Protein AF-A0A842RCD0-F1 (afdb_monomer_lite)

Foldseek 3Di:
DPLPDPFPPDLVVLLVLLVPQVVQLVVQLVCQLVVCVVVCVLLVLQVLLLVLLQVCLCVPVVWHFPDWDWDFDWDQPQWQRHIFGQVGTATWTHTPPAHDTGGRDSVLLCSSVLSSVLSLLVSQDDPPVLSVVLNVVSNVLSSVLSSVLVSQLVSQLSCCCPVVVDDSVVSNCVSPVVVVVVSVVVSVVVSQVVSVVSSRNSVSSVVSNVVNVVVVLVVVLVVLQVLQWDWDDPPPDDPDDDDDDDDDDDDDDDDDDDDDPDPPVPPVVVVPPRDIDGPQPVVCLLVLNCPLVCQLVVLLVVQLVVLVVVLQQQVLQVVLVVLLQCCLCVVLNWAWDDWDDDPRWTWTDTPLTPDTPTSPCCLLSNLLSNQLSLLRSFPDDPVLSVVLNVVLVVLSSVLSSPLSSVLSNQSSVLSPPVCCSPVPVVVSVCCNVCVVVVSSVVSSVCSVVVSVVVCVVSSRSSVSVVSSNVSSVVSVVCVVVVVDDNVVVVVVVVVVVVVVVVVVVVVVVVVVVPPPPDDPDDDDD

Sequence (525 aa):
MSQAKWYPEESKERRQFFLRTFPLFVILAIFFYFGLDWLGAFEFLEYLVRDNSSWLMKIIYGLEPLELGDYQRVDEDLLSGGVIETGLYFPGIMLPGYSRKLIIIRACTGMEAGALLMALIFVTPAKWENKAVAQVVNLLMMHIGNTFRIAFHFWFTRYLHVNVGLSEGQAFYYAHDLLSKVFGFIGIIIFTLVIERIDVKIVSTFGAWLDTIGEGISRLTPKIQNMASFTVSNSSSNTEIAGSSADNPAQLVAFPTIIGQTLTLRVEELSENESKINFYPIDQIKKDKWSFFKKTFGSFLVVSIGVLLLGLIPPISRGIALASDSIASNWFGATIESFSKNTLFWKTKYLGLNEVFVTNLFTSVGLLAFLVGLIVATPAEWRKKIWGIGITILLVVLWTIFYLAFEKWTLWSIANNIAMKTNKPMLYINLQEYIPGLLTFGYWFIGFITPLFVYHQLDLKVFPLIYAWLHQIIYYLGGVLGLREKEEEQLQEKTKEFNDVHKEKEARKDLEAKVPADKTTSVEK

Structure (mmCIF, N/CA/C/O backbone):
data_AF-A0A842RCD0-F1
#
_entry.id   AF-A0A842RCD0-F1
#
loop_
_atom_site.group_PDB
_atom_site.id
_atom_site.type_symbol
_atom_site.label_atom_id
_atom_site.label_alt_id
_atom_site.label_comp_id
_atom_site.label_asym_id
_atom_site.label_entity_id
_atom_site.label_seq_id
_atom_site.pdbx_PDB_ins_code
_atom_site.Cartn_x
_atom_site.Cartn_y
_atom_site.Cartn_z
_atom_site.occupancy
_atom_site.B_iso_or_equiv
_atom_site.auth_seq_id
_atom_site.auth_comp_id
_atom_site.auth_asym_id
_atom_site.auth_atom_id
_atom_site.pdbx_PDB_model_num
ATOM 1 N N . MET A 1 1 ? -6.184 -40.199 10.472 1.00 40.81 1 MET A N 1
ATOM 2 C CA . MET A 1 1 ? -7.013 -38.978 10.425 1.00 40.81 1 MET A CA 1
ATOM 3 C C . MET A 1 1 ? -7.350 -38.717 8.971 1.00 40.81 1 MET A C 1
ATOM 5 O O . MET A 1 1 ? -6.427 -38.582 8.176 1.00 40.81 1 MET A O 1
ATOM 9 N N . SER A 1 2 ? -8.629 -38.759 8.597 1.00 36.12 2 SER A N 1
ATOM 10 C CA . SER A 1 2 ? -9.060 -38.382 7.249 1.00 36.12 2 SER A CA 1
ATOM 11 C C . SER A 1 2 ? -8.618 -36.943 6.983 1.00 36.12 2 SER A C 1
ATOM 13 O O . SER A 1 2 ? -8.959 -36.061 7.763 1.00 36.12 2 SER A O 1
ATOM 15 N N . GLN A 1 3 ? -7.869 -36.712 5.903 1.00 44.50 3 GLN A N 1
ATOM 16 C CA . GLN A 1 3 ? -7.325 -35.412 5.461 1.00 44.50 3 GLN A CA 1
ATOM 17 C C . GLN A 1 3 ? -8.409 -34.376 5.070 1.00 44.50 3 GLN A C 1
ATOM 19 O O . GLN A 1 3 ? -8.139 -33.388 4.394 1.00 44.50 3 GLN A O 1
ATOM 24 N N . ALA A 1 4 ? -9.657 -34.583 5.489 1.00 43.56 4 ALA A N 1
ATOM 25 C CA . ALA A 1 4 ? -10.764 -33.676 5.255 1.00 43.56 4 ALA A CA 1
ATOM 26 C C . ALA A 1 4 ? -10.710 -32.531 6.282 1.00 43.56 4 ALA A C 1
ATOM 28 O O . ALA A 1 4 ? -10.999 -32.739 7.456 1.00 43.56 4 ALA A O 1
ATOM 29 N N . LYS A 1 5 ? -10.354 -31.333 5.793 1.00 58.84 5 LYS A N 1
ATOM 30 C CA . LYS A 1 5 ? -10.304 -30.033 6.493 1.00 58.84 5 LYS A CA 1
ATOM 31 C C . LYS A 1 5 ? -9.238 -29.926 7.591 1.00 58.84 5 LYS A C 1
ATOM 33 O O . LYS A 1 5 ? -9.524 -29.980 8.780 1.00 58.84 5 LYS A O 1
ATOM 38 N N . TRP A 1 6 ? -7.994 -29.653 7.193 1.00 76.62 6 TRP A N 1
ATOM 39 C CA . TRP A 1 6 ? -7.049 -29.034 8.123 1.00 76.62 6 TRP A CA 1
ATOM 40 C C . TRP A 1 6 ? -7.499 -27.581 8.378 1.00 76.62 6 TRP A C 1
ATOM 42 O O . TRP A 1 6 ? -7.274 -26.695 7.558 1.00 76.62 6 TRP A O 1
ATOM 52 N N . TYR A 1 7 ? -8.215 -27.361 9.480 1.00 84.81 7 TYR A N 1
ATOM 53 C CA . TYR A 1 7 ? -8.598 -26.048 9.999 1.00 84.81 7 TYR A CA 1
ATOM 54 C C . TYR A 1 7 ? -8.634 -26.130 11.531 1.00 84.81 7 TYR A C 1
ATOM 56 O O . TYR A 1 7 ? -9.314 -27.019 12.040 1.00 84.81 7 TYR A O 1
ATOM 64 N N . PRO A 1 8 ? -7.928 -25.270 12.289 1.00 85.50 8 PRO A N 1
ATOM 65 C CA . PRO A 1 8 ? -8.001 -25.327 13.746 1.00 85.50 8 PRO A CA 1
ATOM 66 C C . PRO A 1 8 ? -9.403 -24.909 14.214 1.00 85.50 8 PRO A C 1
ATOM 68 O O . PRO A 1 8 ? -9.829 -23.776 13.973 1.00 85.50 8 PRO A O 1
ATOM 71 N N . GLU A 1 9 ? -10.131 -25.818 14.863 1.00 85.31 9 GLU A N 1
ATOM 72 C CA . GLU A 1 9 ? -11.519 -25.589 15.295 1.00 85.31 9 GLU A CA 1
ATOM 73 C C . GLU A 1 9 ? -11.596 -24.680 16.528 1.00 85.31 9 GLU A C 1
ATOM 75 O O . GLU A 1 9 ? -12.519 -23.871 16.657 1.00 85.31 9 GLU A O 1
ATOM 80 N N . GLU A 1 10 ? -10.585 -24.721 17.397 1.00 88.50 10 GLU A N 1
ATOM 81 C CA . GLU A 1 10 ? -10.538 -23.889 18.593 1.00 88.50 10 GLU A CA 1
ATOM 82 C C . GLU A 1 10 ? -9.860 -22.531 18.352 1.00 88.50 10 GLU A C 1
ATOM 84 O O . GLU A 1 10 ? -8.776 -22.426 17.776 1.00 88.50 10 GLU A O 1
ATOM 89 N N . SER A 1 11 ? -10.435 -21.469 18.926 1.00 85.50 11 SER A N 1
ATOM 90 C CA . SER A 1 11 ? 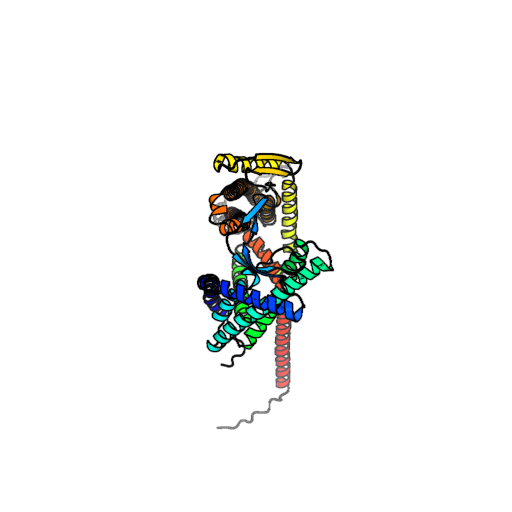-9.859 -20.110 18.911 1.00 85.50 11 SER A CA 1
ATOM 91 C C . SER A 1 11 ? -8.427 -20.057 19.464 1.00 85.50 11 SER A C 1
ATOM 93 O O . SER A 1 11 ? -7.563 -19.323 18.973 1.00 85.50 11 SER A O 1
ATOM 95 N N . LYS A 1 12 ? -8.147 -20.833 20.519 1.00 90.31 12 LYS A N 1
ATOM 96 C CA . LYS A 1 12 ? -6.815 -20.879 21.135 1.00 90.31 12 LYS A CA 1
ATOM 97 C C . LYS A 1 12 ? -5.793 -21.482 20.173 1.00 90.31 12 LYS A C 1
ATOM 99 O O . LYS A 1 12 ? -4.693 -20.939 20.056 1.00 90.31 12 LYS A O 1
ATOM 104 N N . GLU A 1 13 ? -6.166 -22.549 19.475 1.00 89.81 13 GLU A N 1
ATOM 105 C CA . GLU A 1 13 ? -5.328 -23.206 18.476 1.00 89.81 13 GLU A CA 1
ATOM 106 C C . GLU A 1 13 ? -5.109 -22.318 17.254 1.00 89.81 13 GLU A C 1
ATOM 108 O O . GLU A 1 13 ? -3.959 -22.137 16.858 1.00 89.81 13 GLU A O 1
ATOM 113 N N . ARG A 1 14 ? -6.161 -21.672 16.721 1.00 91.75 14 ARG A N 1
ATOM 114 C CA . ARG A 1 14 ? -6.039 -20.685 15.629 1.00 91.75 14 ARG A CA 1
ATOM 115 C C . ARG A 1 14 ? -5.054 -19.577 15.979 1.00 91.75 14 ARG A C 1
ATOM 117 O O . ARG A 1 14 ? -4.126 -19.307 15.219 1.00 91.75 14 ARG A O 1
ATOM 124 N N . ARG A 1 15 ? -5.172 -19.003 17.180 1.00 90.94 15 ARG A N 1
ATOM 125 C CA . ARG A 1 15 ? -4.249 -17.962 17.649 1.00 90.94 15 ARG A CA 1
ATOM 126 C C . ARG A 1 15 ? -2.813 -18.460 17.772 1.00 90.94 15 ARG A C 1
ATOM 128 O O . ARG A 1 15 ? -1.891 -17.754 17.370 1.00 90.94 15 ARG A O 1
ATOM 135 N N . GLN A 1 16 ? -2.602 -19.639 18.357 1.00 93.12 16 GLN A N 1
ATOM 136 C CA . GLN A 1 16 ? -1.262 -20.221 18.460 1.00 93.12 16 GLN A CA 1
ATOM 137 C C . GLN A 1 16 ? -0.678 -20.520 17.078 1.00 93.12 16 GLN A C 1
ATOM 139 O O . GLN A 1 16 ? 0.500 -20.256 16.844 1.00 93.12 16 GLN A O 1
ATOM 144 N N . PHE A 1 17 ? -1.505 -21.018 16.160 1.00 93.44 17 PHE A N 1
ATOM 145 C CA . PHE A 1 17 ? -1.140 -21.248 14.774 1.00 93.44 17 PHE A CA 1
ATOM 146 C C . PHE A 1 17 ? -0.730 -19.942 14.084 1.00 93.44 17 PHE A C 1
ATOM 148 O O . PHE A 1 17 ? 0.374 -19.881 13.547 1.00 93.44 17 PHE A O 1
ATOM 155 N N . PHE A 1 18 ? -1.538 -18.880 14.164 1.00 93.62 18 PHE A N 1
ATOM 156 C CA . PHE A 1 18 ? -1.225 -17.557 13.609 1.00 93.62 18 PHE A CA 1
ATOM 157 C C . PHE A 1 18 ? 0.097 -17.005 14.152 1.00 93.62 18 PHE A C 1
ATOM 159 O O . PHE A 1 18 ? 0.983 -16.656 13.378 1.00 93.62 18 PHE A O 1
ATOM 166 N N . LEU A 1 19 ? 0.273 -16.992 15.479 1.00 92.75 19 LEU A N 1
ATOM 167 C CA . LEU A 1 19 ? 1.481 -16.452 16.116 1.00 92.75 19 LEU A CA 1
ATOM 168 C C . LEU A 1 19 ? 2.756 -17.223 15.749 1.00 92.75 19 LEU A C 1
ATOM 170 O O . LEU A 1 19 ? 3.840 -16.650 15.796 1.00 92.75 19 LEU A O 1
ATOM 174 N N . ARG A 1 20 ? 2.643 -18.507 15.392 1.00 93.75 20 ARG A N 1
ATOM 175 C CA . ARG A 1 20 ? 3.778 -19.324 14.939 1.00 93.75 20 ARG A CA 1
ATOM 176 C C . ARG A 1 20 ? 4.031 -19.185 13.442 1.00 93.75 20 ARG A C 1
ATOM 178 O O . ARG A 1 20 ? 5.178 -19.074 13.024 1.00 93.75 20 ARG A O 1
ATOM 185 N N . THR A 1 21 ? 2.975 -19.223 12.635 1.00 95.12 21 THR A N 1
ATOM 186 C CA . THR A 1 21 ? 3.094 -19.346 11.177 1.00 95.12 21 THR A CA 1
ATOM 187 C C . THR A 1 21 ? 3.166 -18.020 10.452 1.00 95.12 21 THR A C 1
ATOM 189 O O . THR A 1 21 ? 3.887 -17.943 9.466 1.00 95.12 21 THR A O 1
ATOM 192 N N . PHE A 1 22 ? 2.500 -16.969 10.931 1.00 94.38 22 PHE A N 1
ATOM 193 C CA . PHE A 1 22 ? 2.523 -15.675 10.255 1.00 94.38 22 PHE A CA 1
ATOM 194 C C . PHE A 1 22 ? 3.917 -15.015 10.290 1.00 94.38 22 PHE A C 1
ATOM 196 O O . PHE A 1 22 ? 4.403 -14.623 9.230 1.00 94.38 22 PHE A O 1
ATOM 203 N N . PRO A 1 23 ? 4.644 -14.958 11.429 1.00 95.12 23 PRO A N 1
ATOM 204 C CA . PRO A 1 23 ? 6.017 -14.443 11.426 1.00 95.12 23 PRO A CA 1
ATOM 205 C C . PRO A 1 23 ? 6.965 -15.297 10.578 1.00 95.12 23 PRO A C 1
ATOM 207 O O . PRO A 1 23 ? 7.786 -14.760 9.838 1.00 95.12 23 PRO A O 1
ATOM 210 N N . LEU A 1 24 ? 6.820 -16.627 10.643 1.00 95.75 24 LEU A N 1
ATOM 211 C CA . LEU A 1 24 ? 7.600 -17.548 9.818 1.00 95.75 24 LEU A CA 1
ATOM 212 C C . LEU A 1 24 ? 7.334 -17.321 8.324 1.00 95.75 24 LEU A C 1
ATOM 214 O O . LEU A 1 24 ? 8.275 -17.303 7.541 1.00 95.75 24 LEU A O 1
ATOM 218 N N . PHE A 1 25 ? 6.077 -17.101 7.939 1.00 96.56 25 PHE A N 1
ATOM 219 C CA . PHE A 1 25 ? 5.683 -16.754 6.577 1.00 96.56 25 PHE A CA 1
ATOM 220 C C . PHE A 1 25 ? 6.379 -15.479 6.099 1.00 96.56 25 PHE A C 1
ATOM 222 O O . PHE A 1 25 ? 6.949 -15.488 5.016 1.00 96.56 25 PHE A O 1
ATOM 229 N N . VAL A 1 26 ? 6.398 -14.415 6.911 1.00 94.12 26 VAL A N 1
ATOM 230 C CA . VAL A 1 26 ? 7.075 -13.155 6.556 1.00 94.12 26 VAL A CA 1
ATOM 231 C C . VAL A 1 26 ? 8.576 -13.377 6.353 1.00 94.12 26 VAL A C 1
ATOM 233 O O . VAL A 1 26 ? 9.129 -12.945 5.344 1.00 94.12 26 VAL A O 1
ATOM 236 N N . ILE A 1 27 ? 9.233 -14.093 7.272 1.00 95.06 27 ILE A N 1
ATOM 237 C CA . ILE A 1 27 ? 10.668 -14.401 7.169 1.00 95.06 27 ILE A CA 1
ATOM 238 C C . ILE A 1 27 ? 10.956 -15.234 5.916 1.00 95.06 27 ILE A C 1
ATOM 240 O O . ILE A 1 27 ? 11.891 -14.928 5.180 1.00 95.06 27 ILE A O 1
ATOM 244 N N . LEU A 1 28 ? 10.148 -16.262 5.649 1.00 95.62 28 LEU A N 1
ATOM 245 C CA . LEU A 1 28 ? 10.303 -17.115 4.474 1.00 95.62 28 LEU A CA 1
ATOM 246 C C . LEU A 1 28 ? 10.012 -16.371 3.174 1.00 95.62 28 LEU A C 1
ATOM 248 O O . LEU A 1 28 ? 10.718 -16.594 2.204 1.00 95.62 28 LEU A O 1
ATOM 252 N N . ALA A 1 29 ? 9.022 -15.481 3.138 1.00 94.00 29 ALA A N 1
ATOM 253 C CA . ALA A 1 29 ? 8.729 -14.671 1.961 1.00 94.00 29 ALA A CA 1
ATOM 254 C C . ALA A 1 29 ? 9.916 -13.764 1.613 1.00 94.00 29 ALA A C 1
ATOM 256 O O . ALA A 1 29 ? 10.346 -13.735 0.463 1.00 94.00 29 ALA A O 1
ATOM 257 N N . ILE A 1 30 ? 10.502 -13.102 2.618 1.00 90.38 30 ILE A N 1
ATOM 258 C CA . ILE A 1 30 ? 11.727 -12.304 2.468 1.00 90.38 30 ILE A CA 1
ATOM 259 C C . ILE A 1 30 ? 12.887 -13.197 2.008 1.00 90.38 30 ILE A C 1
ATOM 261 O O . ILE A 1 30 ? 13.595 -12.847 1.067 1.00 90.38 30 ILE A O 1
ATOM 265 N N . PHE A 1 31 ? 13.068 -14.365 2.630 1.00 93.06 31 PHE A N 1
ATOM 266 C CA . PHE A 1 31 ? 14.131 -15.303 2.270 1.00 93.06 31 PHE A CA 1
ATOM 267 C C . PHE A 1 31 ? 13.985 -15.843 0.845 1.00 93.06 31 PHE A C 1
ATOM 269 O O . PHE A 1 31 ? 14.960 -15.852 0.107 1.00 93.06 31 PHE A O 1
ATOM 276 N N . PHE A 1 32 ? 12.797 -16.274 0.425 1.00 91.88 32 PHE A N 1
ATOM 277 C CA . PHE A 1 32 ? 12.575 -16.751 -0.937 1.00 91.88 32 PHE A CA 1
ATOM 278 C C . PHE A 1 32 ? 12.731 -15.622 -1.948 1.00 91.88 32 PHE A C 1
ATOM 280 O O . PHE A 1 32 ? 13.310 -15.846 -3.002 1.00 91.88 32 PHE A O 1
ATOM 287 N N . TYR A 1 33 ? 12.281 -14.410 -1.624 1.00 89.00 33 TYR A N 1
ATOM 288 C CA . TYR A 1 33 ? 12.435 -13.274 -2.521 1.00 89.00 33 TYR A CA 1
ATOM 289 C C . TYR A 1 33 ? 13.910 -12.881 -2.700 1.00 89.00 33 TYR A C 1
ATOM 291 O O . TYR A 1 33 ? 14.419 -12.908 -3.813 1.00 89.00 33 TYR A O 1
ATOM 299 N N . PHE A 1 34 ? 14.634 -12.577 -1.621 1.00 87.06 34 PHE A N 1
ATOM 300 C CA . PHE A 1 34 ? 16.026 -12.114 -1.724 1.00 87.06 34 PHE A CA 1
ATOM 301 C C . PHE A 1 34 ? 17.043 -13.248 -1.901 1.00 87.06 34 PHE A C 1
ATOM 303 O O . PHE A 1 34 ? 18.073 -13.063 -2.542 1.00 87.06 34 PHE A O 1
ATOM 310 N N . GLY A 1 35 ? 16.779 -14.425 -1.338 1.00 87.69 35 GLY A N 1
ATOM 311 C CA . GLY A 1 35 ? 17.670 -15.580 -1.425 1.00 87.69 35 GLY A CA 1
ATOM 312 C C . GLY A 1 35 ? 17.690 -16.202 -2.817 1.00 87.69 35 GLY A C 1
ATOM 313 O O . GLY A 1 35 ? 18.766 -16.520 -3.314 1.00 87.69 35 GLY A O 1
ATOM 314 N N . LEU A 1 36 ? 16.532 -16.337 -3.478 1.00 86.19 36 LEU A N 1
ATOM 315 C CA . LEU A 1 36 ? 16.489 -16.824 -4.864 1.00 86.19 36 LEU A CA 1
ATOM 316 C C . LEU A 1 36 ? 17.068 -15.801 -5.845 1.00 86.19 36 LEU A C 1
ATOM 318 O O . LEU A 1 36 ? 17.730 -16.198 -6.804 1.00 86.19 36 LEU A O 1
ATOM 322 N N . ASP A 1 37 ? 16.879 -14.506 -5.575 1.00 83.31 37 ASP A N 1
ATOM 323 C CA . ASP A 1 37 ? 17.528 -13.436 -6.334 1.00 83.31 37 ASP A CA 1
ATOM 324 C C . ASP A 1 37 ? 19.052 -13.549 -6.271 1.00 83.31 37 ASP A C 1
ATOM 326 O O . ASP A 1 37 ? 19.730 -13.560 -7.295 1.00 83.31 37 ASP A O 1
ATOM 330 N N . TRP A 1 38 ? 19.593 -13.711 -5.060 1.00 82.12 38 TRP A N 1
ATOM 331 C CA . TRP A 1 38 ? 21.032 -13.832 -4.842 1.00 82.12 38 TRP A CA 1
ATOM 332 C C . TRP A 1 38 ? 21.649 -15.053 -5.541 1.00 82.12 38 TRP A C 1
ATOM 334 O O . TRP A 1 38 ? 22.801 -15.002 -5.964 1.00 82.12 38 TRP A O 1
ATOM 344 N N . LEU A 1 39 ? 20.880 -16.132 -5.709 1.00 86.56 39 LEU A N 1
ATOM 345 C CA . LEU A 1 39 ? 21.295 -17.330 -6.446 1.00 86.56 39 LEU A CA 1
ATOM 346 C C . LEU A 1 39 ? 21.193 -17.186 -7.977 1.00 86.56 39 LEU A C 1
ATOM 348 O O . LEU A 1 39 ? 21.471 -18.149 -8.689 1.00 86.56 39 LEU A O 1
ATOM 352 N N . GLY A 1 40 ? 20.769 -16.029 -8.497 1.00 83.88 40 GLY A N 1
ATOM 353 C CA . GLY A 1 40 ? 20.600 -15.799 -9.935 1.00 83.88 40 GLY A CA 1
ATOM 354 C C . GLY A 1 40 ? 19.387 -16.512 -10.544 1.00 83.88 40 GLY A C 1
ATOM 355 O O . GLY A 1 40 ? 19.223 -16.528 -11.763 1.00 83.88 40 GLY A O 1
ATOM 356 N N . ALA A 1 41 ? 18.499 -17.087 -9.722 1.00 84.81 41 ALA A N 1
ATOM 357 C CA . ALA A 1 41 ? 17.307 -17.780 -10.215 1.00 84.81 41 ALA A CA 1
ATOM 358 C C . ALA A 1 41 ? 16.352 -16.825 -10.948 1.00 84.81 41 ALA A C 1
ATOM 360 O O . ALA A 1 41 ? 15.608 -17.241 -11.836 1.00 84.81 41 ALA A O 1
ATOM 361 N N . PHE A 1 42 ? 16.379 -15.545 -10.577 1.00 82.31 42 PHE A N 1
ATOM 362 C CA . PHE A 1 42 ? 15.518 -14.519 -11.149 1.00 82.31 42 PHE A CA 1
ATOM 363 C C . PHE A 1 42 ? 15.958 -14.106 -12.545 1.00 82.31 42 PHE A C 1
ATOM 365 O O . PHE A 1 42 ? 15.132 -14.081 -13.450 1.00 82.31 42 PHE A O 1
ATOM 372 N N . GLU A 1 43 ? 17.255 -13.880 -12.738 1.00 84.50 43 GLU A N 1
ATOM 373 C CA . GLU A 1 43 ? 17.822 -13.622 -14.061 1.00 84.50 43 GLU A CA 1
ATOM 374 C C . GLU A 1 43 ? 17.531 -14.800 -15.003 1.00 84.50 43 GLU A C 1
ATOM 376 O O . GLU A 1 43 ? 16.995 -14.613 -16.093 1.00 84.50 43 GLU A O 1
ATOM 381 N N . PHE A 1 44 ? 17.760 -16.035 -14.540 1.00 87.94 44 PHE A N 1
ATOM 382 C CA . PHE A 1 44 ? 17.419 -17.236 -15.306 1.00 87.94 44 PHE A CA 1
ATOM 383 C C . PHE A 1 44 ? 15.940 -17.271 -15.731 1.00 87.94 44 PHE A C 1
ATOM 385 O O . PHE A 1 44 ? 15.634 -17.575 -16.886 1.00 87.94 44 PHE A O 1
ATOM 392 N N . LEU A 1 45 ? 15.017 -16.943 -14.821 1.00 86.94 45 LEU A N 1
ATOM 393 C CA . LEU A 1 45 ? 13.586 -16.889 -15.124 1.00 86.94 45 LEU A CA 1
ATOM 394 C C . LEU A 1 45 ? 13.239 -15.774 -16.115 1.00 86.94 45 LEU A C 1
ATOM 396 O O . LEU A 1 45 ? 12.406 -16.000 -16.988 1.00 86.94 45 LEU A O 1
ATOM 400 N N . GLU A 1 46 ? 13.865 -14.600 -16.028 1.00 90.06 46 GLU A N 1
ATOM 401 C CA . GLU A 1 46 ? 13.645 -13.503 -16.977 1.00 90.06 46 GLU A CA 1
ATOM 402 C C . GLU A 1 46 ? 14.016 -13.916 -18.413 1.00 90.06 46 GLU A C 1
ATOM 404 O O . GLU A 1 46 ? 13.205 -13.735 -19.327 1.00 90.06 46 GLU A O 1
ATOM 409 N N . TYR A 1 47 ? 15.175 -14.557 -18.610 1.00 91.75 47 TYR A N 1
ATOM 410 C CA . TYR A 1 47 ? 15.582 -15.105 -19.913 1.00 91.75 47 TYR A CA 1
ATOM 411 C C . TYR A 1 47 ? 14.637 -16.206 -20.398 1.00 91.75 47 TYR A C 1
ATOM 413 O O . TYR A 1 47 ? 14.159 -16.172 -21.534 1.00 91.75 47 TYR A O 1
ATOM 421 N N . LEU A 1 48 ? 14.311 -17.163 -19.525 1.00 92.31 48 LEU A N 1
ATOM 422 C CA . LEU A 1 48 ? 13.436 -18.277 -19.875 1.00 92.31 48 LEU A CA 1
ATOM 423 C C . LEU A 1 48 ? 12.032 -17.791 -20.269 1.00 92.31 48 LEU A C 1
ATOM 425 O O . LEU A 1 48 ? 11.417 -18.324 -21.196 1.00 92.31 48 LEU A O 1
ATOM 429 N N . VAL A 1 49 ? 11.510 -16.780 -19.576 1.00 92.50 49 VAL A N 1
ATOM 430 C CA . VAL A 1 49 ? 10.219 -16.162 -19.886 1.00 92.50 49 VAL A CA 1
ATOM 431 C C . VAL A 1 49 ? 10.300 -15.341 -21.174 1.00 92.50 49 VAL A C 1
ATOM 433 O O . VAL A 1 49 ? 9.370 -15.434 -21.976 1.00 92.50 49 VAL A O 1
ATOM 436 N N . ARG A 1 50 ? 11.389 -14.598 -21.431 1.00 93.75 50 ARG A N 1
ATOM 437 C CA . ARG A 1 50 ? 11.604 -13.881 -22.705 1.00 93.75 50 ARG A CA 1
ATOM 438 C C . ARG A 1 50 ? 11.524 -14.832 -23.888 1.00 93.75 50 ARG A C 1
ATOM 440 O O . ARG A 1 50 ? 10.721 -14.617 -24.798 1.00 93.75 50 ARG A O 1
ATOM 447 N N . ASP A 1 51 ? 12.335 -15.882 -23.863 1.00 94.00 51 ASP A N 1
ATOM 448 C CA . ASP A 1 51 ? 12.508 -16.775 -25.005 1.00 94.00 51 ASP A CA 1
ATOM 449 C C . ASP A 1 51 ? 11.218 -17.556 -25.285 1.00 94.00 51 ASP A C 1
ATOM 451 O O . ASP A 1 51 ? 10.762 -17.628 -26.429 1.00 94.00 51 ASP A O 1
ATOM 455 N N . ASN A 1 52 ? 10.547 -18.044 -24.235 1.00 94.94 52 ASN A N 1
ATOM 456 C CA . ASN A 1 52 ? 9.264 -18.725 -24.390 1.00 94.94 52 ASN A CA 1
ATOM 457 C C . ASN A 1 52 ? 8.134 -17.771 -24.804 1.00 94.94 52 ASN A C 1
ATOM 459 O O . ASN A 1 52 ? 7.260 -18.168 -25.573 1.00 94.94 52 ASN A O 1
ATOM 463 N N . SER A 1 53 ? 8.141 -16.514 -24.343 1.00 93.88 53 SER A N 1
ATOM 464 C CA . SER A 1 53 ? 7.139 -15.522 -24.757 1.00 93.88 53 SER A CA 1
ATOM 465 C C . SER A 1 53 ? 7.320 -15.145 -26.225 1.00 93.88 53 SER A C 1
ATOM 467 O O . SER A 1 53 ? 6.340 -15.056 -26.958 1.00 93.88 53 SER A O 1
ATOM 469 N N . SER A 1 54 ? 8.569 -14.979 -26.669 1.00 93.31 54 SER A N 1
ATOM 470 C CA . SER A 1 54 ? 8.932 -14.775 -28.075 1.00 93.31 54 SER A CA 1
ATOM 471 C C . SER A 1 54 ? 8.442 -15.926 -28.954 1.00 93.31 54 SER A C 1
ATOM 473 O O . SER A 1 54 ? 7.722 -15.707 -29.933 1.00 93.31 54 SER A O 1
ATOM 475 N N . TRP A 1 55 ? 8.746 -17.163 -28.552 1.00 95.19 55 TRP A N 1
ATOM 476 C CA . TRP A 1 55 ? 8.262 -18.359 -29.235 1.00 95.19 55 TRP A CA 1
ATOM 477 C C . TRP A 1 55 ? 6.730 -18.390 -29.310 1.00 95.19 55 TRP A C 1
ATOM 479 O O . TRP A 1 55 ? 6.166 -18.595 -30.385 1.00 95.19 55 TRP A O 1
ATOM 489 N N . LEU A 1 56 ? 6.044 -18.114 -28.198 1.00 95.06 56 LEU A N 1
ATOM 490 C CA . LEU A 1 56 ? 4.586 -18.126 -28.146 1.00 95.06 56 LEU A CA 1
ATOM 491 C C . LEU A 1 56 ? 3.965 -17.038 -29.032 1.00 95.06 56 LEU A C 1
ATOM 493 O O . LEU A 1 56 ? 2.974 -17.299 -29.712 1.00 95.06 56 LEU A O 1
ATOM 497 N N . MET A 1 57 ? 4.558 -15.839 -29.071 1.00 93.75 57 MET A N 1
ATOM 498 C CA . MET A 1 57 ? 4.111 -14.762 -29.957 1.00 93.75 57 MET A CA 1
ATOM 499 C C . MET A 1 57 ? 4.211 -15.146 -31.430 1.00 93.75 57 MET A C 1
ATOM 501 O O . MET A 1 57 ? 3.267 -14.907 -32.189 1.00 93.75 57 MET A O 1
ATOM 505 N N . LYS A 1 58 ? 5.309 -15.801 -31.817 1.00 94.00 58 LYS A N 1
ATOM 506 C CA . LYS A 1 58 ? 5.498 -16.296 -33.179 1.00 94.00 58 LYS A CA 1
ATOM 507 C C . LYS A 1 58 ? 4.459 -17.357 -33.540 1.00 94.00 58 LYS A C 1
ATOM 509 O O . LYS A 1 58 ? 3.838 -17.260 -34.594 1.00 94.00 58 LYS A O 1
ATOM 514 N N . ILE A 1 59 ? 4.256 -18.349 -32.672 1.00 95.44 59 ILE A N 1
ATOM 515 C CA . ILE A 1 59 ? 3.392 -19.501 -32.966 1.00 95.44 59 ILE A CA 1
ATOM 516 C C . ILE A 1 59 ? 1.903 -19.151 -32.904 1.00 95.44 59 ILE A C 1
ATOM 518 O O . ILE A 1 59 ? 1.153 -19.549 -33.791 1.00 95.44 59 ILE A O 1
ATOM 522 N N . ILE A 1 60 ? 1.459 -18.427 -31.874 1.00 93.31 60 ILE A N 1
ATOM 523 C CA . ILE A 1 60 ? 0.029 -18.157 -31.659 1.00 93.31 60 ILE A CA 1
ATOM 524 C C . ILE A 1 60 ? -0.429 -16.926 -32.437 1.00 93.31 60 ILE A C 1
ATOM 526 O O . ILE A 1 60 ? -1.505 -16.940 -33.032 1.00 93.31 60 ILE A O 1
ATOM 530 N N . TYR A 1 61 ? 0.369 -15.858 -32.426 1.00 91.12 61 TYR A N 1
ATOM 531 C CA . TYR A 1 61 ? -0.054 -14.560 -32.953 1.00 91.12 61 TYR A CA 1
ATOM 532 C C . TYR A 1 61 ? 0.575 -14.205 -34.302 1.00 91.12 61 TYR A C 1
ATOM 534 O O . TYR A 1 61 ? 0.282 -13.136 -34.838 1.00 91.12 61 TYR A O 1
ATOM 542 N N . GLY A 1 62 ? 1.446 -15.062 -34.848 1.00 92.31 62 GLY A N 1
ATOM 543 C CA . GLY A 1 62 ? 2.176 -14.781 -36.087 1.00 92.31 62 GLY A CA 1
ATOM 544 C C . GLY A 1 62 ? 3.084 -13.552 -35.983 1.00 92.31 62 GLY A C 1
ATOM 545 O O . GLY A 1 62 ? 3.388 -12.927 -36.996 1.00 92.31 62 GLY A O 1
ATOM 546 N N . LEU A 1 63 ? 3.473 -13.168 -34.762 1.00 91.94 63 LEU A N 1
ATOM 547 C CA . LEU A 1 63 ? 4.272 -11.979 -34.492 1.00 91.94 63 LEU A CA 1
ATOM 548 C C . LEU A 1 63 ? 5.705 -12.401 -34.180 1.00 91.94 63 LEU A C 1
ATOM 550 O O . LEU A 1 63 ? 6.004 -12.828 -33.067 1.00 91.94 63 LEU A O 1
ATOM 554 N N . GLU A 1 64 ? 6.582 -12.290 -35.172 1.00 92.69 64 GLU A N 1
ATOM 555 C CA . GLU A 1 64 ? 8.010 -12.549 -35.003 1.00 92.69 64 GLU A CA 1
ATOM 556 C C . GLU A 1 64 ? 8.708 -11.288 -34.474 1.00 92.69 64 GLU A C 1
ATOM 558 O O . GLU A 1 64 ? 8.594 -10.224 -35.095 1.00 92.69 64 GLU A O 1
ATOM 563 N N . PRO A 1 65 ? 9.392 -11.362 -33.318 1.00 88.88 65 PRO A N 1
ATOM 564 C CA . PRO A 1 65 ? 10.207 -10.254 -32.845 1.00 88.88 65 PRO A CA 1
ATOM 565 C C . PRO A 1 65 ? 11.284 -9.858 -33.849 1.00 88.88 65 PRO A C 1
ATOM 567 O O . PRO A 1 65 ? 11.878 -10.713 -34.500 1.00 88.88 65 PRO A O 1
ATOM 570 N N . LEU A 1 66 ? 11.564 -8.558 -33.928 1.00 89.62 66 LEU A N 1
ATOM 571 C CA . LEU A 1 66 ? 12.668 -8.033 -34.733 1.00 89.62 66 LEU A CA 1
ATOM 572 C C . LEU A 1 66 ? 14.020 -8.410 -34.130 1.00 89.62 66 LEU A C 1
ATOM 574 O O . LEU A 1 66 ? 14.960 -8.727 -34.852 1.00 89.62 66 LEU A O 1
ATOM 578 N N . GLU A 1 67 ? 14.109 -8.358 -32.804 1.00 91.25 67 GLU A N 1
ATOM 579 C CA . GLU A 1 67 ? 15.335 -8.614 -32.065 1.00 91.25 67 GLU A CA 1
ATOM 580 C C . GLU A 1 67 ? 14.994 -9.151 -30.669 1.00 91.25 67 GLU A C 1
ATOM 582 O O . GLU A 1 67 ? 14.031 -8.713 -30.024 1.00 91.25 67 GLU A O 1
ATOM 587 N N . LEU A 1 68 ? 15.801 -10.115 -30.228 1.00 91.81 68 LEU A N 1
ATOM 588 C CA . LEU A 1 68 ? 15.914 -10.541 -28.841 1.00 91.81 68 LEU A CA 1
ATOM 589 C C . LEU A 1 68 ? 17.307 -10.144 -28.381 1.00 91.81 68 LEU A C 1
ATOM 591 O O . LEU A 1 68 ? 18.296 -10.511 -29.013 1.00 91.81 68 LEU A O 1
ATOM 595 N N . GLY A 1 69 ? 17.382 -9.412 -27.286 1.00 91.50 69 GLY A N 1
ATOM 596 C CA . GLY A 1 69 ? 18.654 -8.951 -26.769 1.00 91.50 69 GLY A CA 1
ATOM 597 C C . GLY A 1 69 ? 18.523 -8.494 -25.338 1.00 91.50 69 GLY A C 1
ATOM 598 O O . GLY A 1 69 ? 17.447 -8.584 -24.730 1.00 91.50 69 GLY A O 1
ATOM 599 N N . ASP A 1 70 ? 19.636 -7.991 -24.831 1.00 91.19 70 ASP A N 1
ATOM 600 C CA . ASP A 1 70 ? 19.675 -7.359 -23.532 1.00 91.19 70 ASP A CA 1
ATOM 601 C C . ASP A 1 70 ? 19.685 -5.857 -23.757 1.00 91.19 70 ASP A C 1
ATOM 603 O O . ASP A 1 70 ? 20.520 -5.302 -24.477 1.00 91.19 70 ASP A O 1
ATOM 607 N N . TYR A 1 71 ? 18.698 -5.191 -23.178 1.00 89.38 71 TYR A N 1
ATOM 608 C CA . TYR A 1 71 ? 18.497 -3.771 -23.373 1.00 89.38 71 TYR A CA 1
ATOM 609 C C . TYR A 1 71 ? 18.758 -3.042 -22.075 1.00 89.38 71 TYR A C 1
ATOM 611 O O . TYR A 1 71 ? 18.292 -3.441 -21.005 1.00 89.38 71 TYR A O 1
ATOM 619 N N . GLN A 1 72 ? 19.498 -1.946 -22.190 1.00 87.62 72 GLN A N 1
ATOM 620 C CA . GLN A 1 72 ? 19.691 -1.035 -21.083 1.00 87.62 72 GLN A CA 1
ATOM 621 C C . GLN A 1 72 ? 18.329 -0.499 -20.648 1.00 87.62 72 GLN A C 1
ATOM 623 O O . GLN A 1 72 ? 17.556 0.010 -21.469 1.00 87.62 72 GLN A O 1
ATOM 628 N N . ARG A 1 73 ? 18.029 -0.608 -19.353 1.00 84.31 73 ARG A N 1
ATOM 629 C CA . ARG A 1 73 ? 16.845 0.044 -18.804 1.00 84.31 73 ARG A CA 1
ATOM 630 C C . ARG A 1 73 ? 17.104 1.546 -18.746 1.00 84.31 73 ARG A C 1
ATOM 632 O O . ARG A 1 73 ? 18.040 1.991 -18.074 1.00 84.31 73 ARG A O 1
ATOM 639 N N . VAL A 1 74 ? 16.266 2.277 -19.473 1.00 84.00 74 VAL A N 1
ATOM 640 C CA . VAL A 1 74 ? 16.219 3.736 -19.507 1.00 84.00 74 VAL A CA 1
ATOM 641 C C . VAL A 1 74 ? 14.875 4.152 -18.935 1.00 84.00 74 VAL A C 1
ATOM 643 O O . VAL A 1 74 ? 13.833 3.824 -19.507 1.00 84.00 74 VAL A O 1
ATOM 646 N N . ASP A 1 75 ? 14.907 4.838 -17.800 1.00 82.38 75 ASP A N 1
ATOM 647 C CA . ASP A 1 75 ? 13.715 5.392 -17.161 1.00 82.38 75 ASP A CA 1
ATOM 648 C C . ASP A 1 75 ? 13.710 6.916 -17.287 1.00 82.38 75 ASP A C 1
ATOM 650 O O . ASP A 1 75 ? 14.752 7.547 -17.472 1.00 82.38 75 ASP A O 1
ATOM 654 N N . GLU A 1 76 ? 12.534 7.521 -17.173 1.00 83.69 76 GLU A N 1
ATOM 655 C CA . GLU A 1 76 ? 12.423 8.972 -17.041 1.00 83.69 76 GLU A CA 1
ATOM 656 C C . GLU A 1 76 ? 12.911 9.403 -15.646 1.00 83.69 76 GLU A C 1
ATOM 658 O O . GLU A 1 76 ? 12.557 8.804 -14.625 1.00 83.69 76 GLU A O 1
ATOM 663 N N . ASP A 1 77 ? 13.735 10.451 -15.587 1.00 86.00 77 ASP A N 1
ATOM 664 C CA . ASP A 1 77 ? 14.089 11.104 -14.327 1.00 86.00 77 ASP A CA 1
ATOM 665 C C . ASP A 1 77 ? 12.923 12.005 -13.921 1.00 86.00 77 ASP A C 1
ATOM 667 O O . ASP A 1 77 ? 12.833 13.155 -14.361 1.00 86.00 77 ASP A O 1
ATOM 671 N N . LEU A 1 78 ? 12.026 11.482 -13.084 1.00 83.06 78 LEU A N 1
ATOM 672 C CA . LEU A 1 78 ? 10.850 12.216 -12.614 1.00 83.06 78 LEU A CA 1
ATOM 673 C C . LEU A 1 78 ? 11.250 13.517 -11.908 1.00 83.06 78 LEU A C 1
ATOM 675 O O . LEU A 1 78 ? 10.558 14.527 -12.027 1.00 83.06 78 LEU A O 1
ATOM 679 N N . LEU A 1 79 ? 12.407 13.523 -11.236 1.00 86.19 79 LEU A N 1
ATOM 680 C CA . LEU A 1 79 ? 12.870 14.687 -10.497 1.00 86.19 79 LEU A CA 1
ATOM 681 C C . LEU A 1 79 ? 13.533 15.730 -11.387 1.00 86.19 79 LEU A C 1
ATOM 683 O O . LEU A 1 79 ? 13.330 16.905 -11.121 1.00 86.19 79 LEU A O 1
ATOM 687 N N . SER A 1 80 ? 14.321 15.364 -12.407 1.00 83.06 80 SER A N 1
ATOM 688 C CA . SER A 1 80 ? 15.073 16.341 -13.228 1.00 83.06 80 SER A CA 1
ATOM 689 C C . SER A 1 80 ? 14.574 16.527 -14.667 1.00 83.06 80 SER A C 1
ATOM 691 O O . SER A 1 80 ? 15.027 17.445 -15.349 1.00 83.06 80 SER A O 1
ATOM 693 N N . GLY A 1 81 ? 13.605 15.727 -15.123 1.00 79.12 81 GLY A N 1
ATOM 694 C CA . GLY A 1 81 ? 13.035 15.806 -16.474 1.00 79.12 81 GLY A CA 1
ATOM 695 C C . GLY A 1 81 ? 13.921 15.237 -17.586 1.00 79.12 81 GLY A C 1
ATOM 696 O O . GLY A 1 81 ? 13.625 15.446 -18.760 1.00 79.12 81 GLY A O 1
ATOM 697 N N . GLY A 1 82 ? 15.017 14.565 -17.226 1.00 85.19 82 GLY A N 1
ATOM 698 C CA . GLY A 1 82 ? 15.904 13.853 -18.146 1.00 85.19 82 GLY A CA 1
ATOM 699 C C . GLY A 1 82 ? 15.594 12.358 -18.238 1.00 85.19 82 GLY A C 1
ATOM 700 O O . GLY A 1 82 ? 14.501 11.906 -17.905 1.00 85.19 82 GLY A O 1
ATOM 701 N N . VAL A 1 83 ? 16.589 11.581 -18.662 1.00 87.00 83 VAL A N 1
ATOM 702 C CA . VAL A 1 83 ? 16.548 10.113 -18.663 1.00 87.00 83 VAL A CA 1
ATOM 703 C C . VAL A 1 83 ? 17.643 9.553 -17.765 1.00 87.00 83 VAL A C 1
ATOM 705 O O . VAL A 1 83 ? 18.716 10.146 -17.636 1.00 87.00 83 VAL A O 1
ATOM 708 N N . ILE A 1 84 ? 17.369 8.409 -17.147 1.00 86.06 84 ILE A N 1
ATOM 709 C CA . ILE A 1 84 ? 18.300 7.687 -16.285 1.00 86.06 84 ILE A CA 1
ATOM 710 C C . ILE A 1 84 ? 18.645 6.377 -16.947 1.00 86.06 84 ILE A C 1
ATOM 712 O O . ILE A 1 84 ? 17.832 5.461 -17.064 1.00 86.06 84 ILE A O 1
ATOM 716 N N . GLU A 1 85 ? 19.901 6.296 -17.337 1.00 85.94 85 GLU A N 1
ATOM 717 C CA . GLU A 1 85 ? 20.514 5.079 -17.808 1.00 85.94 85 GLU A CA 1
ATOM 718 C C . GLU A 1 85 ? 20.982 4.251 -16.615 1.00 85.94 85 GLU A C 1
ATOM 720 O O . GLU A 1 85 ? 21.899 4.627 -15.887 1.00 85.94 85 GLU A O 1
ATOM 725 N N . THR A 1 86 ? 20.351 3.098 -16.402 1.00 81.06 86 THR A N 1
ATOM 726 C CA . THR A 1 86 ? 20.679 2.245 -15.248 1.00 81.06 86 THR A CA 1
ATOM 727 C C . THR A 1 86 ? 22.040 1.560 -15.361 1.00 81.06 86 THR A C 1
ATOM 729 O O . THR A 1 86 ? 22.556 1.045 -14.370 1.00 81.06 86 THR A O 1
ATOM 732 N N . GLY A 1 87 ? 22.596 1.489 -16.574 1.00 78.19 87 GLY A N 1
ATOM 733 C CA . GLY A 1 87 ? 23.770 0.667 -16.885 1.00 78.19 87 GLY A CA 1
ATOM 734 C C . GLY A 1 87 ? 23.531 -0.839 -16.702 1.00 78.19 87 GLY A C 1
ATOM 735 O O . GLY A 1 87 ? 24.445 -1.628 -16.924 1.00 78.19 87 GLY A O 1
ATOM 736 N N . LEU A 1 88 ? 22.314 -1.236 -16.313 1.00 81.12 88 LEU A N 1
ATOM 737 C CA . LEU A 1 88 ? 21.876 -2.616 -16.201 1.00 81.12 88 LEU A CA 1
ATOM 738 C C . LEU A 1 88 ? 21.151 -3.009 -17.479 1.00 81.12 88 LEU A C 1
ATOM 740 O O . LEU A 1 88 ? 20.320 -2.260 -18.003 1.00 81.12 88 LEU A O 1
ATOM 744 N N . TYR A 1 89 ? 21.469 -4.204 -17.945 1.00 86.94 89 TYR A N 1
ATOM 745 C CA . TYR A 1 89 ? 20.880 -4.796 -19.126 1.00 86.94 89 TYR A CA 1
ATOM 746 C C . TYR A 1 89 ? 19.871 -5.850 -18.690 1.00 86.94 89 TYR A C 1
ATOM 748 O O . TYR A 1 89 ? 20.158 -6.656 -17.809 1.00 86.94 89 TYR A O 1
ATOM 756 N N . PHE A 1 90 ? 18.685 -5.806 -19.288 1.00 88.19 90 PHE A N 1
ATOM 757 C CA . PHE A 1 90 ? 17.603 -6.744 -19.014 1.00 88.19 90 PHE A CA 1
ATOM 758 C C . PHE A 1 90 ? 17.199 -7.451 -20.301 1.00 88.19 90 PHE A C 1
ATOM 760 O O . PHE A 1 90 ? 17.169 -6.803 -21.357 1.00 88.19 90 PHE A O 1
ATOM 767 N N . PRO A 1 91 ? 16.819 -8.736 -20.231 1.00 91.44 91 PRO A N 1
ATOM 768 C CA . PRO A 1 91 ? 16.308 -9.440 -21.392 1.00 91.44 91 PRO A CA 1
ATOM 769 C C . PRO A 1 91 ? 15.037 -8.743 -21.883 1.00 91.44 91 PRO A C 1
ATOM 771 O O . PRO A 1 91 ? 14.114 -8.462 -21.116 1.00 91.44 91 PRO A O 1
ATOM 774 N N . GLY A 1 92 ? 14.961 -8.453 -23.177 1.00 91.88 92 GLY A N 1
ATOM 775 C CA . GLY A 1 92 ? 13.777 -7.829 -23.752 1.00 91.88 92 GLY A CA 1
ATOM 776 C C . GLY A 1 92 ? 13.531 -8.208 -25.200 1.00 91.88 92 GLY A C 1
ATOM 777 O O . GLY A 1 92 ? 14.260 -8.997 -25.802 1.00 91.88 92 GLY A O 1
ATOM 778 N N . ILE A 1 93 ? 12.452 -7.652 -25.742 1.00 92.12 93 ILE A N 1
ATOM 779 C CA . ILE A 1 93 ? 11.938 -7.974 -27.069 1.00 92.12 93 ILE A CA 1
ATOM 780 C C . ILE A 1 93 ? 11.639 -6.680 -27.828 1.00 92.12 93 ILE A C 1
ATOM 782 O O . ILE A 1 93 ? 10.964 -5.786 -27.309 1.00 92.12 93 ILE A O 1
ATOM 786 N N . MET A 1 94 ? 12.102 -6.594 -29.076 1.00 92.81 94 MET A N 1
ATOM 787 C CA . MET A 1 94 ? 11.690 -5.550 -30.013 1.00 92.81 94 MET A CA 1
ATOM 788 C C . MET A 1 94 ? 10.607 -6.085 -30.956 1.00 92.81 94 MET A C 1
ATOM 790 O O . MET A 1 94 ? 10.791 -7.113 -31.608 1.00 92.81 94 MET A O 1
ATOM 794 N N . LEU A 1 95 ? 9.467 -5.394 -31.036 1.00 91.88 95 LEU A N 1
ATOM 795 C CA . LEU A 1 95 ? 8.326 -5.820 -31.851 1.00 91.88 95 LEU A CA 1
ATOM 796 C C . LEU A 1 95 ? 8.251 -5.044 -33.175 1.00 91.88 95 LEU A C 1
ATOM 798 O O . LEU A 1 95 ? 8.540 -3.848 -33.211 1.00 91.88 95 LEU A O 1
ATOM 802 N N . PRO A 1 96 ? 7.793 -5.673 -34.270 1.00 90.69 96 PRO A N 1
ATOM 803 C CA . PRO A 1 96 ? 7.608 -4.979 -35.535 1.00 90.69 96 PRO A CA 1
ATOM 804 C C . PRO A 1 96 ? 6.456 -3.969 -35.460 1.00 90.69 96 PRO A C 1
ATOM 806 O O . PRO A 1 96 ? 5.324 -4.298 -35.083 1.00 90.69 96 PRO A O 1
ATOM 809 N N . GLY A 1 97 ? 6.749 -2.736 -35.877 1.00 87.62 97 GLY A N 1
ATOM 810 C CA . GLY A 1 97 ? 5.801 -1.623 -35.845 1.00 87.62 97 GLY A CA 1
ATOM 811 C C . GLY A 1 97 ? 5.594 -1.018 -34.456 1.00 87.62 97 GLY A C 1
ATOM 812 O O . GLY A 1 97 ? 4.592 -0.347 -34.262 1.00 87.62 97 GLY A O 1
ATOM 813 N N . TYR A 1 98 ? 6.496 -1.264 -33.502 1.00 88.31 98 TYR A N 1
ATOM 814 C CA . TYR A 1 98 ? 6.490 -0.650 -32.174 1.00 88.31 98 TYR A CA 1
ATOM 815 C C . TYR A 1 98 ? 7.929 -0.263 -31.811 1.00 88.31 98 TYR A C 1
ATOM 817 O O . TYR A 1 98 ? 8.808 -1.124 -31.771 1.00 88.31 98 TYR A O 1
ATOM 825 N N . SER A 1 99 ? 8.203 1.028 -31.624 1.00 86.50 99 SER A N 1
ATOM 826 C CA . SER A 1 99 ? 9.581 1.539 -31.542 1.00 86.50 99 SER A CA 1
ATOM 827 C C . SER A 1 99 ? 10.220 1.333 -30.168 1.00 86.50 99 SER A C 1
ATOM 829 O O . SER A 1 99 ? 11.441 1.194 -30.059 1.00 86.50 99 SER A O 1
ATOM 831 N N . ARG A 1 100 ? 9.403 1.255 -29.113 1.00 85.75 100 ARG A N 1
ATOM 832 C CA . ARG A 1 100 ? 9.878 1.037 -27.747 1.00 85.75 100 ARG A CA 1
ATOM 833 C C . ARG A 1 100 ? 10.295 -0.417 -27.506 1.00 85.75 100 ARG A C 1
ATOM 835 O O . ARG A 1 100 ? 9.526 -1.355 -27.703 1.00 85.75 100 ARG A O 1
ATOM 842 N N . LYS A 1 101 ? 11.511 -0.589 -26.985 1.00 89.06 101 LYS A N 1
ATOM 843 C CA . LYS A 1 101 ? 12.044 -1.877 -26.517 1.00 89.06 101 LYS A CA 1
ATOM 844 C C . LYS A 1 101 ? 11.278 -2.331 -25.275 1.00 89.06 101 LYS A C 1
ATOM 846 O O . LYS A 1 101 ? 11.179 -1.582 -24.302 1.00 89.06 101 LYS A O 1
ATOM 851 N N . LEU A 1 102 ? 10.734 -3.544 -25.303 1.00 88.56 102 LEU A N 1
ATOM 852 C CA . LEU A 1 102 ? 9.971 -4.103 -24.191 1.00 88.56 102 LEU A CA 1
ATOM 853 C C . LEU A 1 102 ? 10.891 -4.971 -23.331 1.00 88.56 102 LEU A C 1
ATOM 855 O O . LEU A 1 102 ? 11.192 -6.109 -23.686 1.00 88.56 102 LEU A O 1
ATOM 859 N N . ILE A 1 103 ? 11.356 -4.415 -22.214 1.00 88.31 103 ILE A N 1
ATOM 860 C CA . ILE A 1 103 ? 12.182 -5.129 -21.235 1.00 88.31 103 ILE A CA 1
ATOM 861 C C . ILE A 1 103 ? 11.321 -6.013 -20.331 1.00 88.31 103 ILE A C 1
ATOM 863 O O . ILE A 1 103 ? 10.226 -5.624 -19.921 1.00 88.31 103 ILE A O 1
ATOM 867 N N . ILE A 1 104 ? 11.821 -7.201 -20.006 1.00 84.75 104 ILE A N 1
ATOM 868 C CA . ILE A 1 104 ? 11.200 -8.118 -19.053 1.00 84.75 104 ILE A CA 1
ATOM 869 C C . ILE A 1 104 ? 11.959 -7.979 -17.743 1.00 84.75 104 ILE A C 1
ATOM 871 O O . ILE A 1 104 ? 13.120 -8.353 -17.635 1.00 84.75 104 ILE A O 1
ATOM 875 N N . ILE A 1 105 ? 11.279 -7.409 -16.754 1.00 80.19 105 ILE A N 1
ATOM 876 C CA . ILE A 1 105 ? 11.817 -7.201 -15.411 1.00 80.19 105 ILE A CA 1
ATOM 877 C C . ILE A 1 105 ? 11.192 -8.186 -14.424 1.00 80.19 105 ILE A C 1
ATOM 879 O O . ILE A 1 105 ? 10.094 -8.706 -14.646 1.00 80.19 105 ILE A O 1
ATOM 883 N N . ARG A 1 106 ? 11.837 -8.350 -13.270 1.00 74.12 106 ARG A N 1
ATOM 884 C CA . ARG A 1 106 ? 11.390 -9.182 -12.143 1.00 74.12 106 ARG A CA 1
ATOM 885 C C . ARG A 1 106 ? 9.892 -9.104 -11.848 1.00 74.12 106 ARG A C 1
ATOM 887 O O . ARG A 1 106 ? 9.242 -10.138 -11.718 1.00 74.12 106 ARG A O 1
ATOM 894 N N . ALA A 1 107 ? 9.311 -7.905 -11.809 1.00 70.81 107 ALA A N 1
ATOM 895 C CA . ALA A 1 107 ? 7.882 -7.720 -11.537 1.00 70.81 107 ALA A CA 1
ATOM 896 C C . ALA A 1 107 ? 6.967 -8.402 -12.580 1.00 70.81 107 ALA A C 1
ATOM 898 O O . ALA A 1 107 ? 5.892 -8.903 -12.245 1.00 70.81 107 ALA A O 1
ATOM 899 N N . CYS A 1 108 ? 7.402 -8.483 -13.840 1.00 77.69 108 CYS A N 1
ATOM 900 C CA . CYS A 1 108 ? 6.654 -9.099 -14.937 1.00 77.69 108 CYS A CA 1
ATOM 901 C C . CYS A 1 108 ? 6.716 -10.635 -14.911 1.00 77.69 108 CYS A C 1
ATOM 903 O O . CYS A 1 108 ? 5.821 -11.294 -15.434 1.00 77.69 108 CYS A O 1
ATOM 905 N N . THR A 1 109 ? 7.731 -11.212 -14.262 1.00 79.50 109 THR A N 1
ATOM 906 C CA . THR A 1 109 ? 7.902 -12.673 -14.125 1.00 79.50 109 THR A CA 1
ATOM 907 C C . THR A 1 109 ? 7.105 -13.280 -12.964 1.00 79.50 109 THR A C 1
ATOM 909 O O . THR A 1 109 ? 7.142 -14.493 -12.764 1.00 79.50 109 THR A O 1
ATOM 912 N N . GLY A 1 110 ? 6.390 -12.454 -12.184 1.00 79.25 110 GLY A N 1
ATOM 913 C CA . GLY A 1 110 ? 5.531 -12.884 -11.075 1.00 79.25 110 GLY A CA 1
ATOM 914 C C . GLY A 1 110 ? 6.269 -13.456 -9.861 1.00 79.25 110 GLY A C 1
ATOM 915 O O . GLY A 1 110 ? 5.626 -14.035 -8.990 1.00 79.25 110 GLY A O 1
ATOM 916 N N . MET A 1 111 ? 7.590 -13.279 -9.778 1.00 83.38 111 MET A N 1
ATOM 917 C CA . MET A 1 111 ? 8.435 -13.883 -8.738 1.00 83.38 111 MET A CA 1
ATOM 918 C C . MET A 1 111 ? 8.117 -13.406 -7.324 1.00 83.38 111 MET A C 1
ATOM 920 O O . MET A 1 111 ? 8.237 -14.190 -6.389 1.00 83.38 111 MET A O 1
ATOM 924 N N . GLU A 1 112 ? 7.667 -12.164 -7.146 1.00 85.44 112 GLU A N 1
ATOM 925 C CA . GLU A 1 112 ? 7.228 -11.672 -5.835 1.00 85.44 112 GLU A CA 1
ATOM 926 C C . GLU A 1 112 ? 6.011 -12.462 -5.330 1.00 85.44 112 GLU A C 1
ATOM 928 O O . GLU A 1 112 ? 6.025 -13.019 -4.230 1.00 85.44 112 GLU A O 1
ATOM 933 N N . ALA A 1 113 ? 4.988 -12.601 -6.178 1.00 86.19 113 ALA A N 1
ATOM 934 C CA . ALA A 1 113 ? 3.818 -13.421 -5.882 1.00 86.19 113 ALA A CA 1
ATOM 935 C C . ALA A 1 113 ? 4.192 -14.904 -5.719 1.00 86.19 113 ALA A C 1
ATOM 937 O O . ALA A 1 113 ? 3.667 -15.578 -4.833 1.00 86.19 113 ALA A O 1
ATOM 938 N N . GLY A 1 114 ? 5.138 -15.397 -6.524 1.00 89.19 114 GLY A N 1
ATOM 939 C CA . GLY A 1 114 ? 5.708 -16.736 -6.409 1.00 89.19 114 GLY A CA 1
ATOM 940 C C . GLY A 1 114 ? 6.349 -16.987 -5.050 1.00 89.19 114 GLY A C 1
ATOM 941 O O . GLY A 1 114 ? 5.995 -17.962 -4.396 1.00 89.19 114 GLY A O 1
ATOM 942 N N . ALA A 1 115 ? 7.232 -16.096 -4.593 1.00 91.38 115 ALA A N 1
ATOM 943 C CA . ALA A 1 115 ? 7.913 -16.184 -3.302 1.00 91.38 115 ALA A CA 1
ATOM 944 C C . ALA A 1 115 ? 6.925 -16.135 -2.126 1.00 91.38 115 ALA A C 1
ATOM 946 O O . ALA A 1 115 ? 7.038 -16.931 -1.190 1.00 91.38 115 ALA A O 1
ATOM 947 N N . LEU A 1 116 ? 5.913 -15.260 -2.198 1.00 92.06 116 LEU A N 1
ATOM 948 C CA . LEU A 1 116 ? 4.824 -15.216 -1.218 1.00 92.06 116 LEU A CA 1
ATOM 949 C C . LEU A 1 116 ? 4.058 -16.544 -1.184 1.00 92.06 116 LEU A C 1
ATOM 951 O O . LEU A 1 116 ? 3.839 -17.110 -0.115 1.00 92.06 116 LEU A O 1
ATOM 955 N N . LEU A 1 117 ? 3.688 -17.087 -2.343 1.00 92.75 117 LEU A N 1
ATOM 956 C CA . LEU A 1 117 ? 2.952 -18.346 -2.421 1.00 92.75 117 LEU A CA 1
ATOM 957 C C . LEU A 1 117 ? 3.808 -19.541 -1.977 1.00 92.75 117 LEU A C 1
ATOM 959 O O . LEU A 1 117 ? 3.309 -20.420 -1.278 1.00 92.75 117 LEU A O 1
ATOM 963 N N . MET A 1 118 ? 5.109 -19.539 -2.277 1.00 93.88 118 MET A N 1
ATOM 964 C CA . MET A 1 118 ? 6.057 -20.532 -1.769 1.00 93.88 118 MET A CA 1
ATOM 965 C C . MET A 1 118 ? 6.147 -20.502 -0.246 1.00 93.88 118 MET A C 1
ATOM 967 O O . MET A 1 118 ? 6.077 -21.554 0.395 1.00 93.88 118 MET A O 1
ATOM 971 N N . ALA A 1 119 ? 6.265 -19.310 0.345 1.00 96.12 119 ALA A N 1
ATOM 972 C CA . ALA A 1 119 ? 6.252 -19.142 1.792 1.00 96.12 119 ALA A CA 1
ATOM 973 C C . ALA A 1 119 ? 4.936 -19.650 2.394 1.00 96.12 119 ALA A C 1
ATOM 975 O O . ALA A 1 119 ? 4.954 -20.364 3.399 1.00 96.12 119 ALA A O 1
ATOM 976 N N . LEU A 1 120 ? 3.802 -19.352 1.750 1.00 95.25 120 LEU A N 1
ATOM 977 C CA . LEU A 1 120 ? 2.481 -19.795 2.192 1.00 95.25 120 LEU A CA 1
ATOM 978 C C . LEU A 1 120 ? 2.336 -21.324 2.144 1.00 95.25 120 LEU A C 1
ATOM 980 O O . LEU A 1 120 ? 1.927 -21.926 3.137 1.00 95.25 120 LEU A O 1
ATOM 984 N N . ILE A 1 121 ? 2.726 -21.970 1.039 1.00 95.44 121 ILE A N 1
ATOM 985 C CA . ILE A 1 121 ? 2.757 -23.439 0.896 1.00 95.44 121 ILE A CA 1
ATOM 986 C C . ILE A 1 121 ? 3.611 -24.062 2.005 1.00 95.44 121 ILE A C 1
ATOM 988 O O . ILE A 1 121 ? 3.239 -25.078 2.594 1.00 95.44 121 ILE A O 1
ATOM 992 N N . PHE A 1 122 ? 4.751 -23.444 2.322 1.00 95.94 122 PHE A N 1
ATOM 993 C CA . PHE A 1 122 ? 5.665 -23.962 3.329 1.00 95.94 122 PHE A CA 1
ATOM 994 C C . PHE A 1 122 ? 5.059 -23.934 4.737 1.00 95.94 122 PHE A C 1
ATOM 996 O O . PHE A 1 122 ? 5.140 -24.935 5.454 1.00 95.94 122 PHE A O 1
ATOM 1003 N N . VAL A 1 123 ? 4.428 -22.825 5.137 1.00 95.81 123 VAL A N 1
ATOM 1004 C CA . VAL A 1 123 ? 3.817 -22.703 6.474 1.00 95.81 123 VAL A CA 1
ATOM 1005 C C . VAL A 1 123 ? 2.485 -23.444 6.601 1.00 95.81 123 VAL A C 1
ATOM 1007 O O . VAL A 1 123 ? 2.096 -23.803 7.711 1.00 95.81 123 VAL A O 1
ATOM 1010 N N . THR A 1 124 ? 1.810 -23.715 5.482 1.00 94.88 124 THR A N 1
ATOM 1011 C CA . THR A 1 124 ? 0.556 -24.479 5.440 1.00 94.88 124 THR A CA 1
ATOM 1012 C C . THR A 1 124 ? 0.800 -25.912 5.909 1.00 94.88 124 THR A C 1
ATOM 1014 O O . THR A 1 124 ? 1.678 -26.584 5.371 1.00 94.88 124 THR A O 1
ATOM 1017 N N . PRO A 1 125 ? 0.086 -26.439 6.912 1.00 92.62 125 PRO A N 1
ATOM 1018 C CA . PRO A 1 125 ? 0.284 -27.818 7.351 1.00 92.62 125 PRO A CA 1
ATOM 1019 C C . PRO A 1 125 ? -0.221 -28.825 6.319 1.00 92.62 125 PRO A C 1
ATOM 1021 O O . PRO A 1 125 ? -1.399 -28.882 5.989 1.00 92.62 125 PRO A O 1
ATOM 1024 N N . ALA A 1 126 ? 0.714 -29.617 5.808 1.00 93.50 126 ALA A N 1
ATOM 1025 C CA . ALA A 1 126 ? 0.508 -30.675 4.829 1.00 93.50 126 ALA A CA 1
ATOM 1026 C C . ALA A 1 126 ? 1.690 -31.652 4.916 1.00 93.50 126 ALA A C 1
ATOM 1028 O O . ALA A 1 126 ? 2.722 -31.334 5.523 1.00 93.50 126 ALA A O 1
ATOM 1029 N N . LYS A 1 127 ? 1.568 -32.831 4.297 1.00 94.12 127 LYS A N 1
ATOM 1030 C CA . LYS A 1 127 ? 2.704 -33.756 4.153 1.00 94.12 127 LYS A CA 1
ATOM 1031 C C . LYS A 1 127 ? 3.825 -33.081 3.363 1.00 94.12 127 LYS A C 1
ATOM 1033 O O . LYS A 1 127 ? 3.554 -32.351 2.412 1.00 94.12 127 LYS A O 1
ATOM 1038 N N . TRP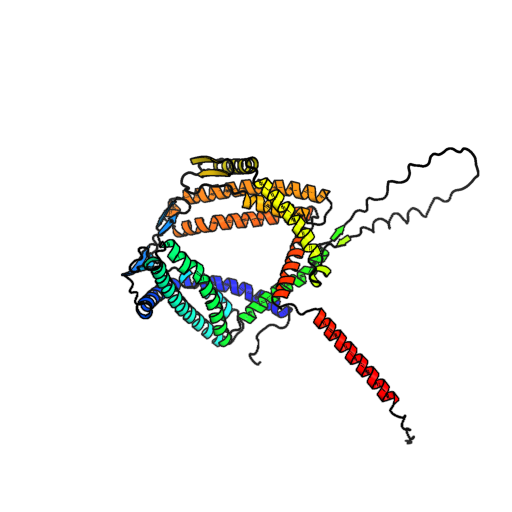 A 1 128 ? 5.078 -33.339 3.736 1.00 94.88 128 TRP A N 1
ATOM 1039 C CA . TRP A 1 128 ? 6.238 -32.740 3.066 1.00 94.88 128 TRP A CA 1
ATOM 1040 C C . TRP A 1 128 ? 6.277 -33.052 1.562 1.00 94.88 128 TRP A C 1
ATOM 1042 O O . TRP A 1 128 ? 6.573 -32.170 0.764 1.00 94.88 128 TRP A O 1
ATOM 1052 N N . GLU A 1 129 ? 5.877 -34.266 1.179 1.00 95.75 129 GLU A N 1
ATOM 1053 C CA . GLU A 1 129 ? 5.717 -34.699 -0.216 1.00 95.75 129 GLU A CA 1
ATOM 1054 C C . GLU A 1 129 ? 4.754 -33.781 -0.984 1.00 95.75 129 GLU A C 1
ATOM 1056 O O . GLU A 1 129 ? 5.113 -33.229 -2.020 1.00 95.75 129 GLU A O 1
ATOM 1061 N N . ASN A 1 130 ? 3.563 -33.532 -0.428 1.00 95.25 130 ASN A N 1
ATOM 1062 C CA . ASN A 1 130 ? 2.557 -32.657 -1.033 1.00 95.25 130 ASN A CA 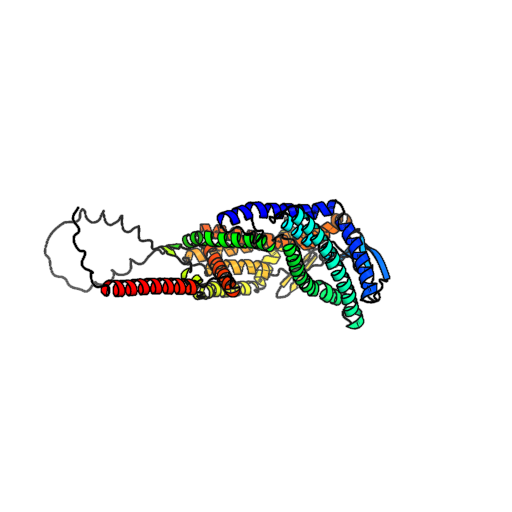1
ATOM 1063 C C . ASN A 1 130 ? 3.049 -31.212 -1.125 1.00 95.25 130 ASN A C 1
ATOM 1065 O O . ASN A 1 130 ? 2.810 -30.548 -2.129 1.00 95.25 130 ASN A O 1
ATOM 1069 N N . LYS A 1 131 ? 3.773 -30.729 -0.106 1.00 95.38 131 LYS A N 1
ATOM 1070 C CA . LYS A 1 131 ? 4.394 -29.399 -0.150 1.00 95.38 131 LYS A CA 1
ATOM 1071 C C . LYS A 1 131 ? 5.408 -29.309 -1.278 1.00 95.38 131 LYS A C 1
ATOM 1073 O O . LYS A 1 131 ? 5.348 -28.364 -2.051 1.00 95.38 131 LYS A O 1
ATOM 1078 N N . ALA A 1 132 ? 6.308 -30.283 -1.395 1.00 95.00 132 ALA A N 1
ATOM 1079 C CA . ALA A 1 132 ? 7.317 -30.307 -2.447 1.00 95.00 132 ALA A CA 1
ATOM 1080 C C . ALA A 1 132 ? 6.670 -30.318 -3.842 1.00 95.00 132 ALA A C 1
ATOM 1082 O O . ALA A 1 132 ? 7.031 -29.503 -4.689 1.00 95.00 132 ALA A O 1
ATOM 1083 N N . VAL A 1 133 ? 5.654 -31.163 -4.052 1.00 96.19 133 VAL A N 1
ATOM 1084 C CA . VAL A 1 133 ? 4.886 -31.193 -5.307 1.00 96.19 133 VAL A CA 1
ATOM 1085 C C . VAL A 1 133 ? 4.195 -29.851 -5.558 1.00 96.19 133 VAL A C 1
ATOM 1087 O O . VAL A 1 133 ? 4.297 -29.318 -6.658 1.00 96.19 133 VAL A O 1
ATOM 1090 N N . ALA A 1 134 ? 3.556 -29.254 -4.548 1.00 95.56 134 ALA A N 1
ATOM 1091 C CA . ALA A 1 134 ? 2.916 -27.948 -4.674 1.00 95.56 134 ALA A CA 1
ATOM 1092 C C . ALA A 1 134 ? 3.914 -26.830 -5.011 1.00 95.56 134 ALA A C 1
ATOM 1094 O O . ALA A 1 134 ? 3.573 -25.960 -5.806 1.00 95.56 134 ALA A O 1
ATOM 1095 N N . GLN A 1 135 ? 5.145 -26.860 -4.484 1.00 94.12 135 GLN A N 1
ATOM 1096 C CA . GLN A 1 135 ? 6.185 -25.891 -4.853 1.00 94.12 135 GLN A CA 1
ATOM 1097 C C . GLN A 1 135 ? 6.596 -26.024 -6.322 1.00 94.12 135 GLN A C 1
ATOM 1099 O O . GLN A 1 135 ? 6.699 -25.020 -7.025 1.00 94.12 135 GLN A O 1
ATOM 1104 N N . VAL A 1 136 ? 6.798 -27.256 -6.801 1.00 93.94 136 VAL A N 1
ATOM 1105 C CA . VAL A 1 136 ? 7.145 -27.517 -8.207 1.00 93.94 136 VAL A CA 1
ATOM 1106 C C . VAL A 1 136 ? 6.003 -27.102 -9.131 1.00 93.94 136 VAL A C 1
ATOM 1108 O O . VAL A 1 136 ? 6.234 -26.433 -10.136 1.00 93.94 136 VAL A O 1
ATOM 1111 N N . VAL A 1 137 ? 4.761 -27.443 -8.776 1.00 94.12 137 VAL A N 1
ATOM 1112 C CA . VAL A 1 137 ? 3.576 -27.036 -9.540 1.00 94.12 137 VAL A CA 1
ATOM 1113 C C . VAL A 1 137 ? 3.419 -25.516 -9.529 1.00 94.12 137 VAL A C 1
ATOM 1115 O O . VAL A 1 137 ? 3.185 -24.941 -10.585 1.00 94.12 137 VAL A O 1
ATOM 1118 N N . ASN A 1 138 ? 3.614 -24.852 -8.387 1.00 92.25 138 ASN A N 1
ATOM 1119 C CA . ASN A 1 138 ? 3.585 -23.393 -8.282 1.00 92.25 138 ASN A CA 1
ATOM 1120 C C . ASN A 1 138 ? 4.621 -22.738 -9.212 1.00 92.25 138 ASN A C 1
ATOM 1122 O O . ASN A 1 138 ? 4.275 -21.851 -9.987 1.00 92.25 138 ASN A O 1
ATOM 1126 N N . LEU A 1 139 ? 5.868 -23.221 -9.199 1.00 90.19 139 LEU A N 1
ATOM 1127 C CA . LEU A 1 139 ? 6.926 -22.763 -10.106 1.00 90.19 139 LEU A CA 1
ATOM 1128 C C . LEU A 1 139 ? 6.549 -22.937 -11.579 1.00 90.19 139 LEU A C 1
ATOM 1130 O O . LEU A 1 139 ? 6.679 -22.000 -12.365 1.00 90.19 139 LEU A O 1
ATOM 1134 N N . LEU A 1 140 ? 6.050 -24.118 -11.948 1.00 91.69 140 LEU A N 1
ATOM 1135 C CA . LEU A 1 140 ? 5.660 -24.422 -13.321 1.00 91.69 140 LEU A CA 1
ATOM 1136 C C . LEU A 1 140 ? 4.486 -23.547 -13.780 1.00 91.69 140 LEU A C 1
ATOM 1138 O O . LEU A 1 140 ? 4.515 -22.990 -14.874 1.00 91.69 140 LEU A O 1
ATOM 1142 N N . MET A 1 141 ? 3.461 -23.401 -12.941 1.00 91.06 141 MET A N 1
ATOM 1143 C CA . MET A 1 141 ? 2.288 -22.579 -13.236 1.00 91.06 141 MET A CA 1
ATOM 1144 C C . MET A 1 141 ? 2.635 -21.099 -13.331 1.00 91.06 141 MET A C 1
ATOM 1146 O O . MET A 1 141 ? 2.128 -20.420 -14.219 1.00 91.06 141 MET A O 1
ATOM 1150 N N . MET A 1 142 ? 3.507 -20.605 -12.453 1.00 89.44 142 MET A N 1
ATOM 1151 C CA . MET A 1 142 ? 4.021 -19.242 -12.520 1.00 89.44 142 MET A CA 1
ATOM 1152 C C . MET A 1 142 ? 4.786 -19.019 -13.827 1.00 89.44 142 MET A C 1
ATOM 1154 O O . MET A 1 142 ? 4.512 -18.049 -14.529 1.00 89.44 142 MET A O 1
ATOM 1158 N N . HIS A 1 143 ? 5.683 -19.937 -14.201 1.00 90.44 143 HIS A N 1
ATOM 1159 C CA . HIS A 1 143 ? 6.436 -19.849 -15.454 1.00 90.44 143 HIS A CA 1
ATOM 1160 C C . HIS A 1 143 ? 5.517 -19.829 -16.682 1.00 90.44 143 HIS A C 1
ATOM 1162 O O . HIS A 1 143 ? 5.569 -18.905 -17.498 1.00 90.44 143 HIS A O 1
ATOM 1168 N N . ILE A 1 144 ? 4.624 -20.818 -16.791 1.00 92.38 144 ILE A N 1
ATOM 1169 C CA . ILE A 1 144 ? 3.678 -20.930 -17.907 1.00 92.38 144 ILE A CA 1
ATOM 1170 C C . ILE A 1 144 ? 2.754 -19.709 -17.930 1.00 92.38 144 ILE A C 1
ATOM 1172 O O . ILE A 1 144 ? 2.642 -19.035 -18.951 1.00 92.38 144 ILE A O 1
ATOM 1176 N N . GLY A 1 145 ? 2.123 -19.387 -16.802 1.00 90.94 145 GLY A N 1
ATOM 1177 C CA . GLY A 1 145 ? 1.184 -18.277 -16.686 1.00 90.94 145 GLY A CA 1
ATOM 1178 C C . GLY A 1 145 ? 1.809 -16.940 -17.076 1.00 90.94 145 GLY A C 1
ATOM 1179 O O . GLY A 1 145 ? 1.210 -16.199 -17.852 1.00 90.94 145 GLY A O 1
ATOM 1180 N N . ASN A 1 146 ? 3.029 -16.651 -16.613 1.00 90.06 146 ASN A N 1
ATOM 1181 C CA . ASN A 1 146 ? 3.708 -15.398 -16.945 1.00 90.06 146 ASN A CA 1
ATOM 1182 C C . ASN A 1 146 ? 4.227 -15.365 -18.384 1.00 90.06 146 ASN A C 1
ATOM 1184 O O . ASN A 1 146 ? 4.160 -14.309 -19.006 1.00 90.06 146 ASN A O 1
ATOM 1188 N N . THR A 1 147 ? 4.629 -16.504 -18.951 1.00 92.69 147 THR A N 1
ATOM 1189 C CA . THR A 1 147 ? 4.948 -16.616 -20.384 1.00 92.69 147 THR A CA 1
ATOM 1190 C C . THR A 1 147 ? 3.730 -16.268 -21.248 1.00 92.69 147 THR A C 1
ATOM 1192 O O . THR A 1 147 ? 3.802 -15.402 -22.120 1.00 92.69 147 THR A O 1
ATOM 1195 N N . PHE A 1 148 ? 2.575 -16.889 -20.977 1.00 92.75 148 PHE A N 1
ATOM 1196 C CA . PHE A 1 148 ? 1.327 -16.590 -21.691 1.00 92.75 148 PHE A CA 1
ATOM 1197 C C . PHE A 1 148 ? 0.897 -15.139 -21.494 1.00 92.75 148 PHE A C 1
ATOM 1199 O O . PHE A 1 148 ? 0.513 -14.470 -22.455 1.00 92.75 148 PHE A O 1
ATOM 1206 N N . ARG A 1 149 ? 0.990 -14.647 -20.253 1.00 91.12 149 ARG A N 1
ATOM 1207 C CA . ARG A 1 149 ? 0.693 -13.261 -19.906 1.00 91.12 149 ARG A CA 1
ATOM 1208 C C . ARG A 1 149 ? 1.559 -12.324 -20.742 1.00 91.12 149 ARG A C 1
ATOM 1210 O O . ARG A 1 149 ? 0.996 -11.553 -21.507 1.00 91.12 149 ARG A O 1
ATOM 1217 N N . ILE A 1 150 ? 2.884 -12.382 -20.645 1.00 91.62 150 ILE A N 1
ATOM 1218 C CA . ILE A 1 150 ? 3.785 -11.443 -21.332 1.00 91.62 150 ILE A CA 1
ATOM 1219 C C . ILE A 1 150 ? 3.592 -11.494 -22.847 1.00 91.62 150 ILE A C 1
ATOM 1221 O O . ILE A 1 150 ? 3.396 -10.445 -23.458 1.00 91.62 150 ILE A O 1
ATOM 1225 N N . ALA A 1 151 ? 3.541 -12.687 -23.442 1.00 93.56 151 ALA A N 1
ATOM 1226 C CA . ALA A 1 151 ? 3.291 -12.838 -24.873 1.00 93.56 151 ALA A CA 1
ATOM 1227 C C . ALA A 1 151 ? 1.974 -12.175 -25.310 1.00 93.56 151 ALA A C 1
ATOM 1229 O O . ALA A 1 151 ? 1.946 -11.427 -26.287 1.00 93.56 151 ALA A O 1
ATOM 1230 N N . PHE A 1 152 ? 0.886 -12.407 -24.566 1.00 93.75 152 PHE A N 1
ATOM 1231 C CA . PHE A 1 152 ? -0.402 -11.767 -24.830 1.00 93.75 152 PHE A CA 1
ATOM 1232 C C . PHE A 1 152 ? -0.316 -10.243 -24.684 1.00 93.75 152 PHE A C 1
ATOM 1234 O O . PHE A 1 152 ? -0.821 -9.513 -25.530 1.00 93.75 152 PHE A O 1
ATOM 1241 N N . HIS A 1 153 ? 0.335 -9.748 -23.632 1.00 93.38 153 HIS A N 1
ATOM 1242 C CA . HIS A 1 153 ? 0.447 -8.317 -23.359 1.00 93.38 153 HIS A CA 1
ATOM 1243 C C . HIS A 1 153 ? 1.235 -7.587 -24.446 1.00 93.38 153 HIS A C 1
ATOM 1245 O O . HIS A 1 153 ? 0.838 -6.505 -24.873 1.00 93.38 153 HIS A O 1
ATOM 1251 N N . PHE A 1 154 ? 2.328 -8.181 -24.916 1.00 93.38 154 PHE A N 1
ATOM 1252 C CA . PHE A 1 154 ? 3.168 -7.627 -25.974 1.00 93.38 154 PHE A CA 1
ATOM 1253 C C . PHE A 1 154 ? 2.438 -7.624 -27.317 1.00 93.38 154 PHE A C 1
ATOM 1255 O O . PHE A 1 154 ? 2.381 -6.590 -27.986 1.00 93.38 154 PHE A O 1
ATOM 1262 N N . TRP A 1 155 ? 1.780 -8.735 -27.660 1.00 94.44 155 TRP A N 1
ATOM 1263 C CA . TRP A 1 155 ? 0.901 -8.798 -28.824 1.00 94.44 155 TRP A CA 1
ATOM 1264 C C . TRP A 1 155 ? -0.209 -7.741 -28.762 1.00 94.44 155 TRP A C 1
ATOM 1266 O O . TRP A 1 155 ? -0.400 -6.988 -29.719 1.00 94.44 155 TRP A O 1
ATOM 1276 N N . PHE A 1 156 ? -0.911 -7.639 -27.631 1.00 94.94 156 PHE A N 1
ATOM 1277 C CA . PHE A 1 156 ? -2.044 -6.733 -27.481 1.00 94.94 156 PHE A CA 1
ATOM 1278 C C . PHE A 1 156 ? -1.610 -5.263 -27.462 1.00 94.94 156 PHE A C 1
ATOM 1280 O O . PHE A 1 156 ? -2.264 -4.431 -28.083 1.00 94.94 156 PHE A O 1
ATOM 1287 N N . THR A 1 157 ? -0.463 -4.946 -26.851 1.00 94.44 157 THR A N 1
ATOM 1288 C CA . THR A 1 157 ? 0.161 -3.612 -26.928 1.00 94.44 157 THR A CA 1
ATOM 1289 C C . THR A 1 157 ? 0.406 -3.225 -28.384 1.00 94.44 157 THR A C 1
ATOM 1291 O O . THR A 1 157 ? -0.028 -2.164 -28.831 1.00 94.44 157 THR A O 1
ATOM 1294 N N . ARG A 1 158 ? 1.041 -4.112 -29.162 1.00 94.06 158 ARG A N 1
ATOM 1295 C CA . ARG A 1 158 ? 1.293 -3.869 -30.586 1.00 94.06 158 ARG A CA 1
ATOM 1296 C C . ARG A 1 158 ? -0.011 -3.734 -31.369 1.00 94.06 158 ARG A C 1
ATOM 1298 O O . ARG A 1 158 ? -0.107 -2.853 -32.215 1.00 94.06 158 ARG A O 1
ATOM 1305 N N . TYR A 1 159 ? -1.011 -4.572 -31.102 1.00 94.62 159 TYR A N 1
ATOM 1306 C CA . TYR A 1 159 ? -2.326 -4.486 -31.744 1.00 94.62 159 TYR A CA 1
ATOM 1307 C C . TYR A 1 159 ? -3.002 -3.134 -31.474 1.00 94.62 159 TYR A C 1
ATOM 1309 O O . TYR A 1 159 ? -3.448 -2.468 -32.404 1.00 94.62 159 TYR A O 1
ATOM 1317 N N . LEU A 1 160 ? -3.026 -2.678 -30.222 1.00 95.69 160 LEU A N 1
ATOM 1318 C CA . LEU A 1 160 ? -3.588 -1.376 -29.861 1.00 95.69 160 LEU A CA 1
ATOM 1319 C C . LEU A 1 160 ? -2.837 -0.214 -30.526 1.00 95.69 160 LEU A C 1
ATOM 1321 O O . LEU A 1 160 ? -3.457 0.740 -30.992 1.00 95.69 160 LEU A O 1
ATOM 1325 N N . HIS A 1 161 ? -1.513 -0.297 -30.614 1.00 95.69 161 HIS A N 1
ATOM 1326 C CA . HIS A 1 161 ? -0.729 0.741 -31.271 1.00 95.69 161 HIS A CA 1
ATOM 1327 C C . HIS A 1 161 ? -0.950 0.757 -32.793 1.00 95.69 161 HIS A C 1
ATOM 1329 O O . HIS A 1 161 ? -1.349 1.774 -33.352 1.00 95.69 161 HIS A O 1
ATOM 1335 N N . VAL A 1 162 ? -0.750 -0.382 -33.462 1.00 94.31 162 VAL A N 1
ATOM 1336 C CA . VAL A 1 162 ? -0.737 -0.474 -34.931 1.00 94.31 162 VAL A CA 1
ATOM 1337 C C . VAL A 1 162 ? -2.144 -0.483 -35.531 1.00 94.31 162 VAL A C 1
ATOM 1339 O O . VAL A 1 162 ? -2.369 0.137 -36.566 1.00 94.31 162 VAL A O 1
ATOM 1342 N N . ASN A 1 163 ? -3.093 -1.194 -34.917 1.00 94.94 163 ASN A N 1
ATOM 1343 C CA . ASN A 1 163 ? -4.430 -1.394 -35.483 1.00 94.94 163 ASN A CA 1
ATOM 1344 C C . ASN A 1 163 ? -5.470 -0.407 -34.938 1.00 94.94 163 ASN A C 1
ATOM 1346 O O . ASN A 1 163 ? -6.401 -0.067 -35.663 1.00 94.94 163 ASN A O 1
ATOM 1350 N N . VAL A 1 164 ? -5.334 0.045 -33.685 1.00 95.62 164 VAL A N 1
ATOM 1351 C CA . VAL A 1 164 ? -6.265 1.022 -33.079 1.00 95.62 164 VAL A CA 1
ATOM 1352 C C . VAL A 1 164 ? -5.726 2.456 -33.170 1.00 95.62 164 VAL A C 1
ATOM 1354 O O . VAL A 1 164 ? -6.509 3.401 -33.139 1.00 95.62 164 VAL A O 1
ATOM 1357 N N . GLY A 1 165 ? -4.412 2.636 -33.342 1.00 94.56 165 GLY A N 1
ATOM 1358 C CA . GLY A 1 165 ? -3.787 3.955 -33.472 1.00 94.56 165 GLY A CA 1
ATOM 1359 C C . GLY A 1 165 ? -3.537 4.659 -32.137 1.00 94.56 165 GLY A C 1
ATOM 1360 O O . GLY A 1 165 ? -3.424 5.884 -32.105 1.00 94.56 165 GLY A O 1
ATOM 1361 N N . LEU A 1 166 ? -3.473 3.917 -31.024 1.00 94.50 166 LEU A N 1
ATOM 1362 C CA . LEU A 1 166 ? -3.112 4.490 -29.723 1.00 94.50 166 LEU A CA 1
ATOM 1363 C C . LEU A 1 166 ? -1.620 4.843 -29.670 1.00 94.50 166 LEU A C 1
ATOM 1365 O O . LEU A 1 166 ? -0.794 4.178 -30.297 1.00 94.50 166 LEU A O 1
ATOM 1369 N N . SER A 1 167 ? -1.248 5.854 -28.878 1.00 93.19 167 SER A N 1
ATOM 1370 C CA . SER A 1 167 ? 0.172 6.122 -28.614 1.00 93.19 167 SER A CA 1
ATOM 1371 C C . SER A 1 167 ? 0.817 4.936 -27.892 1.00 93.19 167 SER A C 1
ATOM 1373 O O . SER A 1 167 ? 0.138 4.194 -27.181 1.00 93.19 167 SER A O 1
ATOM 1375 N N . GLU A 1 168 ? 2.131 4.752 -28.045 1.00 87.75 168 GLU A N 1
ATOM 1376 C CA . GLU A 1 168 ? 2.836 3.607 -27.450 1.00 87.75 168 GLU A CA 1
ATOM 1377 C C . GLU A 1 168 ? 2.614 3.507 -25.932 1.00 87.75 168 GLU A C 1
ATOM 1379 O O . GLU A 1 168 ? 2.297 2.439 -25.410 1.00 87.75 168 GLU A O 1
ATOM 1384 N N . GLY A 1 169 ? 2.678 4.642 -25.225 1.00 85.31 169 GLY A N 1
ATOM 1385 C CA . GLY A 1 169 ? 2.416 4.702 -23.786 1.00 85.31 169 GLY A CA 1
ATOM 1386 C C . GLY A 1 169 ? 0.982 4.317 -23.414 1.00 85.31 169 GLY A C 1
ATOM 1387 O O . GLY A 1 169 ? 0.778 3.567 -22.463 1.00 85.31 169 GLY A O 1
ATOM 1388 N N . GLN A 1 170 ? -0.017 4.770 -24.179 1.00 89.31 170 GLN A N 1
ATOM 1389 C CA . GLN A 1 170 ? -1.418 4.410 -23.933 1.00 89.31 170 GLN A CA 1
ATOM 1390 C C . GLN A 1 170 ? -1.685 2.933 -24.229 1.00 89.31 170 GLN A C 1
ATOM 1392 O O . GLN A 1 170 ? -2.356 2.261 -23.447 1.00 89.31 170 GLN A O 1
ATOM 1397 N N . ALA A 1 171 ? -1.148 2.420 -25.337 1.00 92.62 171 ALA A N 1
ATOM 1398 C CA . ALA A 1 171 ? -1.267 1.017 -25.708 1.00 92.62 171 ALA A CA 1
ATOM 1399 C C . ALA A 1 171 ? -0.676 0.109 -24.620 1.00 92.62 171 ALA A C 1
ATOM 1401 O O . ALA A 1 171 ? -1.337 -0.837 -24.186 1.00 92.62 171 ALA A O 1
ATOM 1402 N N . PHE A 1 172 ? 0.523 0.443 -24.128 1.00 89.69 172 PHE A N 1
ATOM 1403 C CA . PHE A 1 172 ? 1.163 -0.287 -23.038 1.00 89.69 172 PHE A CA 1
ATOM 1404 C C . PHE A 1 172 ? 0.360 -0.177 -21.738 1.00 89.69 172 PHE A C 1
ATOM 1406 O O . PHE A 1 172 ? 0.119 -1.193 -21.104 1.00 89.69 172 PHE A O 1
ATOM 1413 N N . TYR A 1 173 ? -0.140 1.005 -21.368 1.00 88.19 173 TYR A N 1
ATOM 1414 C CA . TYR A 1 173 ? -0.963 1.180 -20.165 1.00 88.19 173 TYR A CA 1
ATOM 1415 C C . TYR A 1 173 ? -2.228 0.303 -20.171 1.00 88.19 173 TYR A C 1
ATOM 1417 O O . TYR A 1 173 ? -2.525 -0.385 -19.193 1.00 88.19 173 TYR A O 1
ATOM 1425 N N . TYR A 1 174 ? -2.984 0.281 -21.273 1.00 90.50 174 TYR A N 1
ATOM 1426 C CA . TYR A 1 174 ? -4.210 -0.521 -21.343 1.00 90.50 174 TYR A CA 1
ATOM 1427 C C . TYR A 1 174 ? -3.924 -2.020 -21.363 1.00 90.50 174 TYR A C 1
ATOM 1429 O O . TYR A 1 174 ? -4.599 -2.782 -20.666 1.00 90.50 174 TYR A O 1
ATOM 1437 N N . ALA A 1 175 ? -2.928 -2.440 -22.145 1.00 91.62 175 ALA A N 1
ATOM 1438 C CA . ALA A 1 175 ? -2.551 -3.839 -22.226 1.00 91.62 175 ALA A CA 1
ATOM 1439 C C . ALA A 1 175 ? -1.914 -4.311 -20.914 1.00 91.62 175 ALA A C 1
ATOM 1441 O O . ALA A 1 175 ? -2.395 -5.269 -20.327 1.00 91.62 175 ALA A O 1
ATOM 1442 N N . HIS A 1 176 ? -0.865 -3.642 -20.439 1.00 88.88 176 HIS A N 1
ATOM 1443 C CA . HIS A 1 176 ? -0.080 -4.005 -19.260 1.00 88.88 176 HIS A CA 1
ATOM 1444 C C . HIS A 1 176 ? -0.712 -3.591 -17.941 1.00 88.88 176 HIS A C 1
ATOM 1446 O O . HIS A 1 176 ? -0.938 -4.455 -17.105 1.00 88.88 176 HIS A O 1
ATOM 1452 N N . ASP A 1 177 ? -1.043 -2.330 -17.712 1.00 84.94 177 ASP A N 1
ATOM 1453 C CA . ASP A 1 177 ? -1.356 -1.878 -16.349 1.00 84.94 177 ASP A CA 1
ATOM 1454 C C . ASP A 1 177 ? -2.810 -2.138 -15.947 1.00 84.94 177 ASP A C 1
ATOM 1456 O O . ASP A 1 177 ? -3.099 -2.440 -14.784 1.00 84.94 177 ASP A O 1
ATOM 1460 N N . LEU A 1 178 ? -3.745 -2.030 -16.894 1.00 86.25 178 LEU A N 1
ATOM 1461 C CA . LEU A 1 178 ? -5.163 -2.245 -16.617 1.00 86.25 178 LEU A CA 1
ATOM 1462 C C . LEU A 1 178 ? -5.535 -3.729 -16.682 1.00 86.25 178 LEU A C 1
ATOM 1464 O O . LEU A 1 178 ? -6.076 -4.280 -15.720 1.00 86.25 178 LEU A O 1
ATOM 1468 N N . LEU A 1 179 ? -5.238 -4.386 -17.803 1.00 89.12 179 LEU A N 1
ATOM 1469 C CA . LEU A 1 179 ? -5.688 -5.754 -18.048 1.00 89.12 179 LEU A CA 1
ATOM 1470 C C . LEU A 1 179 ? -4.912 -6.792 -17.224 1.00 89.12 179 LEU A C 1
ATOM 1472 O O . LEU A 1 179 ? -5.490 -7.808 -16.823 1.00 89.12 179 LEU A O 1
ATOM 1476 N N . SER A 1 180 ? -3.648 -6.526 -16.872 1.00 83.94 180 SER A N 1
ATOM 1477 C CA . SER A 1 180 ? -2.894 -7.441 -16.007 1.00 83.94 180 SER A CA 1
ATOM 1478 C C . SER A 1 180 ? -3.504 -7.619 -14.622 1.00 83.94 180 SER A C 1
ATOM 1480 O O . SER A 1 180 ? -3.344 -8.688 -14.040 1.00 83.94 180 SER A O 1
ATOM 1482 N N . LYS A 1 181 ? -4.242 -6.630 -14.101 1.00 83.94 181 LYS A N 1
ATOM 1483 C CA . LYS A 1 181 ? -4.948 -6.748 -12.815 1.00 83.94 181 LYS A CA 1
ATOM 1484 C C . LYS A 1 181 ? -6.017 -7.834 -12.875 1.00 83.94 181 LYS A C 1
ATOM 1486 O O . LYS A 1 181 ? -6.131 -8.642 -11.956 1.00 83.94 181 LYS A O 1
ATOM 1491 N N . VAL A 1 182 ? -6.762 -7.887 -13.980 1.00 87.00 182 VAL A N 1
ATOM 1492 C CA . VAL A 1 182 ? -7.805 -8.895 -14.207 1.00 87.00 182 VAL A CA 1
ATOM 1493 C C . VAL A 1 182 ? -7.178 -10.279 -14.369 1.00 87.00 182 VAL A C 1
ATOM 1495 O O . VAL A 1 182 ? -7.594 -11.221 -13.696 1.00 87.00 182 VAL A O 1
ATOM 1498 N N . PHE A 1 183 ? -6.133 -10.400 -15.195 1.00 86.25 183 PHE A N 1
ATOM 1499 C CA . PHE A 1 183 ? -5.414 -11.668 -15.352 1.00 86.25 183 PHE A CA 1
ATOM 1500 C C . PHE A 1 183 ? -4.745 -12.131 -14.060 1.00 86.25 183 PHE A C 1
ATOM 1502 O O . PHE A 1 183 ? -4.787 -13.317 -13.752 1.00 86.25 183 PHE A O 1
ATOM 1509 N N . GLY A 1 184 ? -4.171 -11.208 -13.289 1.00 83.75 184 GLY A N 1
ATOM 1510 C CA . GLY A 1 184 ? -3.587 -11.489 -11.983 1.00 83.75 184 GLY A CA 1
ATOM 1511 C C . GLY A 1 184 ? -4.627 -12.045 -11.016 1.00 83.75 184 GLY A C 1
ATOM 1512 O O . GLY A 1 184 ? -4.392 -13.081 -10.403 1.00 83.75 184 GLY A O 1
ATOM 1513 N N . PHE A 1 185 ? -5.809 -11.426 -10.942 1.00 84.50 185 PHE A N 1
ATOM 1514 C CA . PHE A 1 185 ? -6.902 -11.901 -10.092 1.00 84.50 185 PHE A CA 1
ATOM 1515 C C . PHE A 1 185 ? -7.378 -13.312 -10.475 1.00 84.50 185 PHE A C 1
ATOM 1517 O O . PHE A 1 185 ? -7.436 -14.198 -9.622 1.00 84.50 185 PHE A O 1
ATOM 1524 N N . ILE A 1 186 ? -7.661 -13.549 -11.760 1.00 88.44 186 ILE A N 1
ATOM 1525 C CA . ILE A 1 186 ? -8.079 -14.872 -12.255 1.00 88.44 186 ILE A CA 1
ATOM 1526 C C . ILE A 1 186 ? -6.966 -15.909 -12.038 1.00 88.44 186 ILE A C 1
ATOM 1528 O O . ILE A 1 186 ? -7.234 -17.025 -11.593 1.00 88.44 186 ILE A O 1
ATOM 1532 N N . GLY A 1 187 ? -5.715 -15.533 -12.310 1.00 87.62 187 GLY A N 1
ATOM 1533 C CA . GLY A 1 187 ? -4.540 -16.376 -12.111 1.00 87.62 187 GLY A CA 1
ATOM 1534 C C . GLY A 1 187 ? -4.392 -16.826 -10.661 1.00 87.62 187 GLY A C 1
ATOM 1535 O O . GLY A 1 187 ? -4.239 -18.019 -10.417 1.00 87.62 187 GLY A O 1
ATOM 1536 N N . ILE A 1 188 ? -4.541 -15.910 -9.697 1.00 87.00 188 ILE A N 1
ATOM 1537 C CA . ILE A 1 188 ? -4.504 -16.229 -8.260 1.00 87.00 188 ILE A CA 1
ATOM 1538 C C . ILE A 1 188 ? -5.577 -17.262 -7.896 1.00 87.00 188 ILE A C 1
ATOM 1540 O O . ILE A 1 188 ? -5.275 -18.215 -7.177 1.00 87.00 188 ILE A O 1
ATOM 1544 N N . ILE A 1 189 ? -6.805 -17.125 -8.412 1.00 89.44 189 ILE A N 1
ATOM 1545 C CA . ILE A 1 189 ? -7.883 -18.098 -8.165 1.00 89.44 189 ILE A CA 1
ATOM 1546 C C . ILE A 1 189 ? -7.489 -19.479 -8.698 1.00 89.44 189 ILE A C 1
ATOM 1548 O O . ILE A 1 189 ? -7.569 -20.467 -7.969 1.00 89.44 189 ILE A O 1
ATOM 1552 N N . ILE A 1 190 ? -7.028 -19.557 -9.949 1.00 90.56 190 ILE A N 1
ATOM 1553 C CA . ILE A 1 190 ? -6.641 -20.828 -10.576 1.00 90.56 190 ILE A CA 1
ATOM 1554 C C . ILE A 1 190 ? -5.469 -21.469 -9.823 1.00 90.56 190 ILE A C 1
ATOM 1556 O O . ILE A 1 190 ? -5.528 -22.655 -9.501 1.00 90.56 190 ILE A O 1
ATOM 1560 N N . PHE A 1 191 ? -4.429 -20.695 -9.501 1.00 89.56 191 PHE A N 1
ATOM 1561 C CA . PHE A 1 191 ? -3.253 -21.172 -8.765 1.00 89.56 191 PHE A CA 1
ATOM 1562 C C . PHE A 1 191 ? -3.650 -21.722 -7.399 1.00 89.56 191 PHE A C 1
ATOM 1564 O O . PHE A 1 191 ? -3.237 -22.820 -7.022 1.00 89.56 191 PHE A O 1
ATOM 1571 N N . THR A 1 192 ? -4.532 -21.006 -6.703 1.00 90.62 192 THR A N 1
ATOM 1572 C CA . THR A 1 192 ? -5.060 -21.432 -5.409 1.00 90.62 192 THR A CA 1
ATOM 1573 C C . THR A 1 192 ? -5.796 -22.763 -5.520 1.00 90.62 192 THR A C 1
ATOM 1575 O O . THR A 1 192 ? -5.507 -23.689 -4.768 1.00 90.62 192 THR A O 1
ATOM 1578 N N . LEU A 1 193 ? -6.693 -22.905 -6.501 1.00 91.88 193 LEU A N 1
ATOM 1579 C CA . LEU A 1 193 ? -7.454 -24.139 -6.712 1.00 91.88 193 LEU A CA 1
ATOM 1580 C C . LEU A 1 193 ? -6.565 -25.341 -7.057 1.00 91.88 193 LEU A C 1
ATOM 1582 O O . LEU A 1 193 ? -6.844 -26.455 -6.609 1.00 91.88 193 LEU A O 1
ATOM 1586 N N . VAL A 1 194 ? -5.509 -25.145 -7.850 1.00 93.44 194 VAL A N 1
ATOM 1587 C CA . VAL A 1 194 ? -4.588 -26.232 -8.213 1.00 93.44 194 VAL A CA 1
ATOM 1588 C C . VAL A 1 194 ? -3.770 -26.691 -7.006 1.00 93.44 194 VAL A C 1
ATOM 1590 O O . VAL A 1 194 ? -3.677 -27.893 -6.765 1.00 93.44 194 VAL A O 1
ATOM 1593 N N . ILE A 1 195 ? -3.241 -25.763 -6.206 1.00 93.06 195 ILE A N 1
ATOM 1594 C CA . ILE A 1 195 ? -2.488 -26.092 -4.985 1.00 93.06 195 ILE A CA 1
ATOM 1595 C C . ILE A 1 195 ? -3.385 -26.803 -3.960 1.00 93.06 195 ILE A C 1
ATOM 1597 O O . ILE A 1 195 ? -2.997 -27.823 -3.389 1.00 93.06 195 ILE A O 1
ATOM 1601 N N . GLU A 1 196 ? -4.620 -26.332 -3.792 1.00 91.50 196 GLU A N 1
ATOM 1602 C CA . GLU A 1 196 ? -5.624 -26.944 -2.913 1.00 91.50 196 GLU A CA 1
ATOM 1603 C C . GLU A 1 196 ? -5.943 -28.403 -3.287 1.00 91.50 196 GLU A C 1
ATOM 1605 O O . GLU A 1 196 ? -6.191 -29.237 -2.404 1.00 91.50 196 GLU A O 1
ATOM 1610 N N . ARG A 1 197 ? -5.903 -28.738 -4.588 1.00 92.81 197 ARG A N 1
ATOM 1611 C CA . ARG A 1 197 ? -6.077 -30.114 -5.092 1.00 92.81 197 ARG A CA 1
ATOM 1612 C C . ARG A 1 197 ? -4.903 -31.040 -4.771 1.00 92.81 197 ARG A C 1
ATOM 1614 O O . ARG A 1 197 ? -5.114 -32.245 -4.709 1.00 92.81 197 ARG A O 1
ATOM 1621 N N . ILE A 1 198 ? -3.711 -30.499 -4.515 1.00 92.69 198 ILE A N 1
ATOM 1622 C CA . ILE A 1 198 ? -2.520 -31.248 -4.059 1.00 92.69 198 ILE A CA 1
ATOM 1623 C C . ILE A 1 198 ? -2.572 -31.478 -2.532 1.00 92.69 198 ILE A C 1
ATOM 1625 O O . ILE A 1 198 ? -1.633 -31.983 -1.925 1.00 92.69 198 ILE A O 1
ATOM 1629 N N . ASP A 1 199 ? -3.697 -31.141 -1.893 1.00 91.62 199 ASP A N 1
ATOM 1630 C CA . ASP A 1 199 ? -3.908 -31.273 -0.449 1.00 91.62 199 ASP A CA 1
ATOM 1631 C C . ASP A 1 199 ? -3.007 -30.340 0.385 1.00 91.62 199 ASP A C 1
ATOM 1633 O O . ASP A 1 199 ? -2.625 -30.646 1.513 1.00 91.62 199 ASP A O 1
ATOM 1637 N N . VAL A 1 200 ? -2.680 -29.166 -0.169 1.00 93.81 200 VAL A N 1
ATOM 1638 C CA . VAL A 1 200 ? -2.070 -28.048 0.563 1.00 93.81 200 VAL A CA 1
ATOM 1639 C C . VAL A 1 200 ? -3.128 -26.960 0.740 1.00 93.81 200 VAL A C 1
ATOM 1641 O O . VAL A 1 200 ? -3.423 -26.203 -0.182 1.00 93.81 200 VAL A O 1
ATOM 1644 N N . LYS A 1 201 ? -3.729 -26.911 1.933 1.00 91.81 201 LYS A N 1
ATOM 1645 C CA . LYS A 1 201 ? -4.923 -26.106 2.244 1.00 91.81 201 LYS A CA 1
ATOM 1646 C C . LYS A 1 201 ? -4.619 -24.631 2.532 1.00 91.81 201 LYS A C 1
ATOM 1648 O O . LYS A 1 201 ? -4.891 -24.132 3.626 1.00 91.81 201 LYS A O 1
ATOM 1653 N N . ILE A 1 202 ? -4.024 -23.935 1.563 1.00 92.44 202 ILE A N 1
ATOM 1654 C CA . ILE A 1 202 ? -3.597 -22.535 1.705 1.00 92.44 202 ILE A CA 1
ATOM 1655 C C . ILE A 1 202 ? -4.763 -21.579 2.009 1.00 92.44 202 ILE A C 1
ATOM 1657 O O . ILE A 1 202 ? -4.581 -20.621 2.762 1.00 92.44 202 ILE A O 1
ATOM 1661 N N . VAL A 1 203 ? -5.971 -21.851 1.498 1.00 91.38 203 VAL A N 1
ATOM 1662 C CA . VAL A 1 203 ? -7.177 -21.056 1.784 1.00 91.38 203 VAL A CA 1
ATOM 1663 C C . VAL A 1 203 ? -7.576 -21.223 3.243 1.00 91.38 203 VAL A C 1
ATOM 1665 O O . VAL A 1 203 ? -7.914 -20.244 3.902 1.00 91.38 203 VAL A O 1
ATOM 1668 N N . SER A 1 204 ? -7.489 -22.441 3.782 1.00 90.69 204 SER A N 1
ATOM 1669 C CA . SER A 1 204 ? -7.754 -22.709 5.199 1.00 90.69 204 SER A CA 1
ATOM 1670 C C . SER A 1 204 ? -6.700 -22.076 6.109 1.00 90.69 204 SER A C 1
ATOM 1672 O O . SER A 1 204 ? -7.054 -21.520 7.145 1.00 90.69 204 SER A O 1
ATOM 1674 N N . THR A 1 205 ? -5.422 -22.089 5.715 1.00 92.25 205 THR A N 1
ATOM 1675 C CA . THR A 1 205 ? -4.352 -21.369 6.427 1.00 92.25 205 THR A CA 1
ATOM 1676 C C . THR A 1 205 ? -4.622 -19.870 6.477 1.00 92.25 205 THR A C 1
ATOM 1678 O O . THR A 1 205 ? -4.589 -19.281 7.557 1.00 92.25 205 THR A O 1
ATOM 1681 N N . PHE A 1 206 ? -4.938 -19.264 5.332 1.00 89.88 206 PHE A N 1
ATOM 1682 C CA . PHE A 1 206 ? -5.257 -17.843 5.265 1.00 89.88 206 PHE A CA 1
ATOM 1683 C C . PHE A 1 206 ? -6.539 -17.507 6.042 1.00 89.88 206 PHE A C 1
ATOM 1685 O O . PHE A 1 206 ? -6.560 -16.547 6.808 1.00 89.88 206 PHE A O 1
ATOM 1692 N N . GLY A 1 207 ? -7.577 -18.341 5.930 1.00 90.00 207 GLY A N 1
ATOM 1693 C CA . GLY A 1 207 ? -8.812 -18.225 6.707 1.00 90.00 207 GLY A CA 1
ATOM 1694 C C . GLY A 1 207 ? -8.560 -18.265 8.214 1.00 90.00 207 GLY A C 1
ATOM 1695 O O . GLY A 1 207 ? -9.057 -17.409 8.933 1.00 90.00 207 GLY A O 1
ATOM 1696 N N . ALA A 1 208 ? -7.697 -19.166 8.696 1.00 89.56 208 ALA A N 1
ATOM 1697 C CA . ALA A 1 208 ? -7.358 -19.251 10.118 1.00 89.56 208 ALA A CA 1
ATOM 1698 C C . ALA A 1 208 ? -6.652 -17.982 10.623 1.00 89.56 208 ALA A C 1
ATOM 1700 O O . ALA A 1 208 ? -6.837 -17.572 11.775 1.00 89.56 208 ALA A O 1
ATOM 1701 N N . TRP A 1 209 ? -5.846 -17.342 9.770 1.00 92.56 209 TRP A N 1
ATOM 1702 C CA . TRP A 1 209 ? -5.244 -16.046 10.076 1.00 92.56 209 TRP A CA 1
ATOM 1703 C C . TRP A 1 209 ? -6.294 -14.937 10.143 1.00 92.56 209 TRP A C 1
ATOM 1705 O O . TRP A 1 209 ? -6.300 -14.183 11.116 1.00 92.56 209 TRP A O 1
ATOM 1715 N N . LEU A 1 210 ? -7.202 -14.866 9.165 1.00 87.62 210 LEU A N 1
ATOM 1716 C CA . LEU A 1 210 ? -8.298 -13.893 9.159 1.00 87.62 210 LEU A CA 1
ATOM 1717 C C . LEU A 1 210 ? -9.227 -14.061 10.368 1.00 87.62 210 LEU A C 1
ATOM 1719 O O . LEU A 1 210 ? -9.528 -13.073 11.036 1.00 87.62 210 LEU A O 1
ATOM 1723 N N . ASP A 1 211 ? -9.603 -15.290 10.712 1.00 86.38 211 ASP A N 1
ATOM 1724 C CA . ASP A 1 211 ? -10.429 -15.583 11.885 1.00 86.38 211 ASP A CA 1
ATOM 1725 C C . ASP A 1 211 ? -9.713 -15.196 13.177 1.00 86.38 211 ASP A C 1
ATOM 1727 O O . ASP A 1 211 ? -10.313 -14.584 14.056 1.00 86.38 211 ASP A O 1
ATOM 1731 N N . THR A 1 212 ? -8.406 -15.462 13.290 1.00 89.12 212 THR A N 1
ATOM 1732 C CA . THR A 1 212 ? -7.622 -15.014 14.454 1.00 89.12 212 THR A CA 1
ATOM 1733 C C . THR A 1 212 ? -7.618 -13.489 14.577 1.00 89.12 212 THR A C 1
ATOM 1735 O O . THR A 1 212 ? -7.709 -12.955 15.687 1.00 89.12 212 THR A O 1
ATOM 1738 N N . ILE A 1 213 ? -7.514 -12.774 13.452 1.00 84.19 213 ILE A N 1
ATOM 1739 C CA . ILE A 1 213 ? -7.595 -11.309 13.421 1.00 84.19 213 ILE A CA 1
ATOM 1740 C C . ILE A 1 213 ? -8.997 -10.855 13.855 1.00 84.19 213 ILE A C 1
ATOM 1742 O O . ILE A 1 213 ? -9.107 -9.994 14.730 1.00 84.19 213 ILE A O 1
ATOM 1746 N N . GLY A 1 214 ? -10.056 -11.469 13.321 1.00 85.19 214 GLY A N 1
ATOM 1747 C CA . GLY A 1 214 ? -11.449 -11.202 13.691 1.00 85.19 214 GLY A CA 1
ATOM 1748 C C . GLY A 1 214 ? -11.740 -11.452 15.175 1.00 85.19 214 GLY A C 1
ATOM 1749 O O . GLY A 1 214 ? -12.322 -10.607 15.856 1.00 85.19 214 GLY A O 1
ATOM 1750 N N . GLU A 1 215 ? -11.255 -12.558 15.733 1.00 85.31 215 GLU A N 1
ATOM 1751 C CA . GLU A 1 215 ? -11.334 -12.855 17.166 1.00 85.31 215 GLU A CA 1
ATOM 1752 C C . GLU A 1 215 ? -10.534 -11.861 18.012 1.00 85.31 215 GLU A C 1
ATOM 1754 O O . GLU A 1 215 ? -10.958 -11.475 19.103 1.00 85.31 215 GLU A O 1
ATOM 1759 N N . GLY A 1 216 ? -9.366 -11.440 17.521 1.00 84.62 216 GLY A N 1
ATOM 1760 C CA . GLY A 1 216 ? -8.565 -10.386 18.132 1.00 84.62 216 GLY A CA 1
ATOM 1761 C C . GLY A 1 216 ? -9.357 -9.087 18.253 1.00 84.62 216 GLY A C 1
ATOM 1762 O O . GLY A 1 216 ? -9.375 -8.482 19.328 1.00 84.62 216 GLY A O 1
ATOM 1763 N N . ILE A 1 217 ? -10.077 -8.714 17.191 1.00 80.88 217 ILE A N 1
ATOM 1764 C CA . ILE A 1 217 ? -11.009 -7.583 17.189 1.00 80.88 217 ILE A CA 1
ATOM 1765 C C . ILE A 1 217 ? -12.108 -7.823 18.230 1.00 80.88 217 ILE A C 1
ATOM 1767 O O . ILE A 1 217 ? -12.264 -6.986 19.115 1.00 80.88 217 ILE A O 1
ATOM 1771 N N . SER A 1 218 ? -12.792 -8.971 18.220 1.00 83.19 218 SER A N 1
ATOM 1772 C CA . SER A 1 218 ? -13.862 -9.272 19.187 1.00 83.19 218 SER A CA 1
ATOM 1773 C C . SER A 1 218 ? -13.395 -9.203 20.650 1.00 83.19 218 SER A C 1
ATOM 1775 O O . SER A 1 218 ? -14.087 -8.635 21.493 1.00 83.19 218 SER A O 1
ATOM 1777 N N . ARG A 1 219 ? -12.190 -9.695 20.971 1.00 86.69 219 ARG A N 1
ATOM 1778 C CA . ARG A 1 219 ? -11.607 -9.602 22.326 1.00 86.69 219 ARG A CA 1
ATOM 1779 C C . ARG A 1 219 ? -11.218 -8.181 22.720 1.00 86.69 219 ARG A C 1
ATOM 1781 O O . ARG A 1 219 ? -11.189 -7.856 23.909 1.00 86.69 219 ARG A O 1
ATOM 1788 N N . LEU A 1 220 ? -10.871 -7.349 21.744 1.00 86.69 220 LEU A N 1
ATOM 1789 C CA . LEU A 1 220 ? -10.534 -5.949 21.966 1.00 86.69 220 LEU A CA 1
ATOM 1790 C C . LEU A 1 220 ? -11.795 -5.104 22.203 1.00 86.69 220 LEU A C 1
ATOM 1792 O O . LEU A 1 220 ? -11.753 -4.168 23.000 1.00 86.69 220 LEU A O 1
ATOM 1796 N N . THR A 1 221 ? -12.923 -5.477 21.588 1.00 88.25 221 THR A N 1
ATOM 1797 C CA . THR A 1 221 ? -14.212 -4.782 21.709 1.00 88.25 221 THR A CA 1
ATOM 1798 C C . THR A 1 221 ? -14.630 -4.483 23.156 1.00 88.25 221 THR A C 1
ATOM 1800 O O . THR A 1 221 ? -14.835 -3.306 23.445 1.00 88.25 221 THR A O 1
ATOM 1803 N N . PRO A 1 222 ? -14.709 -5.448 24.100 1.00 88.12 222 PRO A N 1
ATOM 1804 C CA . PRO A 1 222 ? -15.137 -5.161 25.472 1.00 88.12 222 PRO A CA 1
ATOM 1805 C C . PRO A 1 222 ? -14.160 -4.239 26.212 1.00 88.12 222 PRO A C 1
ATOM 1807 O O . PRO A 1 222 ? -14.578 -3.381 26.986 1.00 88.12 222 PRO A O 1
ATOM 1810 N N . LYS A 1 223 ? -12.851 -4.352 25.944 1.00 91.25 223 LYS A N 1
ATOM 1811 C CA . LYS A 1 223 ? -11.854 -3.441 26.528 1.00 91.25 223 LYS A CA 1
ATOM 1812 C C . LYS A 1 223 ? -12.089 -2.011 26.055 1.00 91.25 223 LYS A C 1
ATOM 1814 O O . LYS A 1 223 ? -12.087 -1.090 26.864 1.00 91.25 223 LYS A O 1
ATOM 1819 N N . ILE A 1 224 ? -12.337 -1.835 24.760 1.00 90.44 224 ILE A N 1
ATOM 1820 C CA . ILE A 1 224 ? -12.607 -0.522 24.173 1.00 90.44 224 ILE A CA 1
ATOM 1821 C C . ILE A 1 224 ? -13.956 0.028 24.635 1.00 90.44 224 ILE A C 1
ATOM 1823 O O . ILE A 1 224 ? -14.051 1.215 24.936 1.00 90.44 224 ILE A O 1
ATOM 1827 N N . GLN A 1 225 ? -14.972 -0.824 24.765 1.00 89.50 225 GLN A N 1
ATOM 1828 C CA . GLN A 1 225 ? -16.266 -0.456 25.330 1.00 89.50 225 GLN A CA 1
ATOM 1829 C C . GLN A 1 225 ? -16.119 0.079 26.760 1.00 89.50 225 GLN A C 1
ATOM 1831 O O . GLN A 1 225 ? -16.725 1.095 27.087 1.00 89.50 225 GLN A O 1
ATOM 1836 N N . ASN A 1 226 ? -15.274 -0.536 27.591 1.00 88.25 226 ASN A N 1
ATOM 1837 C CA . ASN A 1 226 ? -14.992 -0.039 28.941 1.00 88.25 226 ASN A CA 1
ATOM 1838 C C . ASN A 1 226 ? -14.224 1.293 28.931 1.00 88.25 226 ASN A C 1
ATOM 1840 O O . ASN A 1 226 ? -14.379 2.103 29.838 1.00 88.25 226 ASN A O 1
ATOM 1844 N N . MET A 1 227 ? -13.415 1.547 27.899 1.00 89.69 227 MET A N 1
ATOM 1845 C CA . MET A 1 227 ? -12.712 2.824 27.715 1.00 89.69 227 MET A CA 1
ATOM 1846 C C . MET A 1 227 ? -13.612 3.942 27.167 1.00 89.69 227 MET A C 1
ATOM 1848 O O . MET A 1 227 ? -13.241 5.113 27.249 1.00 89.69 227 MET A O 1
ATOM 1852 N N . ALA A 1 228 ? -14.775 3.604 26.607 1.00 90.06 228 ALA A N 1
ATOM 1853 C CA . ALA A 1 228 ? -15.718 4.526 25.975 1.00 90.06 228 ALA A CA 1
ATOM 1854 C C . ALA A 1 228 ? -16.687 5.193 26.972 1.00 90.06 228 ALA A C 1
ATOM 1856 O O . ALA A 1 228 ? -17.812 5.539 26.614 1.00 90.06 228 ALA A O 1
ATOM 1857 N N . SER A 1 229 ? -16.274 5.360 28.229 1.00 87.38 229 SER A N 1
ATOM 1858 C CA . SER A 1 229 ? -17.041 6.085 29.242 1.00 87.38 229 SER A CA 1
ATOM 1859 C C . SER A 1 229 ? -16.457 7.469 29.504 1.00 87.38 229 SER A C 1
ATOM 1861 O O . SER A 1 229 ? -15.235 7.602 29.606 1.00 87.38 229 SER A O 1
ATOM 1863 N N . PHE A 1 230 ? -17.316 8.470 29.689 1.00 80.44 230 PHE A N 1
ATOM 1864 C CA . PHE A 1 230 ? -16.941 9.782 30.222 1.00 80.44 230 PHE A CA 1
ATOM 1865 C C . PHE A 1 230 ? -17.788 10.118 31.454 1.00 80.44 230 PHE A C 1
ATOM 1867 O O . PHE A 1 230 ? -18.941 9.691 31.562 1.00 80.44 230 PHE A O 1
ATOM 1874 N N . THR A 1 231 ? -17.200 10.865 32.384 1.00 78.00 231 THR A N 1
ATOM 1875 C CA . THR A 1 231 ? -17.895 11.400 33.558 1.00 78.00 231 THR A CA 1
ATOM 1876 C C . THR A 1 231 ? -18.642 12.671 33.163 1.00 78.00 231 THR A C 1
ATOM 1878 O O . THR A 1 231 ? -18.070 13.539 32.503 1.00 78.00 231 THR A O 1
ATOM 1881 N N . VAL A 1 232 ? -19.906 12.790 33.572 1.00 75.19 232 VAL A N 1
ATOM 1882 C CA . VAL A 1 232 ? -20.641 14.059 33.529 1.00 75.19 232 VAL A CA 1
ATOM 1883 C C . VAL A 1 232 ? -20.642 14.643 34.931 1.00 75.19 232 VAL A C 1
ATOM 1885 O O . VAL A 1 232 ? -21.206 14.051 35.847 1.00 75.19 232 VAL A O 1
ATOM 1888 N N . SER A 1 233 ? -20.002 15.797 35.103 1.00 69.12 233 SER A N 1
ATOM 1889 C CA . SER A 1 233 ? -20.141 16.570 36.333 1.00 69.12 233 SER A CA 1
ATOM 1890 C C . SER A 1 233 ? -21.532 17.211 36.340 1.00 69.12 233 SER A C 1
ATOM 1892 O O . SER A 1 233 ? -21.831 18.091 35.534 1.00 69.12 233 SER A O 1
ATOM 1894 N N . ASN A 1 234 ? -22.421 16.750 37.224 1.00 61.84 234 ASN A N 1
ATOM 1895 C CA . ASN A 1 234 ? -23.720 17.391 37.441 1.00 61.84 234 ASN A CA 1
ATOM 1896 C C . ASN A 1 234 ? -23.500 18.721 38.176 1.00 61.84 234 ASN A C 1
ATOM 1898 O O . ASN A 1 234 ? -23.682 18.819 39.384 1.00 61.84 234 ASN A O 1
ATOM 1902 N N . SER A 1 235 ? -23.083 19.765 37.457 1.00 52.16 235 SER A N 1
ATOM 1903 C CA . SER A 1 235 ? -22.891 21.110 38.012 1.00 52.16 235 SER A CA 1
ATOM 1904 C C . SER A 1 235 ? -24.209 21.896 38.099 1.00 52.16 235 SER A C 1
ATOM 1906 O O . SER A 1 235 ? -24.260 23.076 37.751 1.00 52.16 235 SER A O 1
ATOM 1908 N N . SER A 1 236 ? -25.296 21.248 38.518 1.00 53.28 236 SER A N 1
ATOM 1909 C CA . SER A 1 236 ? -26.622 21.860 38.643 1.00 53.28 236 SER A CA 1
ATOM 1910 C C . SER A 1 236 ? -27.159 21.709 40.063 1.00 53.28 236 SER A C 1
ATOM 1912 O O . SER A 1 236 ? -28.097 20.958 40.316 1.00 53.28 236 SER A O 1
ATOM 1914 N N . SER A 1 237 ? -26.561 22.448 40.993 1.00 47.59 237 SER A N 1
ATOM 1915 C CA . SER A 1 237 ? -27.211 22.844 42.244 1.00 47.59 237 SER A CA 1
ATOM 1916 C C . SER A 1 237 ? -26.555 24.127 42.750 1.00 47.59 237 SER A C 1
ATOM 1918 O O . SER A 1 237 ? -25.584 24.056 43.492 1.00 47.59 237 SER A O 1
ATOM 1920 N N . ASN A 1 238 ? -27.004 25.288 42.260 1.00 49.06 238 ASN A N 1
ATOM 1921 C CA . ASN A 1 238 ? -26.932 26.588 42.951 1.00 49.06 238 ASN A CA 1
ATOM 1922 C C . ASN A 1 238 ? -27.565 27.683 42.082 1.00 49.06 238 ASN A C 1
ATOM 1924 O O . ASN A 1 238 ? -26.912 28.630 41.644 1.00 49.06 238 ASN A O 1
ATOM 1928 N N . THR A 1 239 ? -28.856 27.553 41.791 1.00 50.56 239 THR A N 1
ATOM 1929 C CA . THR A 1 239 ? -29.656 28.687 41.316 1.00 50.56 239 THR A CA 1
ATOM 1930 C C . THR A 1 239 ? -31.109 28.428 41.679 1.00 50.56 239 THR A C 1
ATOM 1932 O O . THR A 1 239 ? -31.840 27.934 40.842 1.00 50.56 239 THR A O 1
ATOM 1935 N N . GLU A 1 240 ? -31.485 28.655 42.946 1.00 50.47 240 GLU A N 1
ATOM 1936 C CA . GLU A 1 240 ? -32.875 28.938 43.376 1.00 50.47 240 GLU A CA 1
ATOM 1937 C C . GLU A 1 240 ? -32.985 29.118 44.908 1.00 50.47 240 GLU A C 1
ATOM 1939 O O . GLU A 1 240 ? -33.704 28.392 45.572 1.00 50.47 240 GLU A O 1
ATOM 1944 N N . ILE A 1 241 ? -32.287 30.097 45.506 1.00 51.06 241 ILE A N 1
ATOM 1945 C CA . ILE A 1 241 ? -32.768 30.762 46.741 1.00 51.06 241 ILE A CA 1
ATOM 1946 C C . ILE A 1 241 ? -32.322 32.233 46.705 1.00 51.06 241 ILE A C 1
ATOM 1948 O O . ILE A 1 241 ? -31.365 32.632 47.359 1.00 51.06 241 ILE A O 1
ATOM 1952 N N . ALA A 1 242 ? -32.988 33.050 45.893 1.00 50.50 242 ALA A N 1
ATOM 1953 C CA . ALA A 1 242 ? -32.946 34.510 46.009 1.00 50.50 242 ALA A CA 1
ATOM 1954 C C . ALA A 1 242 ? -34.213 35.086 45.367 1.00 50.50 242 ALA A C 1
ATOM 1956 O O . ALA A 1 242 ? -34.193 35.557 44.234 1.00 50.50 242 ALA A O 1
ATOM 1957 N N . GLY A 1 243 ? -35.346 34.970 46.062 1.00 50.94 243 GLY A N 1
ATOM 1958 C CA . GLY A 1 243 ? -36.616 35.444 45.519 1.00 50.94 243 GLY A CA 1
ATOM 1959 C C . GLY A 1 243 ? -37.822 35.272 46.434 1.00 50.94 243 GLY A C 1
ATOM 1960 O O . GLY A 1 243 ? -38.851 34.808 45.967 1.00 50.94 243 GLY A O 1
ATOM 1961 N N . SER A 1 244 ? -37.724 35.630 47.717 1.00 44.91 244 SER A N 1
ATOM 1962 C CA . SER A 1 244 ? -38.921 35.897 48.531 1.00 44.91 244 SER A CA 1
ATOM 1963 C C . SER A 1 244 ? -38.593 36.784 49.735 1.00 44.91 244 SER A C 1
ATOM 1965 O O . SER A 1 244 ? -38.447 36.315 50.861 1.00 44.91 244 SER A O 1
ATOM 1967 N N . SER A 1 245 ? -38.478 38.088 49.494 1.00 42.78 245 SER A N 1
ATOM 1968 C CA . SER A 1 245 ? -38.687 39.114 50.517 1.00 42.78 245 SER A CA 1
ATOM 1969 C C . SER A 1 245 ? -39.928 39.907 50.115 1.00 42.78 245 SER A C 1
ATOM 1971 O O . SER A 1 245 ? -39.837 40.883 49.374 1.00 42.78 245 SER A O 1
ATOM 1973 N N . ALA A 1 246 ? -41.086 39.414 50.551 1.00 46.56 246 ALA A N 1
ATOM 1974 C CA . ALA A 1 246 ? -42.310 40.189 50.664 1.00 46.56 246 ALA A CA 1
ATOM 1975 C C . ALA A 1 246 ? -42.582 40.396 52.157 1.00 46.56 246 ALA A C 1
ATOM 1977 O O . ALA A 1 246 ? -42.382 39.492 52.970 1.00 46.56 246 ALA A O 1
ATOM 1978 N N . ASP A 1 247 ? -42.983 41.617 52.474 1.00 48.28 247 ASP A N 1
ATOM 1979 C CA . ASP A 1 247 ? -43.271 42.165 53.790 1.00 48.28 247 ASP A CA 1
ATOM 1980 C C . ASP A 1 247 ? -44.160 41.275 54.675 1.00 48.28 247 ASP A C 1
ATOM 1982 O O . ASP A 1 247 ? -45.247 40.869 54.266 1.00 48.28 247 ASP A O 1
ATOM 1986 N N . ASN A 1 248 ? -43.735 41.048 55.925 1.00 43.81 248 ASN A N 1
ATOM 1987 C CA . ASN A 1 248 ? -44.623 41.061 57.096 1.00 43.81 248 ASN A CA 1
ATOM 1988 C C . ASN A 1 248 ? -43.838 40.953 58.421 1.00 43.81 248 ASN A C 1
ATOM 1990 O O . ASN A 1 248 ? -43.094 39.988 58.609 1.00 43.81 248 ASN A O 1
ATOM 1994 N N . PRO A 1 249 ? -44.026 41.880 59.383 1.00 48.44 249 PRO A N 1
ATOM 1995 C CA . PRO A 1 249 ? -43.452 41.781 60.716 1.00 48.44 249 PRO A CA 1
ATOM 1996 C C . PRO A 1 249 ? -44.531 41.383 61.730 1.00 48.44 249 PRO A C 1
ATOM 1998 O O . PRO A 1 249 ? -45.306 42.230 62.155 1.00 48.44 249 PRO A O 1
ATOM 2001 N N . ALA A 1 250 ? -44.578 40.115 62.141 1.00 42.75 250 ALA A N 1
ATOM 2002 C CA . ALA A 1 250 ? -45.084 39.694 63.456 1.00 42.75 250 ALA A CA 1
ATOM 2003 C C . ALA A 1 250 ? -45.097 38.165 63.560 1.00 42.75 250 ALA A C 1
ATOM 2005 O O . ALA A 1 250 ? -45.938 37.519 62.950 1.00 42.75 250 ALA A O 1
ATOM 2006 N N . GLN A 1 251 ? -44.206 37.603 64.379 1.00 38.81 251 GLN A N 1
ATOM 2007 C CA . GLN A 1 251 ? -44.551 36.766 65.539 1.00 38.81 251 GLN A CA 1
ATOM 2008 C C . GLN A 1 251 ? -43.307 36.032 66.054 1.00 38.81 251 GLN A C 1
ATOM 2010 O O . GLN A 1 251 ? -42.674 35.242 65.359 1.00 38.81 251 GLN A O 1
ATOM 2015 N N . LEU A 1 252 ? -42.978 36.322 67.315 1.00 39.00 252 LEU A N 1
ATOM 2016 C CA . LEU A 1 252 ? -42.175 35.472 68.187 1.00 39.00 252 LEU A CA 1
ATOM 2017 C C . LEU A 1 252 ? -42.874 34.114 68.383 1.00 39.00 252 LEU A C 1
ATOM 2019 O O . LEU A 1 252 ? -44.098 34.095 68.462 1.00 39.00 252 LEU A O 1
ATOM 2023 N N . VAL A 1 253 ? -42.104 33.035 68.592 1.00 37.22 253 VAL A N 1
ATOM 2024 C CA . VAL A 1 253 ? -42.044 32.238 69.848 1.00 37.22 253 VAL A CA 1
ATOM 2025 C C . VAL A 1 253 ? -41.096 31.021 69.672 1.00 37.22 253 VAL A C 1
ATOM 2027 O O . VAL A 1 253 ? -41.386 30.085 68.944 1.00 37.22 253 VAL A O 1
ATOM 2030 N N . ALA A 1 254 ? -39.954 31.095 70.369 1.00 36.53 254 ALA A N 1
ATOM 2031 C CA . ALA A 1 254 ? -39.304 30.095 71.240 1.00 36.53 254 ALA A CA 1
ATOM 2032 C C . ALA A 1 254 ? -38.901 28.646 70.804 1.00 36.53 254 ALA A C 1
ATOM 2034 O O . ALA A 1 254 ? -39.744 27.765 70.693 1.00 36.53 254 ALA A O 1
ATOM 2035 N N . PHE A 1 255 ? -37.568 28.410 70.890 1.00 35.16 255 PHE A N 1
ATOM 2036 C CA . PHE A 1 255 ? -36.820 27.254 71.479 1.00 35.16 255 PHE A CA 1
ATOM 2037 C C . PHE A 1 255 ? -36.724 25.878 70.747 1.00 35.16 255 PHE A C 1
ATOM 2039 O O . PHE A 1 255 ? -37.599 25.538 69.964 1.00 35.16 255 PHE A O 1
ATOM 2046 N N . PRO A 1 256 ? -35.740 24.993 71.080 1.00 48.28 256 PRO A N 1
ATOM 2047 C CA . PRO A 1 256 ? -34.268 25.113 71.001 1.00 48.28 256 PRO A CA 1
ATOM 2048 C C . PRO A 1 256 ? -33.586 24.014 70.137 1.00 48.28 256 PRO A C 1
ATOM 2050 O O . PRO A 1 256 ? -34.087 22.910 69.966 1.00 48.28 256 PRO A O 1
ATOM 2053 N N . THR A 1 257 ? -32.354 24.301 69.708 1.00 44.78 257 THR A N 1
ATOM 2054 C CA . THR A 1 257 ? -31.163 23.428 69.808 1.00 44.78 257 THR A CA 1
ATOM 2055 C C . THR A 1 257 ? -31.337 21.901 69.694 1.00 44.78 257 THR A C 1
ATOM 2057 O O . THR A 1 257 ? -31.351 21.221 70.712 1.00 44.78 257 THR A O 1
ATOM 2060 N N . ILE A 1 258 ? -31.270 21.351 68.472 1.00 38.94 258 ILE A N 1
ATOM 2061 C CA . ILE A 1 258 ? -30.560 20.085 68.176 1.00 38.94 258 ILE A CA 1
ATOM 2062 C C . ILE A 1 258 ? -29.893 20.229 66.796 1.00 38.94 258 ILE A C 1
ATOM 2064 O O . ILE A 1 258 ? -30.387 19.761 65.775 1.00 38.94 258 ILE A O 1
ATOM 2068 N N . ILE A 1 259 ? -28.752 20.918 66.763 1.00 44.72 259 ILE A N 1
ATOM 2069 C CA . ILE A 1 259 ? -27.729 20.753 65.724 1.00 44.72 259 ILE A CA 1
ATOM 2070 C C . ILE A 1 259 ? -26.571 20.067 66.436 1.00 44.72 259 ILE A C 1
ATOM 2072 O O . ILE A 1 259 ? -26.084 20.588 67.437 1.00 44.72 259 ILE A O 1
ATOM 2076 N N . GLY A 1 260 ? -26.140 18.901 65.954 1.00 37.00 260 GLY A N 1
ATOM 2077 C CA . GLY A 1 260 ? -24.934 18.295 66.511 1.00 37.00 260 GLY A CA 1
ATOM 2078 C C . GLY A 1 260 ? -24.425 17.005 65.880 1.00 37.00 260 GLY A C 1
ATOM 2079 O O . GLY A 1 260 ? -23.215 16.825 65.883 1.00 37.00 260 GLY A O 1
ATOM 2080 N N . GLN A 1 261 ? -25.267 16.110 65.340 1.00 36.56 261 GLN A N 1
ATOM 2081 C CA . GLN A 1 261 ? -24.761 14.773 64.954 1.00 36.56 261 GLN A CA 1
ATOM 2082 C C . GLN A 1 261 ? -25.314 14.140 63.667 1.00 36.56 261 GLN A C 1
ATOM 2084 O O . GLN A 1 261 ? -24.853 13.069 63.292 1.00 36.56 261 GLN A O 1
ATOM 2089 N N . THR A 1 262 ? -26.208 14.791 62.919 1.00 36.03 262 THR A N 1
ATOM 2090 C CA . THR A 1 262 ? -26.767 14.203 61.676 1.00 36.03 262 THR A CA 1
ATOM 2091 C C . THR A 1 262 ? -26.242 14.826 60.380 1.00 36.03 262 THR A C 1
ATOM 2093 O O . THR A 1 262 ? -26.677 14.441 59.299 1.00 36.03 262 THR A O 1
ATOM 2096 N N . LEU A 1 263 ? -25.301 15.775 60.462 1.00 37.03 263 LEU A N 1
ATOM 2097 C CA . LEU A 1 263 ? -24.773 16.502 59.295 1.00 37.03 263 LEU A CA 1
ATOM 2098 C C . LEU A 1 263 ? -23.309 16.202 58.951 1.00 37.03 263 LEU A C 1
ATOM 2100 O O . LEU A 1 263 ? -22.816 16.700 57.946 1.00 37.03 263 LEU A O 1
ATOM 2104 N N . THR A 1 264 ? -22.636 15.338 59.710 1.00 37.28 264 THR A N 1
ATOM 2105 C CA . THR A 1 264 ? -21.282 14.850 59.390 1.00 37.28 264 THR A CA 1
ATOM 2106 C C . THR A 1 264 ? -21.255 13.438 58.805 1.00 37.28 264 THR A C 1
ATOM 2108 O O . THR A 1 264 ? -20.238 13.053 58.249 1.00 37.28 264 THR A O 1
ATOM 2111 N N . LEU A 1 265 ? -22.372 12.699 58.821 1.00 37.81 265 LEU A N 1
ATOM 2112 C CA . LEU A 1 265 ? -22.492 11.377 58.176 1.00 37.81 265 LEU A CA 1
ATOM 2113 C C . LEU A 1 265 ? -23.156 11.411 56.789 1.00 37.81 265 LEU A C 1
ATOM 2115 O O . LEU A 1 265 ? -23.341 10.370 56.174 1.00 37.81 265 LEU A O 1
ATOM 2119 N N . ARG A 1 266 ? -23.508 12.596 56.270 1.00 39.47 266 ARG A N 1
ATOM 2120 C CA . ARG A 1 266 ? -24.147 12.748 54.946 1.00 39.47 266 ARG A CA 1
ATOM 2121 C C . ARG A 1 266 ? -23.321 13.539 53.934 1.00 39.47 266 ARG A C 1
ATOM 2123 O O . ARG A 1 266 ? -23.827 13.888 52.874 1.00 39.47 266 ARG A O 1
ATOM 2130 N N . VAL A 1 267 ? -22.065 13.834 54.264 1.00 40.41 267 VAL A N 1
ATOM 2131 C CA . VAL A 1 267 ? -21.131 14.550 53.377 1.00 40.41 267 VAL A CA 1
ATOM 2132 C C . VAL A 1 267 ? -20.083 13.603 52.771 1.00 40.41 267 VAL A C 1
ATOM 2134 O O . VAL A 1 267 ? -19.466 13.953 51.773 1.00 40.41 267 VAL A O 1
ATOM 2137 N N . GLU A 1 268 ? -19.960 12.367 53.268 1.00 39.12 268 GLU A N 1
ATOM 2138 C CA . GLU A 1 268 ? -19.084 11.341 52.671 1.00 39.12 268 GLU A CA 1
ATOM 2139 C C . GLU A 1 268 ? -19.773 10.449 51.619 1.00 39.12 268 GLU A C 1
ATOM 2141 O O . GLU A 1 268 ? -19.083 9.850 50.806 1.00 39.12 268 GLU A O 1
ATOM 2146 N N . GLU A 1 269 ? -21.109 10.433 51.535 1.00 43.72 269 GLU A N 1
ATOM 2147 C CA . GLU A 1 269 ? -21.863 9.605 50.564 1.00 43.72 269 GLU A CA 1
ATOM 2148 C C . GLU A 1 269 ? -22.338 10.367 49.307 1.00 43.72 269 GLU A C 1
ATOM 2150 O O . GLU A 1 269 ? -22.937 9.792 48.401 1.00 43.72 269 GLU A O 1
ATOM 2155 N N . LEU A 1 270 ? -22.077 11.676 49.218 1.00 45.31 270 LEU A N 1
ATOM 2156 C CA . LEU A 1 270 ? -22.455 12.504 48.060 1.00 45.31 270 LEU A CA 1
ATOM 2157 C C . LEU A 1 270 ? -21.313 12.720 47.053 1.00 45.31 270 LEU A C 1
ATOM 2159 O O . LEU A 1 270 ? -21.514 13.406 46.051 1.00 45.31 270 LEU A O 1
ATOM 2163 N N . SER A 1 271 ? -20.142 12.110 47.270 1.00 45.66 271 SER A N 1
ATOM 2164 C CA . SER A 1 271 ? -19.022 12.130 46.316 1.00 45.66 271 SER A CA 1
ATOM 2165 C C . SER A 1 271 ? -19.036 10.963 45.311 1.00 45.66 271 SER A C 1
ATOM 2167 O O . SER A 1 271 ? -18.226 10.960 44.387 1.00 45.66 271 SER A O 1
ATOM 2169 N N . GLU A 1 272 ? -19.972 10.007 45.421 1.00 49.47 272 GLU A N 1
ATOM 2170 C CA . GLU A 1 272 ? -19.957 8.768 44.615 1.00 49.47 272 GLU A CA 1
ATOM 2171 C C . GLU A 1 272 ? -20.916 8.727 43.410 1.00 49.47 272 GLU A C 1
ATOM 2173 O O . GLU A 1 272 ? -20.837 7.806 42.599 1.00 49.47 272 GLU A O 1
ATOM 2178 N N . ASN A 1 273 ? -21.772 9.731 43.197 1.00 53.47 273 ASN A N 1
ATOM 2179 C CA . ASN A 1 273 ? -22.706 9.737 42.056 1.00 53.47 273 ASN A CA 1
ATOM 2180 C C . ASN A 1 273 ? -22.141 10.417 40.793 1.00 53.47 273 ASN A C 1
ATOM 2182 O O . ASN A 1 273 ? -22.842 11.141 40.083 1.00 53.47 273 ASN A O 1
ATOM 2186 N N . GLU A 1 274 ? -20.874 10.159 40.462 1.00 60.44 274 GLU A N 1
ATOM 2187 C CA . GLU A 1 274 ? -20.370 10.406 39.109 1.00 60.44 274 GLU A CA 1
ATOM 2188 C C . GLU A 1 274 ? -20.970 9.368 38.147 1.00 60.44 274 GLU A C 1
ATOM 2190 O O . GLU A 1 274 ? -20.443 8.268 37.961 1.00 60.44 274 GLU A O 1
ATOM 2195 N N . SER A 1 275 ? -22.095 9.701 37.505 1.00 74.44 275 SER A N 1
ATOM 2196 C CA . SER A 1 275 ? -22.686 8.826 36.491 1.00 74.44 275 SER A CA 1
ATOM 2197 C C . SER A 1 275 ? -21.771 8.763 35.261 1.00 74.44 275 SER A C 1
ATOM 2199 O O . SER A 1 275 ? -21.708 9.702 34.462 1.00 74.44 275 SER A O 1
ATOM 2201 N N . LYS A 1 276 ? -21.050 7.650 35.096 1.00 81.75 276 LYS A N 1
ATOM 2202 C CA . LYS A 1 276 ? -20.274 7.354 33.884 1.00 81.75 276 LYS A CA 1
ATOM 2203 C C . LYS A 1 276 ? -21.218 6.991 32.741 1.00 81.75 276 LYS A C 1
ATOM 2205 O O . LYS A 1 276 ? -21.913 5.980 32.802 1.00 81.75 276 LYS A O 1
ATOM 2210 N N . ILE A 1 277 ? -21.207 7.779 31.668 1.00 84.56 277 ILE A N 1
ATOM 2211 C CA . ILE A 1 277 ? -21.998 7.503 30.463 1.00 84.56 277 ILE A CA 1
ATOM 2212 C C . ILE A 1 277 ? -21.113 6.766 29.457 1.00 84.56 277 ILE A C 1
ATOM 2214 O O . ILE A 1 277 ? -20.100 7.306 29.011 1.00 84.56 277 ILE A O 1
ATOM 2218 N N . ASN A 1 278 ? -21.494 5.540 29.085 1.00 89.94 278 ASN A N 1
ATOM 2219 C CA . ASN A 1 278 ? -20.836 4.785 28.018 1.00 89.94 278 ASN A CA 1
ATOM 2220 C C . ASN A 1 278 ? -21.445 5.161 26.660 1.00 89.94 278 ASN A C 1
ATOM 2222 O O . ASN A 1 278 ? -22.639 4.966 26.441 1.00 89.94 278 ASN A O 1
ATOM 2226 N N . PHE A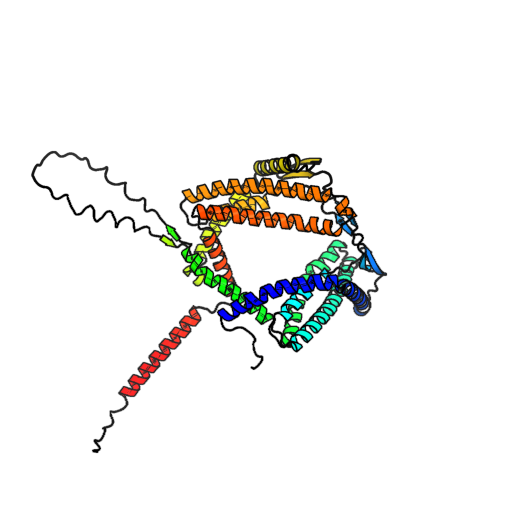 1 279 ? -20.637 5.699 25.746 1.00 91.81 279 PHE A N 1
ATOM 2227 C CA . PHE A 1 279 ? -21.109 6.089 24.413 1.00 91.81 279 PHE A CA 1
ATOM 2228 C C . PHE A 1 279 ? -20.922 5.003 23.346 1.00 91.81 279 PHE A C 1
ATOM 2230 O O . PHE A 1 279 ? -21.285 5.227 22.190 1.00 91.81 279 PHE A O 1
ATOM 2237 N N . TYR A 1 280 ? -20.346 3.847 23.687 1.00 93.06 280 TYR A N 1
ATOM 2238 C CA . TYR A 1 280 ? -20.104 2.772 22.732 1.00 93.06 280 TYR A CA 1
ATOM 2239 C C . TYR A 1 280 ? -21.428 2.142 22.261 1.00 93.06 280 TYR A C 1
ATOM 2241 O O . TYR A 1 280 ? -22.159 1.564 23.068 1.00 93.06 280 TYR A O 1
ATOM 2249 N N . PRO A 1 281 ? -21.762 2.200 20.962 1.00 92.56 281 PRO A N 1
ATOM 2250 C CA . PRO A 1 281 ? -23.105 1.898 20.472 1.00 92.56 281 PRO A CA 1
ATOM 2251 C C . PRO A 1 281 ? -23.310 0.398 20.185 1.00 92.56 281 PRO A C 1
ATOM 2253 O O . PRO A 1 281 ? -23.816 0.049 19.121 1.00 92.56 281 PRO A O 1
ATOM 2256 N N . ILE A 1 282 ? -22.920 -0.506 21.095 1.00 90.19 282 ILE A N 1
ATOM 2257 C CA . ILE A 1 282 ? -22.927 -1.961 20.826 1.00 90.19 282 ILE A CA 1
ATOM 2258 C C . ILE A 1 282 ? -24.308 -2.480 20.399 1.00 90.19 282 ILE A C 1
ATOM 2260 O O . ILE A 1 282 ? -24.413 -3.210 19.415 1.00 90.19 282 ILE A O 1
ATOM 2264 N N . ASP A 1 283 ? -25.373 -2.032 21.066 1.00 89.69 283 ASP A N 1
ATOM 2265 C CA . ASP A 1 283 ? -26.743 -2.443 20.743 1.00 89.69 283 ASP A CA 1
ATOM 2266 C C . ASP A 1 283 ? -27.195 -1.932 19.375 1.00 89.69 283 ASP A C 1
ATOM 2268 O O . ASP A 1 283 ? -28.018 -2.565 18.714 1.00 89.69 283 ASP A O 1
ATOM 2272 N N . GLN A 1 284 ? -26.675 -0.779 18.942 1.00 89.44 284 GLN A N 1
ATOM 2273 C CA . GLN A 1 284 ? -26.961 -0.251 17.611 1.00 89.44 284 GLN A CA 1
ATOM 2274 C C . GLN A 1 284 ? -26.172 -1.013 16.550 1.00 89.44 284 GLN A C 1
ATOM 2276 O O . GLN A 1 284 ? -26.762 -1.369 15.538 1.00 89.44 284 GLN A O 1
ATOM 2281 N N . ILE A 1 285 ? -24.896 -1.328 16.807 1.00 87.19 285 ILE A N 1
ATOM 2282 C CA . ILE A 1 285 ? -24.062 -2.133 15.903 1.00 87.19 285 ILE A CA 1
ATOM 2283 C C . ILE A 1 285 ? -24.732 -3.487 15.657 1.00 87.19 285 ILE A C 1
ATOM 2285 O O . ILE A 1 285 ? -25.002 -3.829 14.510 1.00 87.19 285 ILE A O 1
ATOM 2289 N N . LYS A 1 286 ? -25.099 -4.209 16.725 1.00 86.31 286 LYS A N 1
ATOM 2290 C CA . LYS A 1 286 ? -25.756 -5.522 16.619 1.00 86.31 286 LYS A CA 1
ATOM 2291 C C . LYS A 1 286 ? -27.094 -5.479 15.878 1.00 86.31 286 LYS A C 1
ATOM 2293 O O . LYS A 1 286 ? -27.399 -6.370 15.097 1.00 86.31 286 LYS A O 1
ATOM 2298 N N . LYS A 1 287 ? -27.882 -4.419 16.082 1.00 88.56 287 LYS A N 1
ATOM 2299 C CA . LYS A 1 287 ? -29.174 -4.215 15.400 1.00 88.56 287 LYS A CA 1
ATOM 2300 C C . LYS A 1 287 ? -29.035 -3.588 14.006 1.00 88.56 287 LYS A C 1
ATOM 2302 O O . LYS A 1 287 ? -30.042 -3.160 13.450 1.00 88.56 287 LYS A O 1
ATOM 2307 N N . ASP A 1 288 ? -27.810 -3.460 13.486 1.00 85.38 288 ASP A N 1
ATOM 2308 C CA . ASP A 1 288 ? -27.478 -2.769 12.231 1.00 85.38 288 ASP A CA 1
ATOM 2309 C C . ASP A 1 288 ? -28.110 -1.363 12.123 1.00 85.38 288 ASP A C 1
ATOM 2311 O O . ASP A 1 288 ? -28.541 -0.886 11.072 1.00 85.38 288 ASP A O 1
ATOM 2315 N N . LYS A 1 289 ? -28.204 -0.668 13.260 1.00 92.06 289 LYS A N 1
ATOM 2316 C CA . LYS A 1 289 ? -28.728 0.694 13.350 1.00 92.06 289 LYS A CA 1
ATOM 2317 C C . LYS A 1 289 ? -27.597 1.691 13.156 1.00 92.06 289 LYS A C 1
ATOM 2319 O O . LYS A 1 289 ? -26.801 1.961 14.048 1.00 92.06 289 LYS A O 1
ATOM 2324 N N . TRP A 1 290 ? -27.609 2.351 12.008 1.00 93.31 290 TRP A N 1
ATOM 2325 C CA . TRP A 1 290 ? -26.599 3.337 11.625 1.00 93.31 290 TRP A CA 1
ATOM 2326 C C . TRP A 1 290 ? -26.757 4.715 12.284 1.00 93.31 290 TRP A C 1
ATOM 2328 O O . TRP A 1 290 ? -26.071 5.651 11.887 1.00 93.31 290 TRP A O 1
ATOM 2338 N N . SER A 1 291 ? -27.654 4.901 13.257 1.00 94.88 291 SER A N 1
ATOM 2339 C CA . SER A 1 291 ? -27.941 6.221 13.843 1.00 94.88 291 SER A CA 1
ATOM 2340 C C . SER A 1 291 ? -26.726 6.858 14.515 1.00 94.88 291 SER A C 1
ATOM 2342 O O . SER A 1 291 ? -26.421 8.019 14.240 1.00 94.88 291 SER A O 1
ATOM 2344 N N . PHE A 1 292 ? -26.003 6.109 15.355 1.00 92.25 292 PHE A N 1
ATOM 2345 C CA . PHE A 1 292 ? -24.781 6.604 15.988 1.00 92.25 292 PHE A CA 1
ATOM 2346 C C . PHE A 1 292 ? -23.714 6.943 14.947 1.00 92.25 292 PHE A C 1
ATOM 2348 O O . PHE A 1 292 ? -23.143 8.034 14.998 1.00 92.25 292 PHE A O 1
ATOM 2355 N N . PHE A 1 293 ? -23.479 6.041 13.986 1.00 93.56 293 PHE A N 1
ATOM 2356 C CA . PHE A 1 293 ? -22.507 6.252 12.916 1.00 93.56 293 PHE A CA 1
ATOM 2357 C C . PHE A 1 293 ? -22.869 7.491 12.096 1.00 93.56 293 PHE A C 1
ATOM 2359 O O . PHE A 1 293 ? -22.081 8.419 12.037 1.00 93.56 293 PHE A O 1
ATOM 2366 N N . LYS A 1 294 ? -24.088 7.580 11.551 1.00 94.62 294 LYS A N 1
ATOM 2367 C CA . LYS A 1 294 ? -24.549 8.731 10.755 1.00 94.62 294 LYS A CA 1
ATOM 2368 C C . LYS A 1 294 ? -24.430 10.048 11.520 1.00 94.62 294 LYS A C 1
ATOM 2370 O O . LYS A 1 294 ? -24.008 11.039 10.937 1.00 94.62 294 LYS A O 1
ATOM 2375 N N . LYS A 1 295 ? -24.756 10.064 12.818 1.00 94.56 295 LYS A N 1
ATOM 2376 C CA . LYS A 1 295 ? -24.627 11.264 13.657 1.00 94.56 295 LYS A CA 1
ATOM 2377 C C . LYS A 1 295 ? -23.163 11.663 13.849 1.00 94.56 295 LYS A C 1
ATOM 2379 O O . LYS A 1 295 ? -22.793 12.789 13.544 1.00 94.56 295 LYS A O 1
ATOM 2384 N N . THR A 1 296 ? -22.335 10.749 14.349 1.00 95.25 296 THR A N 1
ATOM 2385 C CA . THR A 1 296 ? -20.936 11.046 14.702 1.00 95.25 296 THR A CA 1
ATOM 2386 C C . THR A 1 296 ? -20.057 11.226 13.467 1.00 95.25 296 THR A C 1
ATOM 2388 O O . THR A 1 296 ? -19.326 12.209 13.379 1.00 95.25 296 THR A O 1
ATOM 2391 N N . PHE A 1 297 ? -20.181 10.340 12.481 1.00 94.62 297 PHE A N 1
ATOM 2392 C CA . PHE A 1 297 ? -19.493 10.437 11.198 1.00 94.62 297 PHE A CA 1
ATOM 2393 C C . PHE A 1 297 ? -19.990 11.631 10.375 1.00 94.62 297 PHE A C 1
ATOM 2395 O O . PHE A 1 297 ? -19.191 12.294 9.727 1.00 94.62 297 PHE A O 1
ATOM 2402 N N . GLY A 1 298 ? -21.285 11.963 10.433 1.00 94.75 298 GLY A N 1
ATOM 2403 C CA . GLY A 1 298 ? -21.829 13.160 9.789 1.00 94.75 298 GLY A CA 1
ATOM 2404 C C . GLY A 1 298 ? -21.246 14.448 10.372 1.00 94.75 298 GLY A C 1
ATOM 2405 O O . GLY A 1 298 ? -20.786 15.302 9.619 1.00 94.75 298 GLY A O 1
ATOM 2406 N N . SER A 1 299 ? -21.184 14.572 11.705 1.00 94.50 299 SER A N 1
ATOM 2407 C CA . SER A 1 299 ? -20.503 15.700 12.358 1.00 94.50 299 SER A CA 1
ATOM 2408 C C . SER A 1 299 ? -19.019 15.761 12.001 1.00 94.50 299 SER A C 1
ATOM 2410 O O . SER A 1 299 ? -18.521 16.840 11.688 1.00 94.50 299 SER A O 1
ATOM 2412 N N . PHE A 1 300 ? -18.330 14.616 12.002 1.00 97.06 300 PHE A N 1
ATOM 2413 C CA . PHE A 1 300 ? -16.948 14.509 11.536 1.00 97.06 300 PHE A CA 1
ATOM 2414 C C . PHE A 1 300 ? -16.809 15.038 10.106 1.00 97.06 300 PHE A C 1
ATOM 2416 O O . PHE A 1 300 ? -16.026 15.949 9.878 1.00 97.06 300 PHE A O 1
ATOM 2423 N N . LEU A 1 301 ? -17.625 14.551 9.169 1.00 96.25 301 LEU A N 1
ATOM 2424 C CA . LEU A 1 301 ? -17.539 14.887 7.751 1.00 96.25 301 LEU A CA 1
ATOM 2425 C C . LEU A 1 301 ? -17.819 16.371 7.491 1.00 96.25 301 LEU A C 1
ATOM 2427 O O . LEU A 1 301 ? -17.074 17.003 6.750 1.00 96.25 301 LEU A O 1
ATOM 2431 N N . VAL A 1 302 ? -18.837 16.952 8.134 1.00 97.25 302 VAL A N 1
ATOM 2432 C CA . VAL A 1 302 ? -19.145 18.388 8.012 1.00 97.25 302 VAL A CA 1
ATOM 2433 C C . VAL A 1 302 ? -17.978 19.243 8.507 1.00 97.25 302 VAL A C 1
ATOM 2435 O O . VAL A 1 302 ? -17.568 20.180 7.824 1.00 97.25 302 VAL A O 1
ATOM 2438 N N . VAL A 1 303 ? -17.412 18.908 9.670 1.00 96.25 303 VAL A N 1
ATOM 2439 C CA . VAL A 1 303 ? -16.271 19.641 10.236 1.00 96.25 303 VAL A CA 1
ATOM 2440 C C . VAL A 1 303 ? -15.027 19.458 9.376 1.00 96.25 303 VAL A C 1
ATOM 2442 O O . VAL A 1 303 ? -14.357 20.440 9.068 1.00 96.25 303 VAL A O 1
ATOM 2445 N N . SER A 1 304 ? -14.729 18.233 8.943 1.00 95.62 304 SER A N 1
ATOM 2446 C CA . SER A 1 304 ? -13.583 17.946 8.085 1.00 95.62 304 SER A CA 1
ATOM 2447 C C . SER A 1 304 ? -13.689 18.677 6.747 1.00 95.62 304 SER A C 1
ATOM 2449 O O . SER A 1 304 ? -12.713 19.285 6.323 1.00 95.62 304 SER A O 1
ATOM 2451 N N . ILE A 1 305 ? -14.865 18.712 6.111 1.00 94.62 305 ILE A N 1
ATOM 2452 C CA . ILE A 1 305 ? -15.086 19.506 4.893 1.00 94.62 305 ILE A CA 1
ATOM 2453 C C . ILE A 1 305 ? -14.891 20.996 5.181 1.00 94.62 305 ILE A C 1
ATOM 2455 O O . ILE A 1 305 ? -14.190 21.665 4.429 1.00 94.62 305 ILE A O 1
ATOM 2459 N N . GLY A 1 306 ? -15.447 21.515 6.279 1.00 95.06 306 GLY A N 1
ATOM 2460 C CA . GLY A 1 306 ? -15.249 22.910 6.676 1.00 95.06 306 GLY A CA 1
ATOM 2461 C C . GLY A 1 306 ? -13.768 23.271 6.831 1.00 95.06 306 GLY A C 1
ATOM 2462 O O . GLY A 1 306 ? -13.315 24.271 6.281 1.00 95.06 306 GLY A O 1
ATOM 2463 N N . VAL A 1 307 ? -12.986 22.424 7.508 1.00 93.06 307 VAL A N 1
ATOM 2464 C CA . VAL A 1 307 ? -11.536 22.616 7.680 1.00 93.06 307 VAL A CA 1
ATOM 2465 C C . VAL A 1 307 ? -10.779 22.464 6.355 1.00 93.06 307 VAL A C 1
ATOM 2467 O O . VAL A 1 307 ? -9.878 23.255 6.084 1.00 93.06 307 VAL A O 1
ATOM 2470 N N . LEU A 1 308 ? -11.162 21.515 5.494 1.00 90.69 308 LEU A N 1
ATOM 2471 C CA . LEU A 1 308 ? -10.599 21.379 4.145 1.00 90.69 308 LEU A CA 1
ATOM 2472 C C . LEU A 1 308 ? -10.820 22.643 3.310 1.00 90.69 308 LEU A C 1
ATOM 2474 O O . LEU A 1 308 ? -9.883 23.118 2.673 1.00 90.69 308 LEU A O 1
ATOM 2478 N N . LEU A 1 309 ? -12.023 23.223 3.361 1.00 90.00 309 LEU A N 1
ATOM 2479 C CA . LEU A 1 309 ? -12.345 24.475 2.676 1.00 90.00 309 LEU A CA 1
ATOM 2480 C C . LEU A 1 309 ? -11.537 25.658 3.230 1.00 90.00 309 LEU A C 1
ATOM 2482 O O . LEU A 1 309 ? -11.097 26.498 2.449 1.00 90.00 309 LEU A O 1
ATOM 2486 N N . LEU A 1 310 ? -11.265 25.704 4.542 1.00 86.81 310 LEU A N 1
ATOM 2487 C CA . LEU A 1 310 ? -10.334 26.690 5.112 1.00 86.81 310 LEU A CA 1
ATOM 2488 C C . LEU A 1 310 ? -8.916 26.519 4.553 1.00 86.81 310 LEU A C 1
ATOM 2490 O O . LEU A 1 310 ? -8.224 27.504 4.316 1.00 86.81 310 LEU A O 1
ATOM 2494 N N . GLY A 1 311 ? -8.496 25.285 4.275 1.00 81.88 311 GLY A N 1
ATOM 2495 C CA . GLY A 1 311 ? -7.230 24.995 3.606 1.00 81.88 311 GLY A CA 1
ATOM 2496 C C . GLY A 1 311 ? -7.115 25.537 2.180 1.00 81.88 311 GLY A C 1
ATOM 2497 O O . GLY A 1 311 ? -6.005 25.720 1.686 1.00 81.88 311 GLY A O 1
ATOM 2498 N N . LEU A 1 312 ? -8.239 25.836 1.523 1.00 83.12 312 LEU A N 1
ATOM 2499 C CA . LEU A 1 312 ? -8.255 26.447 0.192 1.00 83.12 312 LEU A CA 1
ATOM 2500 C C . LEU A 1 312 ? -8.025 27.965 0.233 1.00 83.12 312 LEU A C 1
ATOM 2502 O O . LEU A 1 312 ? -7.903 28.585 -0.821 1.00 83.12 312 LEU A O 1
ATOM 2506 N N . ILE A 1 313 ? -7.948 28.574 1.425 1.00 86.06 313 ILE A N 1
ATOM 2507 C CA . ILE A 1 313 ? -7.660 30.001 1.600 1.00 86.06 313 ILE A CA 1
ATOM 2508 C C . ILE A 1 313 ? -6.188 30.259 1.217 1.00 86.06 313 ILE A C 1
ATOM 2510 O O . ILE A 1 313 ? -5.282 29.851 1.955 1.00 86.06 313 ILE A O 1
ATOM 2514 N N . PRO A 1 314 ? -5.906 30.976 0.106 1.00 84.44 314 PRO A N 1
ATOM 2515 C CA . PRO A 1 314 ? -4.544 31.105 -0.423 1.00 84.44 314 PRO A CA 1
ATOM 2516 C C . PRO A 1 314 ? -3.507 31.673 0.567 1.00 84.44 314 PRO A C 1
ATOM 2518 O O . PRO A 1 314 ? -2.375 31.183 0.576 1.00 84.44 314 PRO A O 1
ATOM 2521 N N . PRO A 1 315 ? -3.841 32.647 1.443 1.00 88.00 315 PRO A N 1
ATOM 2522 C CA . PRO A 1 315 ? -2.933 33.109 2.495 1.00 88.00 315 PRO A CA 1
ATOM 2523 C C . PRO A 1 315 ? -2.370 32.012 3.410 1.00 88.00 315 PRO A C 1
ATOM 2525 O O . PRO A 1 315 ? -1.191 32.073 3.756 1.00 88.00 315 PRO A O 1
ATOM 2528 N N . ILE A 1 316 ? -3.173 31.008 3.784 1.00 84.75 316 ILE A N 1
ATOM 2529 C CA . ILE A 1 316 ? -2.735 29.922 4.679 1.00 84.75 316 ILE A CA 1
ATOM 2530 C C . ILE A 1 316 ? -1.739 29.024 3.946 1.00 84.75 316 ILE A C 1
ATOM 2532 O O . ILE A 1 316 ? -0.645 28.771 4.454 1.00 84.75 316 ILE A O 1
ATOM 2536 N N . SER A 1 317 ? -2.086 28.615 2.720 1.00 82.75 317 SER A N 1
ATOM 2537 C CA . SER A 1 317 ? -1.199 27.833 1.852 1.00 82.75 317 SER A CA 1
ATOM 2538 C C . SER A 1 317 ? 0.148 28.522 1.658 1.00 82.75 317 SER A C 1
ATOM 2540 O O . SER A 1 317 ? 1.204 27.920 1.851 1.00 82.75 317 SER A O 1
ATOM 2542 N N . ARG A 1 318 ? 0.108 29.827 1.377 1.00 85.88 318 ARG A N 1
ATOM 2543 C CA . ARG A 1 318 ? 1.299 30.652 1.200 1.00 85.88 318 ARG A CA 1
ATOM 2544 C C . ARG A 1 318 ? 2.154 30.740 2.463 1.00 85.88 318 ARG A C 1
ATOM 2546 O O . ARG A 1 318 ? 3.372 30.657 2.353 1.00 85.88 318 ARG A O 1
ATOM 2553 N N . GLY A 1 319 ? 1.549 30.911 3.639 1.00 89.38 319 GLY A N 1
ATOM 2554 C CA . GLY A 1 319 ? 2.282 30.978 4.907 1.00 89.38 319 GLY A CA 1
ATOM 2555 C C . GLY A 1 319 ? 3.038 29.683 5.212 1.00 89.38 319 GLY A C 1
ATOM 2556 O O . GLY A 1 319 ? 4.230 29.721 5.510 1.00 89.38 319 GLY A O 1
ATOM 2557 N N . ILE A 1 320 ? 2.367 28.538 5.058 1.00 89.50 320 ILE A N 1
ATOM 2558 C CA . ILE A 1 320 ? 2.977 27.213 5.243 1.00 89.50 320 ILE A CA 1
ATOM 2559 C C . ILE A 1 320 ? 4.091 26.989 4.220 1.00 89.50 320 ILE A C 1
ATOM 2561 O O . ILE A 1 320 ? 5.184 26.557 4.584 1.00 89.50 320 ILE A O 1
ATOM 2565 N N . ALA A 1 321 ? 3.838 27.308 2.950 1.00 88.56 321 ALA A N 1
ATOM 2566 C CA . ALA A 1 321 ? 4.811 27.096 1.892 1.00 88.56 321 ALA A CA 1
ATOM 2567 C C . ALA A 1 321 ? 6.072 27.950 2.095 1.00 88.56 321 ALA A C 1
ATOM 2569 O O . ALA A 1 321 ? 7.165 27.395 2.085 1.00 88.56 321 ALA A O 1
ATOM 2570 N N . LEU A 1 322 ? 5.928 29.244 2.408 1.00 91.25 322 LEU A N 1
ATOM 2571 C CA . LEU A 1 322 ? 7.049 30.134 2.735 1.00 91.25 322 LEU A CA 1
ATOM 2572 C C . LEU A 1 322 ? 7.855 29.649 3.945 1.00 91.25 322 LEU A C 1
ATOM 2574 O O . LEU A 1 322 ? 9.084 29.672 3.912 1.00 91.25 322 LEU A O 1
ATOM 2578 N N . ALA A 1 323 ? 7.177 29.201 5.005 1.00 93.88 323 ALA A N 1
ATOM 2579 C CA . ALA A 1 323 ? 7.848 28.657 6.181 1.00 93.88 323 ALA A CA 1
ATOM 2580 C C . ALA A 1 323 ? 8.623 27.375 5.835 1.00 93.88 323 ALA A C 1
ATOM 2582 O O . ALA A 1 323 ? 9.785 27.241 6.209 1.00 93.88 323 ALA A O 1
ATOM 2583 N N . SER A 1 324 ? 8.010 26.468 5.067 1.00 94.25 324 SER A N 1
ATOM 2584 C CA . SER A 1 324 ? 8.664 25.232 4.625 1.00 94.25 324 SER A CA 1
ATOM 2585 C C . SER A 1 324 ? 9.842 25.493 3.679 1.00 94.25 324 SER A C 1
ATOM 2587 O O . SER A 1 324 ? 10.878 24.853 3.821 1.00 94.25 324 SER A O 1
ATOM 2589 N N . ASP A 1 325 ? 9.722 26.464 2.766 1.00 93.44 325 ASP A N 1
ATOM 2590 C CA . ASP A 1 325 ? 10.793 26.858 1.844 1.00 93.44 325 ASP A CA 1
ATOM 2591 C C . ASP A 1 325 ? 11.978 27.441 2.614 1.00 93.44 325 ASP A C 1
ATOM 2593 O O . ASP A 1 325 ? 13.116 27.064 2.355 1.00 93.44 325 ASP A O 1
ATOM 2597 N N . SER A 1 326 ? 11.701 28.305 3.598 1.00 95.19 326 SER A N 1
ATOM 2598 C CA . SER A 1 326 ? 12.713 28.899 4.476 1.00 95.19 326 SER A CA 1
ATOM 2599 C C . SER A 1 326 ? 13.474 27.841 5.272 1.00 95.19 326 SER A C 1
ATOM 2601 O O . SER A 1 326 ? 14.694 27.919 5.377 1.00 95.19 326 SER A O 1
ATOM 2603 N N . ILE A 1 327 ? 12.792 26.826 5.810 1.00 96.06 327 ILE A N 1
ATOM 2604 C CA . ILE A 1 327 ? 13.467 25.723 6.509 1.00 96.06 327 ILE A CA 1
ATOM 2605 C C . ILE A 1 327 ? 14.278 24.881 5.516 1.00 96.06 327 ILE A C 1
ATOM 2607 O O . ILE A 1 327 ? 15.451 24.609 5.767 1.00 96.06 327 ILE A O 1
ATOM 2611 N N . ALA A 1 328 ? 13.700 24.515 4.368 1.00 93.75 328 ALA A N 1
ATOM 2612 C CA . ALA A 1 328 ? 14.396 23.735 3.346 1.00 93.75 328 ALA A CA 1
ATOM 2613 C C . ALA A 1 328 ? 15.683 24.428 2.870 1.00 93.75 328 ALA A C 1
ATOM 2615 O O . ALA A 1 328 ? 16.720 23.776 2.754 1.00 93.75 328 ALA A O 1
ATOM 2616 N N . SER A 1 329 ? 15.643 25.745 2.642 1.00 95.31 329 SER A N 1
ATOM 2617 C CA . SER A 1 329 ? 16.809 26.508 2.197 1.00 95.31 329 SER A CA 1
ATOM 2618 C C . SER A 1 329 ? 17.789 26.803 3.327 1.00 95.31 329 SER A C 1
ATOM 2620 O O . SER A 1 329 ? 18.974 26.512 3.204 1.00 95.31 329 SER A O 1
ATOM 2622 N N . ASN A 1 330 ? 17.314 27.363 4.440 1.00 96.19 330 ASN A N 1
ATOM 2623 C CA . ASN A 1 330 ? 18.194 27.924 5.465 1.00 96.19 330 ASN A CA 1
ATOM 2624 C C . ASN A 1 330 ? 18.726 26.861 6.423 1.00 96.19 330 ASN A C 1
ATOM 2626 O O . ASN A 1 330 ? 19.830 27.016 6.936 1.00 96.19 330 ASN A O 1
ATOM 2630 N N . TRP A 1 331 ? 17.947 25.814 6.709 1.00 95.31 331 TRP A N 1
ATOM 2631 C CA . TRP A 1 331 ? 18.360 24.770 7.651 1.00 95.31 331 TRP A CA 1
ATOM 2632 C C . TRP A 1 331 ? 18.982 23.581 6.932 1.00 95.31 331 TRP A C 1
ATOM 2634 O O . TRP A 1 331 ? 19.935 22.999 7.443 1.00 95.31 331 TRP A O 1
ATOM 2644 N N . PHE A 1 332 ? 18.463 23.230 5.751 1.00 94.19 332 PHE A N 1
ATOM 2645 C CA . PHE A 1 332 ? 18.910 22.044 5.023 1.00 94.19 332 PHE A CA 1
ATOM 2646 C C . PHE A 1 332 ? 19.706 22.336 3.736 1.00 94.19 332 PHE A C 1
ATOM 2648 O O . PHE A 1 332 ? 20.250 21.412 3.133 1.00 94.19 332 PHE A O 1
ATOM 2655 N N . GLY A 1 333 ? 19.832 23.604 3.329 1.00 94.25 333 GLY A N 1
ATOM 2656 C CA . GLY A 1 333 ? 20.702 24.023 2.223 1.00 94.25 333 GLY A CA 1
ATOM 2657 C C . GLY A 1 333 ? 20.106 23.882 0.818 1.00 94.25 333 GLY A C 1
ATOM 2658 O O . GLY A 1 333 ? 20.843 24.000 -0.161 1.00 94.25 333 GLY A O 1
ATOM 2659 N N . ALA A 1 334 ? 18.800 23.633 0.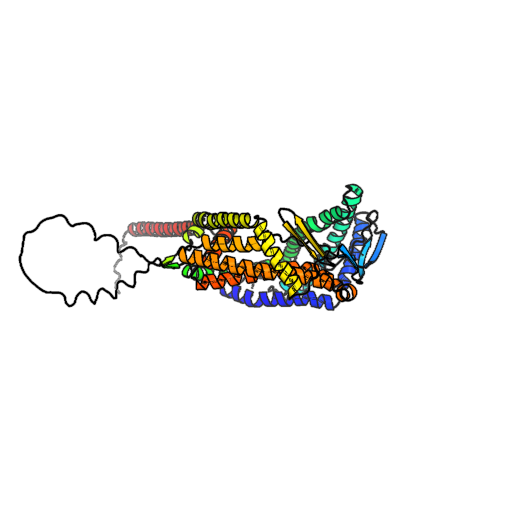681 1.00 93.56 334 ALA A N 1
ATOM 2660 C CA . ALA A 1 334 ? 18.165 23.508 -0.630 1.00 93.56 334 ALA A CA 1
ATOM 2661 C C . ALA A 1 334 ? 18.170 24.845 -1.397 1.00 93.56 334 ALA A C 1
ATOM 2663 O O . ALA A 1 334 ? 17.794 25.890 -0.866 1.00 93.56 334 ALA A O 1
ATOM 2664 N N . THR A 1 335 ? 18.568 24.821 -2.672 1.00 94.00 335 THR A N 1
ATOM 2665 C CA . THR A 1 335 ? 18.692 26.043 -3.487 1.00 94.00 335 THR A CA 1
ATOM 2666 C C . THR A 1 335 ? 17.425 26.293 -4.299 1.00 94.00 335 THR A C 1
ATOM 2668 O O . THR A 1 335 ? 17.056 25.479 -5.146 1.00 94.00 335 THR A O 1
ATOM 2671 N N . ILE A 1 336 ? 16.761 27.425 -4.061 1.00 92.06 336 ILE A N 1
ATOM 2672 C CA . ILE A 1 336 ? 15.537 27.807 -4.776 1.00 92.06 336 ILE A CA 1
ATOM 2673 C C . ILE A 1 336 ? 15.911 28.517 -6.081 1.00 92.06 336 ILE A C 1
ATOM 2675 O O . ILE A 1 336 ? 16.665 29.485 -6.066 1.00 92.06 336 ILE A O 1
ATOM 2679 N N . GLU A 1 337 ? 15.372 28.045 -7.205 1.00 90.94 337 GLU A N 1
ATOM 2680 C CA . GLU A 1 337 ? 15.594 28.630 -8.533 1.00 90.94 337 GLU A CA 1
ATOM 2681 C C . GLU A 1 337 ? 14.596 29.758 -8.808 1.00 90.94 337 GLU A C 1
ATOM 2683 O O . GLU A 1 337 ? 14.966 30.844 -9.250 1.00 90.94 337 GLU A O 1
ATOM 2688 N N . SER A 1 338 ? 13.310 29.512 -8.549 1.00 87.62 338 SER A N 1
ATOM 2689 C CA . SER A 1 338 ? 12.263 30.504 -8.785 1.00 87.62 338 SER A CA 1
ATOM 2690 C C . SER A 1 338 ? 11.019 30.262 -7.933 1.00 87.62 338 SER A C 1
ATOM 2692 O O . SER A 1 338 ? 10.737 29.150 -7.479 1.00 87.62 338 SER A O 1
ATOM 2694 N N . PHE A 1 339 ? 10.247 31.335 -7.758 1.00 84.44 339 PHE A N 1
ATOM 2695 C CA . PHE A 1 339 ? 8.913 31.302 -7.171 1.00 84.44 339 PHE A CA 1
ATOM 2696 C C . PHE A 1 339 ? 7.895 31.706 -8.231 1.00 84.44 339 PHE A C 1
ATOM 2698 O O . PHE A 1 339 ? 8.052 32.744 -8.877 1.00 84.44 339 PHE A O 1
ATOM 2705 N N . SER A 1 340 ? 6.814 30.943 -8.366 1.00 76.94 340 SER A N 1
ATOM 2706 C CA . SER A 1 340 ? 5.662 31.359 -9.163 1.00 76.94 340 SER A CA 1
ATOM 2707 C C . SER A 1 340 ? 4.479 31.646 -8.246 1.00 76.94 340 SER A C 1
ATOM 2709 O O . SER A 1 340 ? 4.057 30.810 -7.445 1.00 76.94 340 SER A O 1
ATOM 2711 N N . LYS A 1 341 ? 3.944 32.866 -8.359 1.00 65.25 341 LYS A N 1
ATOM 2712 C CA . LYS A 1 341 ? 2.730 33.289 -7.661 1.00 65.25 341 LYS A CA 1
ATOM 2713 C C . LYS A 1 341 ? 1.537 33.050 -8.582 1.00 65.25 341 LYS A C 1
ATOM 2715 O O . LYS A 1 341 ? 1.201 33.926 -9.371 1.00 65.25 341 LYS A O 1
ATOM 2720 N N . ASN A 1 342 ? 0.875 31.904 -8.453 1.00 64.06 342 ASN A N 1
ATOM 2721 C CA . ASN A 1 342 ? -0.513 31.789 -8.901 1.00 64.06 342 ASN A CA 1
ATOM 2722 C C . ASN A 1 342 ? -1.449 32.125 -7.735 1.00 64.06 342 ASN A C 1
ATOM 2724 O O . ASN A 1 342 ? -1.121 31.889 -6.575 1.00 64.06 342 ASN A O 1
ATOM 2728 N N . THR A 1 343 ? -2.624 32.678 -8.037 1.00 58.56 343 THR A N 1
ATOM 2729 C CA . THR A 1 343 ? -3.589 33.181 -7.040 1.00 58.56 343 THR A CA 1
ATOM 2730 C C . THR A 1 343 ? -4.081 32.126 -6.043 1.00 58.56 343 THR A C 1
ATOM 2732 O O . THR A 1 343 ? -4.511 32.495 -4.955 1.00 58.56 343 THR A O 1
ATOM 2735 N N . LEU A 1 344 ? -3.989 30.833 -6.380 1.00 66.06 344 LEU A N 1
ATOM 2736 C CA . LEU A 1 344 ? -4.496 29.717 -5.566 1.00 66.06 344 LEU A CA 1
ATOM 2737 C C . LEU A 1 344 ? -3.415 28.770 -5.024 1.00 66.06 344 LEU A C 1
ATOM 2739 O O . LEU A 1 344 ? -3.675 28.059 -4.059 1.00 66.06 344 LEU A O 1
ATOM 2743 N N . PHE A 1 345 ? -2.212 28.753 -5.606 1.00 73.00 345 PHE A N 1
ATOM 2744 C CA . PHE A 1 345 ? -1.181 27.770 -5.261 1.00 73.00 345 PHE A CA 1
ATOM 2745 C C . PHE A 1 345 ? 0.198 28.415 -5.190 1.00 73.00 345 PHE A C 1
ATOM 2747 O O . PHE A 1 345 ? 0.607 29.124 -6.114 1.00 73.00 345 PHE A O 1
ATOM 2754 N N . TRP A 1 346 ? 0.928 28.120 -4.112 1.00 79.44 346 TRP A N 1
ATOM 2755 C CA . TRP A 1 346 ? 2.347 28.433 -4.018 1.00 79.44 346 TRP A CA 1
ATOM 2756 C C . TRP A 1 346 ? 3.154 27.370 -4.755 1.00 79.44 346 TRP A C 1
ATOM 2758 O O . TRP A 1 346 ? 3.007 26.173 -4.493 1.00 79.44 346 TRP A O 1
ATOM 2768 N N . LYS A 1 347 ? 3.970 27.831 -5.699 1.00 85.50 347 LYS A N 1
ATOM 2769 C CA . LYS A 1 347 ? 4.811 27.001 -6.550 1.00 85.50 347 LYS A CA 1
ATOM 2770 C C . LYS A 1 347 ? 6.263 27.391 -6.331 1.00 85.50 347 LYS A C 1
ATOM 2772 O O . LYS A 1 347 ? 6.649 28.513 -6.670 1.00 85.50 347 LYS A O 1
ATOM 2777 N N . THR A 1 348 ? 7.045 26.456 -5.810 1.00 86.06 348 THR A N 1
ATOM 2778 C CA . THR A 1 348 ? 8.490 26.624 -5.628 1.00 86.06 348 THR A CA 1
ATOM 2779 C C . THR A 1 348 ? 9.213 25.666 -6.555 1.00 86.06 348 THR A C 1
ATOM 2781 O O . THR A 1 348 ? 8.920 24.470 -6.559 1.00 86.06 348 THR A O 1
ATOM 2784 N N . LYS A 1 349 ? 10.149 26.191 -7.345 1.00 88.62 349 LYS A N 1
ATOM 2785 C CA . LYS A 1 349 ? 11.049 25.380 -8.162 1.00 88.62 349 LYS A CA 1
ATOM 2786 C C . LYS A 1 349 ? 12.443 25.437 -7.552 1.00 88.62 349 LYS A C 1
ATOM 2788 O O . LYS A 1 349 ? 12.960 26.526 -7.297 1.00 88.62 349 LYS A O 1
ATOM 2793 N N . TYR A 1 350 ? 13.028 24.273 -7.308 1.00 88.81 350 TYR A N 1
ATOM 2794 C CA . TYR A 1 350 ? 14.379 24.149 -6.770 1.00 88.81 350 TYR A CA 1
ATOM 2795 C C . TYR A 1 350 ? 15.372 23.852 -7.892 1.00 88.81 350 TYR A C 1
ATOM 2797 O O . TYR A 1 350 ? 15.037 23.185 -8.867 1.00 88.81 350 TYR A O 1
ATOM 2805 N N . LEU A 1 351 ? 16.604 24.337 -7.745 1.00 89.38 351 LEU A N 1
ATOM 2806 C CA . LEU A 1 351 ? 17.654 24.127 -8.736 1.00 89.38 351 LEU A CA 1
ATOM 2807 C C . LEU A 1 351 ? 17.940 22.626 -8.907 1.00 89.38 351 LEU A C 1
ATOM 2809 O O . LEU A 1 351 ? 18.125 21.911 -7.920 1.00 89.38 351 LEU A O 1
ATOM 2813 N N . GLY A 1 352 ? 17.991 22.164 -10.159 1.00 83.81 352 GLY A N 1
ATOM 2814 C CA . GLY A 1 352 ? 18.230 20.756 -10.501 1.00 83.81 352 GLY A CA 1
ATOM 2815 C C . GLY A 1 352 ? 16.995 19.856 -10.390 1.00 83.81 352 GLY A C 1
ATOM 2816 O O . GLY A 1 352 ? 17.106 18.650 -10.599 1.00 83.81 352 GLY A O 1
ATOM 2817 N N . LEU A 1 353 ? 15.829 20.434 -10.083 1.00 86.50 353 LEU A N 1
ATOM 2818 C CA . LEU A 1 353 ? 14.572 19.721 -9.912 1.00 86.50 353 LEU A CA 1
ATOM 2819 C C . LEU A 1 353 ? 13.516 20.314 -10.869 1.00 86.50 353 LEU A C 1
ATOM 2821 O O . LEU A 1 353 ? 13.215 21.508 -10.854 1.00 86.50 353 LEU A O 1
ATOM 2825 N N . ASN A 1 354 ? 13.015 19.478 -11.772 1.00 81.75 354 ASN A N 1
ATOM 2826 C CA . ASN A 1 354 ? 12.008 19.792 -12.779 1.00 81.75 354 ASN A CA 1
ATOM 2827 C C . ASN A 1 354 ? 10.594 19.802 -12.193 1.00 81.75 354 ASN A C 1
ATOM 2829 O O . ASN A 1 354 ? 9.725 20.518 -12.694 1.00 81.75 354 ASN A O 1
ATOM 2833 N N . GLU A 1 355 ? 10.358 19.059 -11.108 1.00 72.38 355 GLU A N 1
ATOM 2834 C CA . GLU A 1 355 ? 9.087 19.157 -10.404 1.00 72.38 355 GLU A CA 1
ATOM 2835 C C . GLU A 1 355 ? 8.904 20.547 -9.788 1.00 72.38 355 GLU A C 1
ATOM 2837 O O . GLU A 1 355 ? 9.758 21.129 -9.114 1.00 72.38 355 GLU A O 1
ATOM 2842 N N . VAL A 1 356 ? 7.718 21.093 -10.008 1.00 70.88 356 VAL A N 1
ATOM 2843 C CA . VAL A 1 356 ? 7.282 22.265 -9.271 1.00 70.88 356 VAL A CA 1
ATOM 2844 C C . VAL A 1 356 ? 6.626 21.758 -8.004 1.00 70.88 356 VAL A C 1
ATOM 2846 O O . VAL A 1 356 ? 5.568 21.131 -8.071 1.00 70.88 356 VAL A O 1
ATOM 2849 N N . PHE A 1 357 ? 7.207 22.085 -6.851 1.00 70.69 357 PHE A N 1
ATOM 2850 C CA . PHE A 1 357 ? 6.550 21.832 -5.579 1.00 70.69 357 PHE A CA 1
ATOM 2851 C C . PHE A 1 357 ? 5.321 22.716 -5.490 1.00 70.69 357 PHE A C 1
ATOM 2853 O O . PHE A 1 357 ? 5.386 23.902 -5.155 1.00 70.69 357 PHE A O 1
ATOM 2860 N N . VAL A 1 358 ? 4.185 22.114 -5.814 1.00 60.34 358 VAL A N 1
ATOM 2861 C CA . VAL A 1 358 ? 2.885 22.634 -5.449 1.00 60.34 358 VAL A CA 1
ATOM 2862 C C . VAL A 1 358 ? 2.665 22.159 -4.031 1.00 60.34 358 VAL A C 1
ATOM 2864 O O . VAL A 1 358 ? 2.450 20.969 -3.805 1.00 60.34 358 VAL A O 1
ATOM 2867 N N . THR A 1 359 ? 2.714 23.070 -3.063 1.00 60.16 359 THR A N 1
ATOM 2868 C CA . THR A 1 359 ? 2.253 22.728 -1.719 1.00 60.16 359 THR A CA 1
ATOM 2869 C C . THR A 1 359 ? 0.747 22.493 -1.801 1.00 60.16 359 THR A C 1
ATOM 2871 O O . THR A 1 359 ? -0.060 23.419 -1.691 1.00 60.16 359 THR A O 1
ATOM 2874 N N . ASN A 1 360 ? 0.370 21.243 -2.066 1.00 56.47 360 ASN A N 1
ATOM 2875 C CA . ASN A 1 360 ? -1.012 20.841 -2.167 1.00 56.47 360 ASN A CA 1
ATOM 2876 C C . ASN A 1 360 ? -1.515 20.635 -0.742 1.00 56.47 360 ASN A C 1
ATOM 2878 O O . ASN A 1 360 ? -1.300 19.587 -0.135 1.00 56.47 360 ASN A O 1
ATOM 2882 N N . LEU A 1 361 ? -2.153 21.671 -0.188 1.00 61.28 361 LEU A N 1
ATOM 2883 C CA . LEU A 1 361 ? -2.658 21.669 1.187 1.00 61.28 361 LEU A CA 1
ATOM 2884 C C . LEU A 1 361 ? -3.599 20.488 1.469 1.00 61.28 361 LEU A C 1
ATOM 2886 O O . LEU A 1 361 ? -3.848 20.190 2.626 1.00 61.28 361 LEU A O 1
ATOM 2890 N N . PHE A 1 362 ? -4.095 19.782 0.452 1.00 65.12 362 PHE A N 1
ATOM 2891 C CA . PHE A 1 362 ? -4.967 18.624 0.617 1.00 65.12 362 PHE A CA 1
ATOM 2892 C C . PHE A 1 362 ? -4.391 17.510 1.499 1.00 65.12 362 PHE A C 1
ATOM 2894 O O . PHE A 1 362 ? -5.149 16.947 2.283 1.00 65.12 362 PHE A O 1
ATOM 2901 N N . THR A 1 363 ? -3.092 17.195 1.443 1.00 68.00 363 THR A N 1
ATOM 2902 C CA . THR A 1 363 ? -2.534 16.133 2.305 1.00 68.00 363 THR A CA 1
ATOM 2903 C C . THR A 1 363 ? -2.419 16.584 3.760 1.00 68.00 363 THR A C 1
ATOM 2905 O O . THR A 1 363 ? -2.796 15.849 4.671 1.00 68.00 363 THR A O 1
ATOM 2908 N N . SER A 1 364 ? -1.975 17.817 3.994 1.00 73.50 364 SER A N 1
ATOM 2909 C CA . SER A 1 364 ? -1.708 18.341 5.339 1.00 73.50 364 SER A CA 1
ATOM 2910 C C . SER A 1 364 ? -2.942 18.919 6.038 1.00 73.50 364 SER A C 1
ATOM 2912 O O . SER A 1 364 ? -3.194 18.646 7.212 1.00 73.50 364 SER A O 1
ATOM 2914 N N . VAL A 1 365 ? -3.780 19.653 5.307 1.00 84.94 365 VAL A N 1
ATOM 2915 C CA . VAL A 1 365 ? -5.122 20.040 5.766 1.00 84.94 365 VAL A CA 1
ATOM 2916 C C . VAL A 1 365 ? -6.013 18.816 5.850 1.00 84.94 365 VAL A C 1
ATOM 2918 O O . VAL A 1 365 ? -6.868 18.782 6.720 1.00 84.94 365 VAL A O 1
ATOM 2921 N N . GLY A 1 366 ? -5.795 17.793 5.021 1.00 89.31 366 GLY A N 1
ATOM 2922 C CA . GLY A 1 366 ? -6.475 16.506 5.144 1.00 89.31 366 GLY A CA 1
ATOM 2923 C C . GLY A 1 366 ? -6.283 15.890 6.524 1.00 89.31 366 GLY A C 1
ATOM 2924 O O . GLY A 1 366 ? -7.270 15.580 7.190 1.00 89.31 366 GLY A O 1
ATOM 2925 N N . LEU A 1 367 ? -5.035 15.790 6.998 1.00 91.69 367 LEU A N 1
ATOM 2926 C CA . LEU A 1 367 ? -4.743 15.299 8.347 1.00 91.69 367 LEU A CA 1
ATOM 2927 C C . LEU A 1 367 ? -5.365 16.198 9.428 1.00 91.69 367 LEU A C 1
ATOM 2929 O O . LEU A 1 367 ? -6.004 15.693 10.352 1.00 91.69 367 LEU A O 1
ATOM 2933 N N . LEU A 1 368 ? -5.234 17.525 9.306 1.00 94.19 368 LEU A N 1
ATOM 2934 C CA . LEU A 1 368 ? -5.827 18.461 10.267 1.00 94.19 368 LEU A CA 1
ATOM 2935 C C . LEU A 1 368 ? -7.356 18.339 10.324 1.00 94.19 368 LEU A C 1
ATOM 2937 O O . LEU A 1 368 ? -7.937 18.231 11.401 1.00 94.19 368 LEU A O 1
ATOM 2941 N N . ALA A 1 369 ? -8.007 18.339 9.164 1.00 94.62 369 ALA A N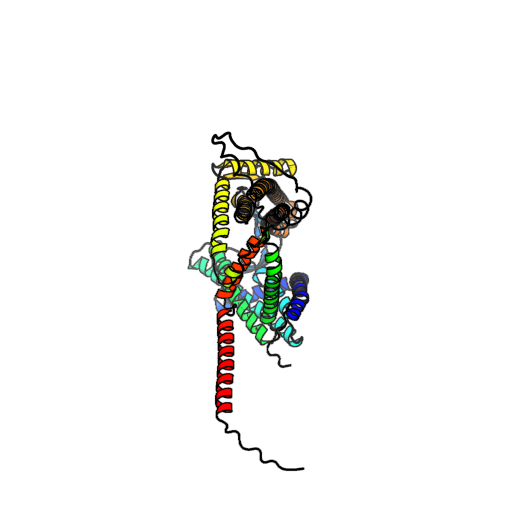 1
ATOM 2942 C CA . ALA A 1 369 ? -9.445 18.196 9.000 1.00 94.62 369 ALA A CA 1
ATOM 2943 C C . ALA A 1 369 ? -9.943 16.876 9.579 1.00 94.62 369 ALA A C 1
ATOM 2945 O O . ALA A 1 369 ? -10.973 16.852 10.256 1.00 94.62 369 ALA A O 1
ATOM 2946 N N . PHE A 1 370 ? -9.202 15.794 9.343 1.00 94.94 370 PHE A N 1
ATOM 2947 C CA . PHE A 1 370 ? -9.488 14.482 9.900 1.00 94.94 370 PHE A CA 1
ATOM 2948 C C . PHE A 1 370 ? -9.442 14.514 11.434 1.00 94.94 370 PHE A C 1
ATOM 2950 O O . PHE A 1 370 ? -10.416 14.161 12.096 1.00 94.94 370 PHE A O 1
ATOM 2957 N N . LEU A 1 371 ? -8.350 15.010 12.016 1.00 96.38 371 LEU A N 1
ATOM 2958 C CA . LEU A 1 371 ? -8.154 15.046 13.467 1.00 96.38 371 LEU A CA 1
ATOM 2959 C C . LEU A 1 371 ? -9.122 15.997 14.189 1.00 96.38 371 LEU A C 1
ATOM 2961 O O . LEU A 1 371 ? -9.699 15.636 15.215 1.00 96.38 371 LEU A O 1
ATOM 2965 N N . VAL A 1 372 ? -9.363 17.192 13.646 1.00 96.88 372 VAL A N 1
ATOM 2966 C CA . VAL A 1 372 ? -10.339 18.143 14.206 1.00 96.88 372 VAL A CA 1
ATOM 2967 C C . VAL A 1 372 ? -11.756 17.579 14.107 1.00 96.88 372 VAL A C 1
ATOM 2969 O O . VAL A 1 372 ? -12.504 17.631 15.085 1.00 96.88 372 VAL A O 1
ATOM 2972 N N . GLY A 1 373 ? -12.110 16.971 12.969 1.00 96.81 373 GLY A N 1
ATOM 2973 C CA . GLY A 1 373 ? -13.380 16.264 12.808 1.00 96.81 373 GLY A CA 1
ATOM 2974 C C . GLY A 1 373 ? -13.559 15.164 13.856 1.00 96.81 373 GLY A C 1
ATOM 2975 O O . GLY A 1 373 ? -14.630 15.053 14.455 1.00 96.81 373 GLY A O 1
ATOM 2976 N N . LEU A 1 374 ? -12.501 14.391 14.134 1.00 96.75 374 LEU A N 1
ATOM 2977 C CA . LEU A 1 374 ? -12.509 13.335 15.149 1.00 96.75 374 LEU A CA 1
ATOM 2978 C C . LEU A 1 374 ? -12.755 13.885 16.558 1.00 96.75 374 LEU A C 1
ATOM 2980 O O . LEU A 1 374 ? -13.583 13.340 17.291 1.00 96.75 374 LEU A O 1
ATOM 2984 N N . ILE A 1 375 ? -12.085 14.976 16.938 1.00 97.19 375 ILE A N 1
ATOM 2985 C CA . ILE A 1 375 ? -12.287 15.613 18.249 1.00 97.19 375 ILE A CA 1
ATOM 2986 C C . ILE A 1 375 ? -13.727 16.109 18.393 1.00 97.19 375 ILE A C 1
ATOM 2988 O O . ILE A 1 375 ? -14.360 15.882 19.427 1.00 97.19 375 ILE A O 1
ATOM 2992 N N . VAL A 1 376 ? -14.272 16.764 17.361 1.00 96.69 376 VAL A N 1
ATOM 2993 C CA . VAL A 1 376 ? -15.643 17.292 17.415 1.00 96.69 376 VAL A CA 1
ATOM 2994 C C . VAL A 1 376 ? -16.665 16.160 17.519 1.00 96.69 376 VAL A C 1
ATOM 2996 O O . VAL A 1 376 ? -17.586 16.255 18.338 1.00 96.69 376 VAL A O 1
ATOM 2999 N N . ALA A 1 377 ? -16.479 15.079 16.757 1.00 96.31 377 ALA A N 1
ATOM 3000 C CA . ALA A 1 377 ? -17.350 13.907 16.782 1.00 96.31 377 ALA A CA 1
ATOM 3001 C C . ALA A 1 377 ? -17.272 13.105 18.094 1.00 96.31 377 ALA A C 1
ATOM 3003 O O . ALA A 1 377 ? -18.224 12.402 18.438 1.00 96.31 377 ALA A O 1
ATOM 3004 N N . THR A 1 378 ? -16.173 13.221 18.846 1.00 95.31 378 THR A N 1
ATOM 3005 C CA . THR A 1 378 ? -15.976 12.508 20.117 1.00 95.31 378 THR A CA 1
ATOM 3006 C C . THR A 1 378 ? -16.901 13.057 21.208 1.00 95.31 378 THR A C 1
ATOM 3008 O O . THR A 1 378 ? -16.938 14.269 21.419 1.00 95.31 378 THR A O 1
ATOM 3011 N N . PRO A 1 379 ? -17.662 12.222 21.936 1.00 91.12 379 PRO A N 1
ATOM 3012 C CA . PRO A 1 379 ? -18.428 12.667 23.101 1.00 91.12 379 PRO A CA 1
ATOM 3013 C C . PRO A 1 379 ? -17.480 13.085 24.234 1.00 91.12 379 PRO A C 1
ATOM 3015 O O . PRO A 1 379 ? -16.781 12.254 24.804 1.00 91.12 379 PRO A O 1
ATOM 3018 N N . ALA A 1 380 ? -17.412 14.385 24.517 1.00 91.56 380 ALA A N 1
ATOM 3019 C CA . ALA A 1 380 ? -16.574 14.968 25.563 1.00 91.56 380 ALA A CA 1
ATOM 3020 C C . ALA A 1 380 ? -17.078 16.374 25.922 1.00 91.56 380 ALA A C 1
ATOM 3022 O O . ALA A 1 380 ? -17.797 16.999 25.135 1.00 91.56 380 ALA A O 1
ATOM 3023 N N . GLU A 1 381 ? -16.658 16.889 27.077 1.00 91.75 381 GLU A N 1
ATOM 3024 C CA . GLU A 1 381 ? -16.910 18.275 27.477 1.00 91.75 381 GLU A CA 1
ATOM 3025 C C . GLU A 1 381 ? -16.333 19.268 26.457 1.00 91.75 381 GLU A C 1
ATOM 3027 O O . GLU A 1 381 ? -15.206 19.112 25.973 1.00 91.75 381 GLU A O 1
ATOM 3032 N N . TRP A 1 382 ? -17.078 20.338 26.164 1.00 92.62 382 TRP A N 1
ATOM 3033 C CA . TRP A 1 382 ? -16.670 21.344 25.177 1.00 92.62 382 TRP A CA 1
ATOM 3034 C C . TRP A 1 382 ? -15.310 21.973 25.480 1.00 92.62 382 TRP A C 1
ATOM 3036 O O . TRP A 1 382 ? -14.527 22.199 24.561 1.00 92.62 382 TRP A O 1
ATOM 3046 N N . ARG A 1 383 ? -14.983 22.186 26.760 1.00 94.19 383 ARG A N 1
ATOM 3047 C CA . ARG A 1 383 ? -13.677 22.714 27.171 1.00 94.19 383 ARG A CA 1
ATOM 3048 C C . ARG A 1 383 ? -12.533 21.795 26.728 1.00 94.19 383 ARG A C 1
ATOM 3050 O O . ARG A 1 383 ? -11.582 22.278 26.120 1.00 94.19 383 ARG A O 1
ATOM 3057 N N . LYS A 1 384 ? -12.644 20.482 26.966 1.00 94.44 384 LYS A N 1
ATOM 3058 C CA . LYS A 1 384 ? -11.648 19.484 26.532 1.00 94.44 384 LYS A CA 1
ATOM 3059 C C . LYS A 1 384 ? -11.514 19.468 25.007 1.00 94.44 384 LYS A C 1
ATOM 3061 O O . LYS A 1 384 ? -10.398 19.435 24.496 1.00 94.44 384 LYS A O 1
ATOM 3066 N N . LYS A 1 385 ? -12.633 19.571 24.277 1.00 95.56 385 LYS A N 1
ATOM 3067 C CA . LYS A 1 385 ? -12.625 19.659 22.806 1.00 95.56 385 LYS A CA 1
ATOM 3068 C C . LYS A 1 385 ? -11.891 20.893 22.300 1.00 95.56 385 LYS A C 1
ATOM 3070 O O . LYS A 1 385 ? -11.063 20.760 21.409 1.00 95.56 385 LYS A O 1
ATOM 3075 N N . ILE A 1 386 ? -12.160 22.070 22.866 1.00 96.19 386 ILE A N 1
ATOM 3076 C CA . ILE A 1 386 ? -11.509 23.327 22.462 1.00 96.19 386 ILE A CA 1
ATOM 3077 C C . ILE A 1 386 ? -9.992 23.233 22.660 1.00 96.19 386 ILE A C 1
ATOM 3079 O O . ILE A 1 386 ? -9.240 23.534 21.734 1.00 96.19 386 ILE A O 1
ATOM 3083 N N . TRP A 1 387 ? -9.542 22.741 23.820 1.00 96.44 387 TRP A N 1
ATOM 3084 C CA . TRP A 1 387 ? -8.117 22.498 24.073 1.00 96.44 387 TRP A CA 1
ATOM 3085 C C . TRP A 1 387 ? -7.522 21.478 23.101 1.00 96.44 387 TRP A C 1
ATOM 3087 O O . TRP A 1 387 ? -6.468 21.729 22.520 1.00 96.44 387 TRP A O 1
ATOM 3097 N N . GLY A 1 388 ? -8.223 20.365 22.868 1.00 96.69 388 GLY A N 1
ATOM 3098 C CA . GLY A 1 388 ? -7.813 19.348 21.903 1.00 96.69 388 GLY A CA 1
ATOM 3099 C C . GLY A 1 388 ? -7.658 19.910 20.492 1.00 96.69 388 GLY A C 1
ATOM 3100 O O . GLY A 1 388 ? -6.642 19.658 19.848 1.00 96.69 388 GLY A O 1
ATOM 3101 N N . ILE A 1 389 ? -8.615 20.715 20.023 1.00 96.94 389 ILE A N 1
ATOM 3102 C CA . ILE A 1 389 ? -8.581 21.359 18.703 1.00 96.94 389 ILE A CA 1
ATOM 3103 C C . ILE A 1 389 ? -7.408 22.337 18.618 1.00 96.94 389 ILE A C 1
ATOM 3105 O O . ILE A 1 389 ? -6.630 22.257 17.670 1.00 96.94 389 ILE A O 1
ATOM 3109 N N . GLY A 1 390 ? -7.237 23.212 19.614 1.00 96.94 390 GLY A N 1
ATOM 3110 C CA . GLY A 1 390 ? -6.147 24.191 19.636 1.00 96.94 390 GLY A CA 1
ATOM 3111 C C . GLY A 1 390 ? -4.765 23.535 19.577 1.00 96.94 390 GLY A C 1
ATOM 3112 O O . GLY A 1 390 ? -3.943 23.900 18.737 1.00 96.94 390 GLY A O 1
ATOM 3113 N N . ILE A 1 391 ? -4.533 22.511 20.407 1.00 96.19 391 ILE A N 1
ATOM 3114 C CA . ILE A 1 391 ? -3.263 21.768 20.414 1.00 96.19 391 ILE A CA 1
ATOM 3115 C C . ILE A 1 391 ? -3.069 21.001 19.098 1.00 96.19 391 ILE A C 1
ATOM 3117 O O . ILE A 1 391 ? -1.965 20.982 18.560 1.00 96.19 391 ILE A O 1
ATOM 3121 N N . THR A 1 392 ? -4.131 20.417 18.536 1.00 95.88 392 THR A N 1
ATOM 3122 C CA . THR A 1 392 ? -4.066 19.706 17.246 1.00 95.88 392 THR A CA 1
ATOM 3123 C C . THR A 1 392 ? -3.668 20.630 16.110 1.00 95.88 392 THR A C 1
ATOM 3125 O O . THR A 1 392 ? -2.778 20.283 15.340 1.00 95.88 392 THR A O 1
ATOM 3128 N N . ILE A 1 393 ? -4.291 21.809 16.012 1.00 95.00 393 ILE A N 1
ATOM 3129 C CA . ILE A 1 393 ? -3.951 22.805 14.991 1.00 95.00 393 ILE A CA 1
ATOM 3130 C C . ILE A 1 393 ? -2.471 23.168 15.103 1.00 95.00 393 ILE A C 1
ATOM 3132 O O . ILE A 1 393 ? -1.759 23.117 14.103 1.00 95.00 393 ILE A O 1
ATOM 3136 N N . LEU A 1 394 ? -1.992 23.464 16.314 1.00 95.06 394 LEU A N 1
ATOM 3137 C CA . LEU A 1 394 ? -0.594 23.815 16.540 1.00 95.06 394 LEU A CA 1
ATOM 3138 C C . LEU A 1 394 ? 0.360 22.688 16.113 1.00 95.06 394 LEU A C 1
ATOM 3140 O O . LEU A 1 394 ? 1.275 22.925 15.325 1.00 95.06 394 LEU A O 1
ATOM 3144 N N . LEU A 1 395 ? 0.129 21.463 16.596 1.00 94.50 395 LEU A N 1
ATOM 3145 C CA . LEU A 1 395 ? 0.986 20.312 16.304 1.00 94.50 395 LEU A CA 1
ATOM 3146 C C . LEU A 1 395 ? 0.998 19.971 14.814 1.00 94.50 395 LEU A C 1
ATOM 3148 O O . LEU A 1 395 ? 2.070 19.807 14.239 1.00 94.50 395 LEU A O 1
ATOM 3152 N N . VAL A 1 396 ? -0.171 19.892 14.176 1.00 93.19 396 VAL A N 1
ATOM 3153 C CA . VAL A 1 396 ? -0.275 19.501 12.764 1.00 93.19 396 VAL A CA 1
ATOM 3154 C C . VAL A 1 396 ? 0.308 20.575 11.851 1.00 93.19 396 VAL A C 1
ATOM 3156 O O . VAL A 1 396 ? 0.975 20.226 10.880 1.00 93.19 396 VAL A O 1
ATOM 3159 N N . VAL A 1 397 ? 0.122 21.867 12.146 1.00 92.56 397 VAL A N 1
ATOM 3160 C CA . VAL A 1 397 ? 0.717 22.952 11.344 1.00 92.56 397 VAL A CA 1
ATOM 3161 C C . VAL A 1 397 ? 2.241 22.934 11.450 1.00 92.56 397 VAL A C 1
ATOM 3163 O O . VAL A 1 397 ? 2.913 22.951 10.419 1.00 92.56 397 VAL A O 1
ATOM 3166 N N . LEU A 1 398 ? 2.797 22.835 12.664 1.00 93.31 398 LEU A N 1
ATOM 3167 C CA . LEU A 1 398 ? 4.250 22.746 12.859 1.00 93.31 398 LEU A CA 1
ATOM 3168 C C . LEU A 1 398 ? 4.833 21.502 12.180 1.00 93.31 398 LEU A C 1
ATOM 3170 O O . LEU A 1 398 ? 5.821 21.598 11.452 1.00 93.31 398 LEU A O 1
ATOM 3174 N N . TRP A 1 399 ? 4.184 20.351 12.364 1.00 93.38 399 TRP A N 1
ATOM 3175 C CA . TRP A 1 399 ? 4.594 19.093 11.749 1.00 93.38 399 TRP A CA 1
ATOM 3176 C C . TRP A 1 399 ? 4.529 19.151 10.222 1.00 93.38 399 TRP A C 1
ATOM 3178 O O . TRP A 1 399 ? 5.445 18.690 9.554 1.00 93.38 399 TRP A O 1
ATOM 3188 N N . THR A 1 400 ? 3.496 19.782 9.660 1.00 91.94 400 THR A N 1
ATOM 3189 C CA . THR A 1 400 ? 3.351 20.000 8.212 1.00 91.94 400 THR A CA 1
ATOM 3190 C C . THR A 1 400 ? 4.473 20.860 7.653 1.00 91.94 400 THR A C 1
ATOM 3192 O O . THR A 1 400 ? 5.058 20.507 6.633 1.00 91.94 400 THR A O 1
ATOM 3195 N N . ILE A 1 401 ? 4.776 21.987 8.304 1.00 93.44 401 ILE A N 1
ATOM 3196 C CA . ILE A 1 401 ? 5.846 22.893 7.873 1.00 93.44 401 ILE A CA 1
ATOM 3197 C C . ILE A 1 401 ? 7.183 22.145 7.844 1.00 93.44 401 ILE A C 1
ATOM 3199 O O . ILE A 1 401 ? 7.909 22.231 6.854 1.00 93.44 401 ILE A O 1
ATOM 3203 N N . PHE A 1 402 ? 7.476 21.380 8.899 1.00 94.00 402 PHE A N 1
ATOM 3204 C CA . PHE A 1 402 ? 8.700 20.592 8.991 1.00 94.00 402 PHE A CA 1
ATOM 3205 C C . PHE A 1 402 ? 8.750 19.464 7.953 1.00 94.00 402 PHE A C 1
ATOM 3207 O O . PHE A 1 402 ? 9.744 19.333 7.246 1.00 94.00 402 PHE A O 1
ATOM 3214 N N . TYR A 1 403 ? 7.671 18.689 7.820 1.00 93.25 403 TYR A N 1
ATOM 3215 C CA . TYR A 1 403 ? 7.556 17.610 6.839 1.00 93.25 403 TYR A CA 1
ATOM 3216 C C . TYR A 1 403 ? 7.784 18.109 5.413 1.00 93.25 403 TYR A C 1
ATOM 3218 O O . TYR A 1 403 ? 8.631 17.564 4.715 1.00 93.25 403 TYR A O 1
ATOM 3226 N N . LEU A 1 404 ? 7.089 19.174 5.001 1.00 92.00 404 LEU A N 1
ATOM 3227 C CA . LEU A 1 404 ? 7.231 19.730 3.655 1.00 92.00 404 LEU A CA 1
ATOM 3228 C C . LEU A 1 404 ? 8.645 20.255 3.414 1.00 92.00 404 LEU A C 1
ATOM 3230 O O . LEU A 1 404 ? 9.175 20.106 2.317 1.00 92.00 404 LEU A O 1
ATOM 3234 N N . ALA A 1 405 ? 9.263 20.872 4.424 1.00 93.44 405 ALA A N 1
ATOM 3235 C CA . ALA A 1 405 ? 10.643 21.326 4.318 1.00 93.44 405 ALA A CA 1
ATOM 3236 C C . ALA A 1 405 ? 11.609 20.149 4.124 1.00 93.44 405 ALA A C 1
ATOM 3238 O O . ALA A 1 405 ? 12.493 20.204 3.269 1.00 93.44 405 ALA A O 1
ATOM 3239 N N . PHE A 1 406 ? 11.413 19.080 4.897 1.00 94.50 406 PHE A N 1
ATOM 3240 C CA . PHE A 1 406 ? 12.221 17.870 4.830 1.00 94.50 406 PHE A CA 1
ATOM 3241 C C . PHE A 1 406 ? 12.026 17.114 3.509 1.00 94.50 406 PHE A C 1
ATOM 3243 O O . PHE A 1 406 ? 13.007 16.696 2.902 1.00 94.50 406 PHE A O 1
ATOM 3250 N N . GLU A 1 407 ? 10.792 16.984 3.022 1.00 92.00 407 GLU A N 1
ATOM 3251 C CA . GLU A 1 407 ? 10.466 16.390 1.720 1.00 92.00 407 GLU A CA 1
ATOM 3252 C C . GLU A 1 407 ? 11.132 17.158 0.572 1.00 92.00 407 GLU A C 1
ATOM 3254 O O . GLU A 1 407 ? 11.877 16.563 -0.209 1.00 92.00 407 GLU A O 1
ATOM 3259 N N . LYS A 1 408 ? 10.950 18.486 0.519 1.00 92.56 408 LYS A N 1
ATOM 3260 C CA . LYS A 1 408 ? 11.582 19.357 -0.489 1.00 92.56 408 LYS A CA 1
ATOM 3261 C C . LYS A 1 408 ? 13.095 19.204 -0.493 1.00 92.56 408 LYS A C 1
ATOM 3263 O O . LYS A 1 408 ? 13.694 19.020 -1.549 1.00 92.56 408 LYS A O 1
ATOM 3268 N N . TRP A 1 409 ? 13.708 19.254 0.689 1.00 94.56 409 TRP A N 1
ATOM 3269 C CA . TRP A 1 409 ? 15.145 19.054 0.829 1.00 94.56 409 TRP A CA 1
ATOM 3270 C C . TRP A 1 409 ? 15.585 17.663 0.371 1.00 94.56 409 TRP A C 1
ATOM 3272 O O . TRP A 1 409 ? 16.565 17.558 -0.359 1.00 94.56 409 TRP A O 1
ATOM 3282 N N . THR A 1 410 ? 14.870 16.608 0.765 1.00 93.75 410 THR A N 1
ATOM 3283 C CA . THR A 1 410 ? 15.244 15.225 0.445 1.00 93.75 410 THR A CA 1
ATOM 3284 C C . THR A 1 410 ? 15.211 15.001 -1.063 1.00 93.75 410 THR A C 1
ATOM 3286 O O . THR A 1 410 ? 16.171 14.486 -1.631 1.00 93.75 410 THR A O 1
ATOM 3289 N N . LEU A 1 411 ? 14.149 15.449 -1.734 1.00 92.38 411 LEU A N 1
ATOM 3290 C CA . LEU A 1 411 ? 14.012 15.320 -3.184 1.00 92.38 411 LEU A CA 1
ATOM 3291 C C . LEU A 1 411 ? 15.021 16.189 -3.934 1.00 92.38 411 LEU A C 1
ATOM 3293 O O . LEU A 1 411 ? 15.657 15.710 -4.869 1.00 92.38 411 LEU A O 1
ATOM 3297 N N . TRP A 1 412 ? 15.250 17.426 -3.484 1.00 94.25 412 TRP A N 1
ATOM 3298 C CA . TRP A 1 412 ? 16.314 18.274 -4.027 1.00 94.25 412 TRP A CA 1
ATOM 3299 C C . TRP A 1 412 ? 17.699 17.635 -3.858 1.00 94.25 412 TRP A C 1
ATOM 3301 O O . TRP A 1 412 ? 18.502 17.644 -4.793 1.00 94.25 412 TRP A O 1
ATOM 3311 N N . SER A 1 413 ? 17.975 17.051 -2.690 1.00 93.88 413 SER A N 1
ATOM 3312 C CA . SER A 1 413 ? 19.243 16.393 -2.380 1.00 93.88 413 SER A CA 1
ATOM 3313 C C . SER A 1 413 ? 19.460 15.166 -3.262 1.00 93.88 413 SER A C 1
ATOM 3315 O O . SER A 1 413 ? 20.552 15.007 -3.804 1.00 93.88 413 SER A O 1
ATOM 3317 N N . ILE A 1 414 ? 18.424 14.344 -3.475 1.00 91.81 414 ILE A N 1
ATOM 3318 C CA . ILE A 1 414 ? 18.473 13.224 -4.421 1.00 91.81 414 ILE A CA 1
ATOM 3319 C C . ILE A 1 414 ? 18.739 13.744 -5.831 1.00 91.81 414 ILE A C 1
ATOM 3321 O O . ILE A 1 414 ? 19.715 13.328 -6.451 1.00 91.81 414 ILE A O 1
ATOM 3325 N N . ALA A 1 415 ? 17.925 14.686 -6.316 1.00 91.38 415 ALA A N 1
ATOM 3326 C CA . ALA A 1 415 ? 18.001 15.204 -7.680 1.00 91.38 415 ALA A CA 1
ATOM 3327 C C . ALA A 1 415 ? 19.377 15.801 -8.023 1.00 91.38 415 ALA A C 1
ATOM 3329 O O . ALA A 1 415 ? 19.829 15.681 -9.162 1.00 91.38 415 ALA A O 1
ATOM 3330 N N . ASN A 1 416 ? 20.067 16.390 -7.042 1.00 92.38 416 ASN A N 1
ATOM 3331 C CA . ASN A 1 416 ? 21.404 16.965 -7.207 1.00 92.38 416 ASN A CA 1
ATOM 3332 C C . ASN A 1 416 ? 22.549 15.992 -6.859 1.00 92.38 416 ASN A C 1
ATOM 3334 O O . ASN A 1 416 ? 23.723 16.344 -6.992 1.00 92.38 416 ASN A O 1
ATOM 3338 N N . ASN A 1 417 ? 22.254 14.753 -6.454 1.00 92.69 417 ASN A N 1
ATOM 3339 C CA . ASN A 1 417 ? 23.269 13.743 -6.165 1.00 92.69 417 ASN A CA 1
ATOM 3340 C C . ASN A 1 417 ? 23.749 13.046 -7.448 1.00 92.69 417 ASN A C 1
ATOM 3342 O O . ASN A 1 417 ? 23.374 11.909 -7.746 1.00 92.69 417 ASN A O 1
ATOM 3346 N N . ILE A 1 418 ? 24.617 13.733 -8.200 1.00 90.81 418 ILE A N 1
ATOM 3347 C CA . ILE A 1 418 ? 25.192 13.230 -9.460 1.00 90.81 418 ILE A CA 1
ATOM 3348 C C . ILE A 1 418 ? 25.862 11.865 -9.252 1.00 90.81 418 ILE A C 1
ATOM 3350 O O . ILE A 1 418 ? 25.647 10.954 -10.044 1.00 90.81 418 ILE A O 1
ATOM 3354 N N . ALA A 1 419 ? 26.605 11.687 -8.155 1.00 91.62 419 ALA A N 1
ATOM 3355 C CA . ALA A 1 419 ? 27.287 10.429 -7.859 1.00 91.62 419 ALA A CA 1
ATOM 3356 C C . ALA A 1 419 ? 26.312 9.253 -7.681 1.00 91.62 419 ALA A C 1
ATOM 3358 O O . ALA A 1 419 ? 26.626 8.130 -8.066 1.00 91.62 419 ALA A O 1
ATOM 3359 N N . MET A 1 420 ? 25.126 9.482 -7.109 1.00 90.19 420 MET A N 1
ATOM 3360 C CA . MET A 1 420 ? 24.097 8.449 -6.999 1.00 90.19 420 MET A CA 1
ATOM 3361 C C . MET A 1 420 ? 23.466 8.144 -8.359 1.00 90.19 420 MET A C 1
ATOM 3363 O O . MET A 1 420 ? 23.302 6.968 -8.674 1.00 90.19 420 MET A O 1
ATOM 3367 N N . LYS A 1 421 ? 23.188 9.169 -9.180 1.00 88.88 421 LYS A N 1
ATOM 3368 C CA . LYS A 1 421 ? 22.689 8.982 -10.553 1.00 88.88 421 LYS A CA 1
ATOM 3369 C C . LYS A 1 421 ? 23.651 8.152 -11.399 1.00 88.88 421 LYS A C 1
ATOM 3371 O O . LYS A 1 421 ? 23.207 7.259 -12.103 1.00 88.88 421 LYS A O 1
ATOM 3376 N N . THR A 1 422 ? 24.956 8.409 -11.308 1.00 86.50 422 THR A N 1
ATOM 3377 C CA . THR A 1 422 ? 25.955 7.713 -12.133 1.00 86.50 422 THR A CA 1
ATOM 3378 C C . THR A 1 422 ? 26.342 6.351 -11.570 1.00 86.50 422 THR A C 1
ATOM 3380 O O . THR A 1 422 ? 26.433 5.382 -12.315 1.00 86.50 422 THR A O 1
ATOM 3383 N N . ASN A 1 423 ? 26.578 6.250 -10.258 1.00 88.62 423 ASN A N 1
ATOM 3384 C CA . ASN A 1 423 ? 27.175 5.047 -9.668 1.00 88.62 423 ASN A CA 1
ATOM 3385 C C . ASN A 1 423 ? 26.125 4.055 -9.154 1.00 88.62 423 ASN A C 1
ATOM 3387 O O . ASN A 1 423 ? 26.437 2.882 -8.956 1.00 88.62 423 ASN A O 1
ATOM 3391 N N . LYS A 1 424 ? 24.903 4.522 -8.857 1.00 87.19 424 LYS A N 1
ATOM 3392 C CA . LYS A 1 424 ? 23.803 3.710 -8.309 1.00 87.19 424 LYS A CA 1
ATOM 3393 C C . LYS A 1 424 ? 22.437 4.138 -8.883 1.00 87.19 424 LYS A C 1
ATOM 3395 O O . LYS A 1 424 ? 21.520 4.423 -8.109 1.00 87.19 424 LYS A O 1
ATOM 3400 N N . PRO A 1 425 ? 22.259 4.153 -10.214 1.00 86.88 425 PRO A N 1
ATOM 3401 C CA . PRO A 1 425 ? 21.048 4.673 -10.855 1.00 86.88 425 PRO A CA 1
ATOM 3402 C C . PRO A 1 425 ? 19.767 3.946 -10.427 1.00 86.88 425 PRO A C 1
ATOM 3404 O O . PRO A 1 425 ? 18.748 4.587 -10.201 1.00 86.88 425 PRO A O 1
ATOM 3407 N N . MET A 1 426 ? 19.812 2.626 -10.208 1.00 81.94 426 MET A N 1
ATOM 3408 C CA . MET A 1 426 ? 18.655 1.886 -9.678 1.00 81.94 426 MET A CA 1
ATOM 3409 C C . MET A 1 426 ? 18.259 2.328 -8.268 1.00 81.94 426 MET A C 1
ATOM 3411 O O . MET A 1 426 ? 17.076 2.403 -7.952 1.00 81.94 426 MET A O 1
ATOM 3415 N N . LEU A 1 427 ? 19.241 2.624 -7.408 1.00 84.62 427 LEU A N 1
ATOM 3416 C CA . LEU A 1 427 ? 18.957 3.161 -6.079 1.00 84.62 427 LEU A CA 1
ATOM 3417 C C . LEU A 1 427 ? 18.326 4.547 -6.204 1.00 84.62 427 LEU A C 1
ATOM 3419 O O . LEU A 1 427 ? 17.360 4.817 -5.505 1.00 84.62 427 LEU A O 1
ATOM 3423 N N . TYR A 1 428 ? 18.828 5.391 -7.107 1.00 89.25 428 TYR A N 1
ATOM 3424 C CA . TYR A 1 428 ? 18.224 6.691 -7.387 1.00 89.25 428 TYR A CA 1
ATOM 3425 C C . TYR A 1 428 ? 16.759 6.549 -7.829 1.00 89.25 428 TYR A C 1
ATOM 3427 O O . TYR A 1 428 ? 15.896 7.186 -7.231 1.00 89.25 428 TYR A O 1
ATOM 3435 N N . ILE A 1 429 ? 16.474 5.683 -8.813 1.00 85.44 429 ILE A N 1
ATOM 3436 C CA . ILE A 1 429 ? 15.117 5.453 -9.346 1.00 85.44 429 ILE A CA 1
ATOM 3437 C C . ILE A 1 429 ? 14.174 4.954 -8.247 1.00 85.44 429 ILE A C 1
ATOM 3439 O O . ILE A 1 429 ? 13.074 5.468 -8.072 1.00 85.44 429 ILE A O 1
ATOM 3443 N N . ASN A 1 430 ? 14.632 4.002 -7.439 1.00 84.69 430 ASN A N 1
ATOM 3444 C CA . ASN A 1 430 ? 13.847 3.524 -6.309 1.00 84.69 430 ASN A CA 1
ATOM 3445 C C . ASN A 1 430 ? 13.613 4.645 -5.284 1.00 84.69 430 ASN A C 1
ATOM 3447 O O . ASN A 1 430 ? 12.505 4.807 -4.786 1.00 84.69 430 ASN A O 1
ATOM 3451 N N . LEU A 1 431 ? 14.628 5.446 -4.951 1.00 86.94 431 LEU A N 1
ATOM 3452 C CA . LEU A 1 431 ? 14.469 6.518 -3.970 1.00 86.94 431 LEU A CA 1
ATOM 3453 C C . LEU A 1 431 ? 13.540 7.635 -4.470 1.00 86.94 431 LEU A C 1
ATOM 3455 O O . LEU A 1 431 ? 12.718 8.087 -3.679 1.00 86.94 431 LEU A O 1
ATOM 3459 N N . GLN A 1 432 ? 13.601 8.047 -5.743 1.00 87.19 432 GLN A N 1
ATOM 3460 C CA . GLN A 1 432 ? 12.656 9.046 -6.274 1.00 87.19 432 GLN A CA 1
ATOM 3461 C C . GLN A 1 432 ? 11.199 8.558 -6.187 1.00 87.19 432 GLN A C 1
ATOM 3463 O O . GLN A 1 432 ? 10.314 9.356 -5.896 1.00 87.19 432 GLN A O 1
ATOM 3468 N N . GLU A 1 433 ? 10.949 7.257 -6.374 1.00 83.25 433 GLU A N 1
ATOM 3469 C CA . GLU A 1 433 ? 9.601 6.678 -6.318 1.00 83.25 433 GLU A CA 1
ATOM 3470 C C . GLU A 1 433 ? 9.127 6.439 -4.875 1.00 83.25 433 GLU A C 1
ATOM 3472 O O . GLU A 1 433 ? 7.997 6.774 -4.514 1.00 83.25 433 GLU A O 1
ATOM 3477 N N . TYR A 1 434 ? 9.985 5.870 -4.021 1.00 84.75 434 TYR A N 1
ATOM 3478 C CA . TYR A 1 434 ? 9.593 5.440 -2.678 1.00 84.75 434 TYR A CA 1
ATOM 3479 C C . TYR A 1 434 ? 9.666 6.543 -1.631 1.00 84.75 434 TYR A C 1
ATOM 3481 O O . TYR A 1 434 ? 8.858 6.523 -0.702 1.00 84.75 434 TYR A O 1
ATOM 3489 N N . ILE A 1 435 ? 10.613 7.486 -1.724 1.00 88.56 435 ILE A N 1
ATOM 3490 C CA . ILE A 1 435 ? 10.781 8.510 -0.683 1.00 88.56 435 ILE A CA 1
ATOM 3491 C C . ILE A 1 435 ? 9.514 9.350 -0.500 1.00 88.56 435 ILE A C 1
ATOM 3493 O O . ILE A 1 435 ? 9.090 9.458 0.651 1.00 88.56 435 ILE A O 1
ATOM 3497 N N . PRO A 1 436 ? 8.862 9.897 -1.546 1.00 86.25 436 PRO A N 1
ATOM 3498 C CA . PRO A 1 436 ? 7.628 10.663 -1.358 1.00 86.25 436 PRO A CA 1
ATOM 3499 C C . PRO A 1 436 ? 6.561 9.866 -0.598 1.00 86.25 436 PRO A C 1
ATOM 3501 O O . PRO A 1 436 ? 5.976 10.353 0.372 1.00 86.25 436 PRO A O 1
ATOM 3504 N N . GLY A 1 437 ? 6.363 8.598 -0.976 1.00 85.44 437 GLY A N 1
ATOM 3505 C CA . GLY A 1 437 ? 5.411 7.701 -0.322 1.00 85.44 437 GLY A CA 1
ATOM 3506 C C . GLY A 1 437 ? 5.786 7.379 1.126 1.00 85.44 437 GLY A C 1
ATOM 3507 O O . GLY A 1 437 ? 4.936 7.452 2.014 1.00 85.44 437 GLY A O 1
ATOM 3508 N N . LEU A 1 438 ? 7.058 7.071 1.389 1.00 86.50 438 LEU A N 1
ATOM 3509 C CA . LEU A 1 438 ? 7.573 6.751 2.720 1.00 86.50 438 LEU A CA 1
ATOM 3510 C C . LEU A 1 438 ? 7.507 7.959 3.661 1.00 86.50 438 LEU A C 1
ATOM 3512 O O . LEU A 1 438 ? 7.075 7.817 4.805 1.00 86.50 438 LEU A O 1
ATOM 3516 N N . LEU A 1 439 ? 7.904 9.142 3.186 1.00 89.25 439 LEU A N 1
ATOM 3517 C CA . LEU A 1 439 ? 7.821 10.382 3.954 1.00 89.25 439 LEU A CA 1
ATOM 3518 C C . LEU A 1 439 ? 6.363 10.748 4.224 1.00 89.25 439 LEU A C 1
ATOM 3520 O O . LEU A 1 439 ? 6.036 11.070 5.364 1.00 89.25 439 LEU A O 1
ATOM 3524 N N . THR A 1 440 ? 5.479 10.634 3.227 1.00 88.44 440 THR A N 1
ATOM 3525 C CA . THR A 1 440 ? 4.036 10.848 3.409 1.00 88.44 440 THR A CA 1
ATOM 3526 C C . THR A 1 440 ? 3.480 9.881 4.455 1.00 88.44 440 THR A C 1
ATOM 3528 O O . THR A 1 440 ? 2.797 10.301 5.389 1.00 88.44 440 THR A O 1
ATOM 3531 N N . PHE A 1 441 ? 3.797 8.588 4.357 1.00 87.12 441 PHE A N 1
ATOM 3532 C CA . PHE A 1 441 ? 3.365 7.589 5.333 1.00 87.12 441 PHE A CA 1
ATOM 3533 C C . PHE A 1 441 ? 3.881 7.910 6.740 1.00 87.12 441 PHE A C 1
ATOM 3535 O O . PHE A 1 441 ? 3.100 7.915 7.689 1.00 87.12 441 PHE A O 1
ATOM 3542 N N . GLY A 1 442 ? 5.169 8.237 6.878 1.00 89.00 442 GLY A N 1
ATOM 3543 C CA . GLY A 1 442 ? 5.771 8.643 8.147 1.00 89.00 442 GLY A CA 1
ATOM 3544 C C . GLY A 1 442 ? 5.118 9.899 8.730 1.00 89.00 442 GLY A C 1
ATOM 3545 O O . GLY A 1 442 ? 4.808 9.933 9.922 1.00 89.00 442 GLY A O 1
ATOM 3546 N N . TYR A 1 443 ? 4.832 10.897 7.889 1.00 90.94 443 TYR A N 1
ATOM 3547 C CA . TYR A 1 443 ? 4.101 12.107 8.260 1.00 90.94 443 TYR A CA 1
ATOM 3548 C C . TYR A 1 443 ? 2.719 11.784 8.816 1.00 90.94 443 TYR A C 1
ATOM 3550 O O . TYR A 1 443 ? 2.391 12.257 9.903 1.00 90.94 443 TYR A O 1
ATOM 3558 N N . TRP A 1 444 ? 1.938 10.960 8.114 1.00 90.38 444 TRP A N 1
ATOM 3559 C CA . TRP A 1 444 ? 0.608 10.545 8.558 1.00 90.38 444 TRP A CA 1
ATOM 3560 C C . TRP A 1 444 ? 0.673 9.699 9.826 1.00 90.38 444 TRP A C 1
ATOM 3562 O O . TRP A 1 444 ? -0.108 9.923 10.742 1.00 90.38 444 TRP A O 1
ATOM 3572 N N . PHE A 1 445 ? 1.616 8.764 9.922 1.00 90.50 445 PHE A N 1
ATOM 3573 C CA . PHE A 1 445 ? 1.763 7.888 11.079 1.00 90.50 445 PHE A CA 1
ATOM 3574 C C . PHE A 1 445 ? 2.119 8.677 12.345 1.00 90.50 445 PHE A C 1
ATOM 3576 O O . PHE A 1 445 ? 1.401 8.608 13.344 1.00 90.50 445 PHE A O 1
ATOM 3583 N N . ILE A 1 446 ? 3.182 9.486 12.295 1.00 90.69 446 ILE A N 1
ATOM 3584 C CA . ILE A 1 446 ? 3.617 10.321 13.426 1.00 90.69 446 ILE A CA 1
ATOM 3585 C C . ILE A 1 446 ? 2.573 11.401 13.721 1.00 90.69 446 ILE A C 1
ATOM 3587 O O . ILE A 1 446 ? 2.211 11.619 14.881 1.00 90.69 446 ILE A O 1
ATOM 3591 N N . GLY A 1 447 ? 2.062 12.047 12.672 1.00 90.62 447 GLY A N 1
ATOM 3592 C CA . GLY A 1 447 ? 1.048 13.091 12.752 1.00 90.62 447 GLY A CA 1
ATOM 3593 C C . GLY A 1 447 ? -0.306 12.594 13.254 1.00 90.62 447 GLY A C 1
ATOM 3594 O O . GLY A 1 447 ? -1.078 13.393 13.766 1.00 90.62 447 GLY A O 1
ATOM 3595 N N . PHE A 1 448 ? -0.590 11.293 13.177 1.00 91.56 448 PHE A N 1
ATOM 3596 C CA . PHE A 1 448 ? -1.784 10.682 13.754 1.00 91.56 448 PHE A CA 1
ATOM 3597 C C . PHE A 1 448 ? -1.547 10.185 15.188 1.00 91.56 448 PHE A C 1
ATOM 3599 O O . PHE A 1 448 ? -2.353 10.456 16.076 1.00 91.56 448 PHE A O 1
ATOM 3606 N N . ILE A 1 449 ? -0.425 9.511 15.455 1.00 92.94 449 ILE A N 1
ATOM 3607 C CA . ILE A 1 449 ? -0.121 8.953 16.784 1.00 92.94 449 ILE A CA 1
ATOM 3608 C C . ILE A 1 449 ? 0.141 10.048 17.820 1.00 92.94 449 ILE A C 1
ATOM 3610 O O . ILE A 1 449 ? -0.326 9.942 18.956 1.00 92.94 449 ILE A O 1
ATOM 3614 N N . THR A 1 450 ? 0.859 11.107 17.444 1.00 93.50 450 THR A N 1
ATOM 3615 C CA . THR A 1 450 ? 1.248 12.164 18.389 1.00 93.50 450 THR A CA 1
ATOM 3616 C C . THR A 1 450 ? 0.018 12.883 18.965 1.00 93.50 450 THR A C 1
ATOM 3618 O O . THR A 1 450 ? -0.098 12.959 20.192 1.00 93.50 450 THR A O 1
ATOM 3621 N N . PRO A 1 451 ? -0.969 13.325 18.155 1.00 94.06 451 PRO A N 1
ATOM 3622 C CA . PRO A 1 451 ? -2.213 13.880 18.683 1.00 94.06 451 PRO A CA 1
ATOM 3623 C C . PRO A 1 451 ? -3.043 12.863 19.465 1.00 94.06 451 PRO A C 1
ATOM 3625 O O . PRO A 1 451 ? -3.616 13.236 20.482 1.00 94.06 451 PRO A O 1
ATOM 3628 N N . LEU A 1 452 ? -3.071 11.580 19.076 1.00 92.69 452 LEU A N 1
ATOM 3629 C CA . LEU A 1 452 ? -3.775 10.553 19.857 1.00 92.69 452 LEU A CA 1
ATOM 3630 C C . LEU A 1 452 ? -3.232 10.424 21.288 1.00 92.69 452 LEU A C 1
ATOM 3632 O O . LEU A 1 452 ? -4.019 10.252 22.220 1.00 92.69 452 LEU A O 1
ATOM 3636 N N . PHE A 1 453 ? -1.915 10.545 21.483 1.00 94.25 453 PHE A N 1
ATOM 3637 C CA . PHE A 1 453 ? -1.327 10.566 22.824 1.00 94.25 453 PHE A CA 1
ATOM 3638 C C . PHE A 1 453 ? -1.800 11.786 23.623 1.00 94.25 453 PHE A C 1
ATOM 3640 O O . PHE A 1 453 ? -2.209 11.651 24.774 1.00 94.25 453 PHE A O 1
ATOM 3647 N N . VAL A 1 454 ? -1.832 12.968 23.001 1.00 93.81 454 VAL A N 1
ATOM 3648 C CA . VAL A 1 454 ? -2.375 14.186 23.628 1.00 93.81 454 VAL A CA 1
ATOM 3649 C C . VAL A 1 454 ? -3.854 14.014 23.975 1.00 93.81 454 VAL A C 1
ATOM 3651 O O . VAL A 1 454 ? -4.279 14.381 25.067 1.00 93.81 454 VAL A O 1
ATOM 3654 N N . TYR A 1 455 ? -4.648 13.419 23.086 1.00 95.56 455 TYR A N 1
ATOM 3655 C CA . TYR A 1 455 ? -6.071 13.171 23.321 1.00 95.56 455 TYR A CA 1
ATOM 3656 C C . TYR A 1 455 ? -6.288 12.235 24.498 1.00 95.56 455 TYR A C 1
ATOM 3658 O O . TYR A 1 455 ? -7.190 12.470 25.297 1.00 95.56 455 TYR A O 1
ATOM 3666 N N . HIS A 1 456 ? -5.430 11.227 24.650 1.00 93.44 456 HIS A N 1
ATOM 3667 C CA . HIS A 1 456 ? -5.449 10.368 25.822 1.00 93.44 456 HIS A CA 1
ATOM 3668 C C . HIS A 1 456 ? -5.223 11.164 27.118 1.00 93.44 456 HIS A C 1
ATOM 3670 O O . HIS A 1 456 ? -5.997 10.997 28.058 1.00 93.44 456 HIS A O 1
ATOM 3676 N N . GLN A 1 457 ? -4.246 12.081 27.143 1.00 94.38 457 GLN A N 1
ATOM 3677 C CA . GLN A 1 457 ? -3.981 12.949 28.304 1.00 94.38 457 GLN A CA 1
ATOM 3678 C C . GLN A 1 457 ? -5.122 13.939 28.588 1.00 94.38 457 GLN A C 1
ATOM 3680 O O . GLN A 1 457 ? -5.407 14.251 29.739 1.00 94.38 457 GLN A O 1
ATOM 3685 N N . LEU A 1 458 ? -5.807 14.413 27.544 1.00 94.00 458 LEU A N 1
ATOM 3686 C CA . LEU A 1 458 ? -6.976 15.293 27.657 1.00 94.00 458 LEU A CA 1
ATOM 3687 C C . LEU A 1 458 ? -8.282 14.539 27.941 1.00 94.00 458 LEU A C 1
ATOM 3689 O O . LEU A 1 458 ? -9.347 15.160 27.958 1.00 94.00 458 LEU A O 1
ATOM 3693 N N . ASP A 1 459 ? -8.221 13.217 28.127 1.00 93.44 459 ASP A N 1
ATOM 3694 C CA . ASP A 1 459 ? -9.387 12.355 28.317 1.00 93.44 459 ASP A CA 1
ATOM 3695 C C . ASP A 1 459 ? -10.402 12.433 27.148 1.00 93.44 459 ASP A C 1
ATOM 3697 O O . ASP A 1 459 ? -11.597 12.176 27.281 1.00 93.44 459 ASP A O 1
ATOM 3701 N N . LEU A 1 460 ? -9.914 12.775 25.953 1.00 93.69 460 LEU A N 1
ATOM 3702 C CA . LEU A 1 460 ? -10.663 12.730 24.703 1.00 93.69 460 LEU A CA 1
ATOM 3703 C C . LEU A 1 460 ? -10.626 11.294 24.171 1.00 93.69 460 LEU A C 1
ATOM 3705 O O . LEU A 1 460 ? -9.629 10.835 23.611 1.00 93.69 460 LEU A O 1
ATOM 3709 N N . LYS A 1 461 ? -11.735 10.568 24.332 1.00 94.31 461 LYS A N 1
ATOM 3710 C CA . LYS A 1 461 ? -11.886 9.156 23.938 1.00 94.31 461 LYS A CA 1
ATOM 3711 C C . LYS A 1 461 ? -12.022 8.956 22.412 1.00 94.31 461 LYS A C 1
ATOM 3713 O O . LYS A 1 461 ? -12.925 8.265 21.944 1.00 94.31 461 LYS A O 1
ATOM 3718 N N . VAL A 1 462 ? -11.100 9.525 21.633 1.00 94.50 462 VAL A N 1
ATOM 3719 C CA . VAL A 1 462 ? -11.079 9.462 20.160 1.00 94.50 462 VAL A CA 1
ATOM 3720 C C . VAL A 1 462 ? -10.874 8.031 19.657 1.00 94.50 462 VAL A C 1
ATOM 3722 O O . VAL A 1 462 ? -11.566 7.588 18.745 1.00 94.50 462 VAL A O 1
ATOM 3725 N N . PHE A 1 463 ? -9.961 7.272 20.270 1.00 93.25 463 PHE A N 1
ATOM 3726 C CA . PHE A 1 463 ? -9.682 5.896 19.846 1.00 93.25 463 PHE A CA 1
ATOM 3727 C C . PHE A 1 463 ? -10.918 4.974 19.945 1.00 93.25 463 PHE A C 1
ATOM 3729 O O . PHE A 1 463 ? -11.239 4.324 18.947 1.00 93.25 463 PHE A O 1
ATOM 3736 N N . PRO A 1 464 ? -11.681 4.955 21.062 1.00 94.50 464 PRO A N 1
ATOM 3737 C CA . PRO A 1 464 ? -12.946 4.224 21.114 1.00 94.50 464 PRO A CA 1
ATOM 3738 C C . PRO A 1 464 ? -13.979 4.637 20.061 1.00 94.50 464 PRO A C 1
ATOM 3740 O O . PRO A 1 464 ? -14.698 3.770 19.567 1.00 94.50 464 PRO A O 1
ATOM 3743 N N . LEU A 1 465 ? -14.043 5.921 19.683 1.00 94.94 465 LEU A N 1
ATOM 3744 C CA . LEU A 1 465 ? -14.928 6.385 18.609 1.00 94.94 465 LEU A CA 1
ATOM 3745 C C . LEU A 1 465 ? -14.525 5.793 17.251 1.00 94.94 465 LEU A C 1
ATOM 3747 O O . LEU A 1 465 ? -15.367 5.211 16.569 1.00 94.94 465 LEU A O 1
ATOM 3751 N N . ILE A 1 466 ? -13.245 5.902 16.876 1.00 94.25 466 ILE A N 1
ATOM 3752 C CA . ILE A 1 466 ? -12.722 5.342 15.617 1.00 94.25 466 ILE A CA 1
ATOM 3753 C C . ILE A 1 466 ? -12.973 3.838 15.568 1.00 94.25 466 ILE A C 1
ATOM 3755 O O . ILE A 1 466 ? -13.427 3.305 14.558 1.00 94.25 466 ILE A O 1
ATOM 3759 N N . TYR A 1 467 ? -12.716 3.150 16.678 1.00 93.81 467 TYR A N 1
ATOM 3760 C CA . TYR A 1 467 ? -12.960 1.722 16.767 1.00 93.81 467 TYR A CA 1
ATOM 3761 C C . TYR A 1 467 ? -14.453 1.378 16.667 1.00 93.81 467 TYR A C 1
ATOM 3763 O O . TYR A 1 467 ? -14.795 0.386 16.034 1.00 93.81 467 TYR A O 1
ATOM 3771 N N . ALA A 1 468 ? -15.357 2.184 17.235 1.00 92.81 468 ALA A N 1
ATOM 3772 C CA . ALA A 1 468 ? -16.799 1.994 17.063 1.00 92.81 468 ALA A CA 1
ATOM 3773 C C . ALA A 1 468 ? -17.224 2.136 15.590 1.00 92.81 468 ALA A C 1
ATOM 3775 O O . ALA A 1 468 ? -18.028 1.339 15.110 1.00 92.81 468 ALA A O 1
ATOM 3776 N N . TRP A 1 469 ? -16.656 3.098 14.854 1.00 94.31 469 TRP A N 1
ATOM 3777 C CA . TRP A 1 469 ? -16.879 3.230 13.409 1.00 94.31 469 TRP A CA 1
ATOM 3778 C C . TRP A 1 469 ? -16.356 2.025 12.634 1.00 94.31 469 TRP A C 1
ATOM 3780 O O . TRP A 1 469 ? -17.083 1.460 11.819 1.00 94.31 469 TRP A O 1
ATOM 3790 N N . LEU A 1 470 ? -15.121 1.606 12.915 1.00 91.38 470 LEU A N 1
ATOM 3791 C CA . LEU A 1 470 ? -14.515 0.443 12.276 1.00 91.38 470 LEU A CA 1
ATOM 3792 C C . LEU A 1 470 ? -15.320 -0.828 12.568 1.00 91.38 470 LEU A C 1
ATOM 3794 O O . LEU A 1 470 ? -15.592 -1.597 11.654 1.00 91.38 470 LEU A O 1
ATOM 3798 N N . HIS A 1 471 ? -15.759 -1.021 13.814 1.00 89.06 471 HIS A N 1
ATOM 3799 C CA . HIS A 1 471 ? -16.590 -2.154 14.204 1.00 89.06 471 HIS A CA 1
ATOM 3800 C C . HIS A 1 471 ? -17.934 -2.140 13.465 1.00 89.06 471 HIS A C 1
ATOM 3802 O O . HIS A 1 471 ? -18.315 -3.173 12.930 1.00 89.06 471 HIS A O 1
ATOM 3808 N N . GLN A 1 472 ? -18.610 -0.989 13.338 1.00 91.31 472 GLN A N 1
ATOM 3809 C CA . GLN A 1 472 ? -19.840 -0.877 12.539 1.00 91.31 472 GLN A CA 1
ATOM 3810 C C . GLN A 1 472 ? -19.608 -1.271 11.070 1.00 91.31 472 GLN A C 1
ATOM 3812 O O . GLN A 1 472 ? -20.395 -2.033 10.512 1.00 91.31 472 GLN A O 1
ATOM 3817 N N . ILE A 1 473 ? -18.531 -0.776 10.446 1.00 90.12 473 ILE A N 1
ATOM 3818 C CA . ILE A 1 473 ? -18.203 -1.071 9.041 1.00 90.12 473 ILE A CA 1
ATOM 3819 C C . ILE A 1 473 ? -17.887 -2.557 8.859 1.00 90.12 473 ILE A C 1
ATOM 3821 O O . ILE A 1 473 ? -18.442 -3.190 7.965 1.00 90.12 473 ILE A O 1
ATOM 3825 N N . ILE A 1 474 ? -17.030 -3.126 9.712 1.00 86.50 474 ILE A N 1
ATOM 3826 C CA . ILE A 1 474 ? -16.672 -4.550 9.670 1.00 86.50 474 ILE A CA 1
ATOM 3827 C C . ILE A 1 474 ? -17.913 -5.416 9.893 1.00 86.50 474 ILE A C 1
ATOM 3829 O O . ILE A 1 474 ? -18.120 -6.378 9.160 1.00 86.50 474 ILE A O 1
ATOM 3833 N N . TYR A 1 475 ? -18.758 -5.061 10.863 1.00 85.62 475 TYR A N 1
ATOM 3834 C CA . TYR A 1 475 ? -19.985 -5.795 11.161 1.00 85.62 475 TYR A CA 1
ATOM 3835 C C . TYR A 1 475 ? -20.958 -5.787 9.974 1.00 85.62 475 TYR A C 1
ATOM 3837 O O . TYR A 1 475 ? -21.516 -6.827 9.622 1.00 85.62 475 TYR A O 1
ATOM 3845 N N . TYR A 1 476 ? -21.116 -4.640 9.309 1.00 87.19 476 TYR A N 1
ATOM 3846 C CA . TYR A 1 476 ? -21.923 -4.527 8.096 1.00 87.19 476 TYR A CA 1
ATOM 3847 C C . TYR A 1 476 ? -21.342 -5.318 6.922 1.00 87.19 476 TYR A C 1
ATOM 3849 O O . TYR A 1 476 ? -22.066 -6.078 6.285 1.00 87.19 476 TYR A O 1
ATOM 3857 N N . LEU A 1 477 ? -20.036 -5.191 6.656 1.00 83.50 477 LEU A N 1
ATOM 3858 C CA . LEU A 1 477 ? -19.360 -5.949 5.599 1.00 83.50 477 LEU A CA 1
ATOM 3859 C C . LEU A 1 477 ? -19.463 -7.456 5.843 1.00 83.50 477 LEU A C 1
ATOM 3861 O O . LEU A 1 477 ? -19.743 -8.200 4.909 1.00 83.50 477 LEU A O 1
ATOM 3865 N N . GLY A 1 478 ? -19.320 -7.904 7.092 1.00 82.50 478 GLY A N 1
ATOM 3866 C CA . GLY A 1 478 ? -19.556 -9.295 7.476 1.00 82.50 478 GLY A CA 1
ATOM 3867 C C . GLY A 1 478 ? -20.987 -9.748 7.176 1.00 82.50 478 GLY A C 1
ATOM 3868 O O . GLY A 1 478 ? -21.185 -10.856 6.686 1.00 82.50 478 GLY A O 1
ATOM 3869 N N . GLY A 1 479 ? -21.979 -8.877 7.385 1.00 81.00 479 GLY A N 1
ATOM 3870 C CA . GLY A 1 479 ? -23.365 -9.119 6.978 1.00 81.00 479 GLY A CA 1
ATOM 3871 C C . GLY A 1 479 ? -23.541 -9.241 5.460 1.00 81.00 479 GLY A C 1
ATOM 3872 O O . GLY A 1 479 ? -24.161 -10.194 4.998 1.00 81.00 479 GLY A O 1
ATOM 3873 N N . VAL A 1 480 ? -22.962 -8.320 4.681 1.00 81.81 480 VAL A N 1
ATOM 3874 C CA . VAL A 1 480 ? -23.024 -8.326 3.203 1.00 81.81 480 VAL A CA 1
ATOM 3875 C C . VAL A 1 480 ? -22.339 -9.559 2.609 1.00 81.81 480 VAL A C 1
ATOM 3877 O O . VAL A 1 480 ? -22.825 -10.126 1.635 1.00 81.81 480 VAL A O 1
ATOM 3880 N N . LEU A 1 481 ? -21.232 -9.996 3.209 1.00 77.19 481 LEU A N 1
ATOM 3881 C CA . LEU A 1 481 ? -20.484 -11.182 2.789 1.00 77.19 481 LEU A CA 1
ATOM 3882 C C . LEU A 1 481 ? -21.108 -12.501 3.276 1.00 77.19 481 LEU A C 1
ATOM 3884 O O . LEU A 1 481 ? -20.563 -13.564 2.990 1.00 77.19 481 LEU A O 1
ATOM 3888 N N . GLY A 1 482 ? -22.218 -12.455 4.023 1.00 76.00 482 GLY A N 1
ATOM 3889 C CA . GLY A 1 482 ? -22.860 -13.650 4.576 1.00 76.00 482 GLY A CA 1
ATOM 3890 C C . GLY A 1 482 ? -22.046 -14.348 5.672 1.00 76.00 482 GLY A C 1
ATOM 3891 O O . GLY A 1 482 ? -22.330 -15.490 6.007 1.00 76.00 482 GLY A O 1
ATOM 3892 N N . LEU A 1 483 ? -21.047 -13.671 6.247 1.00 73.31 483 LEU A N 1
ATOM 3893 C CA . LEU A 1 483 ? -20.229 -14.175 7.359 1.00 73.31 483 LEU A CA 1
ATOM 3894 C C . LEU A 1 483 ? -20.944 -14.054 8.713 1.00 73.31 483 LEU A C 1
ATOM 3896 O O . LEU A 1 483 ? -20.448 -14.536 9.728 1.00 73.31 483 LEU A O 1
ATOM 3900 N N . ARG A 1 484 ? -22.089 -13.368 8.746 1.00 72.62 484 ARG A N 1
ATOM 3901 C CA . ARG A 1 484 ? -22.892 -13.179 9.950 1.00 72.62 484 ARG A CA 1
ATOM 3902 C C . ARG A 1 484 ? -24.001 -14.223 10.007 1.00 72.62 484 ARG A C 1
ATOM 3904 O O . ARG A 1 484 ? -24.972 -14.120 9.261 1.00 72.62 484 ARG A O 1
ATOM 3911 N N . GLU A 1 485 ? -23.909 -15.149 10.956 1.00 62.69 485 GLU A N 1
ATOM 3912 C CA . GLU A 1 485 ? -25.090 -15.883 11.414 1.00 62.69 485 GLU A CA 1
ATOM 3913 C C . GLU A 1 485 ? -26.075 -14.872 12.003 1.00 62.69 485 GLU A C 1
ATOM 3915 O O . GLU A 1 485 ? -25.711 -14.051 12.854 1.00 62.69 485 GLU A O 1
ATOM 3920 N N . LYS A 1 486 ? -27.318 -14.856 11.513 1.00 66.75 486 LYS A N 1
ATOM 3921 C CA . LYS A 1 486 ? -28.314 -13.937 12.059 1.00 66.75 486 LYS A CA 1
ATOM 3922 C C . LYS A 1 486 ? -28.596 -14.381 13.494 1.00 66.75 486 LYS A C 1
ATOM 3924 O O . LYS A 1 486 ? -29.182 -15.436 13.703 1.00 66.75 486 LYS A O 1
ATOM 3929 N N . GLU A 1 487 ? -28.211 -13.566 14.482 1.00 62.50 487 GLU A N 1
ATOM 3930 C CA . GLU A 1 487 ? -28.570 -13.784 15.898 1.00 62.50 487 GLU A CA 1
ATOM 3931 C C . GLU A 1 487 ? -30.085 -14.043 16.035 1.00 62.50 487 GLU A C 1
ATOM 3933 O O . GLU A 1 487 ? -30.490 -14.840 16.871 1.00 62.50 487 GLU A O 1
ATOM 3938 N N . GLU A 1 488 ? -30.921 -13.443 15.177 1.00 62.59 488 GLU A N 1
ATOM 3939 C CA . GLU A 1 488 ? -32.365 -13.707 15.108 1.00 62.59 488 GLU A CA 1
ATOM 3940 C C . GLU A 1 488 ? -32.718 -15.128 14.648 1.00 62.59 488 GLU A C 1
ATOM 3942 O O . GLU A 1 488 ? -33.665 -15.694 15.178 1.00 62.59 488 GLU A O 1
ATOM 3947 N N . GLU A 1 489 ? -31.971 -15.726 13.716 1.00 68.25 489 GLU A N 1
ATOM 3948 C CA . GLU A 1 489 ? -32.179 -17.118 13.291 1.00 68.25 489 GLU A CA 1
ATOM 3949 C C . GLU A 1 489 ? -31.789 -18.080 14.418 1.00 68.25 489 GLU A C 1
ATOM 3951 O O . GLU A 1 489 ? -32.573 -18.967 14.743 1.00 68.25 489 GLU A O 1
ATOM 3956 N N . GLN A 1 490 ? -30.674 -17.831 15.117 1.00 69.06 490 GLN A N 1
ATOM 3957 C CA . GLN A 1 490 ? -30.307 -18.608 16.308 1.00 69.06 490 GLN A CA 1
ATOM 3958 C C . GLN A 1 490 ? -31.306 -18.429 17.461 1.00 69.06 490 GLN A C 1
ATOM 3960 O O . GLN A 1 490 ? -31.605 -19.383 18.179 1.00 69.06 490 GLN A O 1
ATOM 3965 N N . LEU A 1 491 ? -31.827 -17.215 17.680 1.00 71.88 491 LEU A N 1
ATOM 3966 C CA . LEU A 1 491 ? -32.839 -16.984 18.712 1.00 71.88 491 LEU A CA 1
ATOM 3967 C C . LEU A 1 491 ? -34.163 -17.654 18.335 1.00 71.88 491 LEU A C 1
ATOM 3969 O O . LEU A 1 491 ? -34.823 -18.213 19.205 1.00 71.88 491 LEU A O 1
ATOM 3973 N N . GLN A 1 492 ? -34.549 -17.617 17.057 1.00 76.50 492 GLN A N 1
ATOM 3974 C CA . GLN A 1 492 ? -35.741 -18.294 16.548 1.00 76.50 492 GLN A CA 1
ATOM 3975 C C . GLN A 1 492 ? -35.602 -19.813 16.626 1.00 76.50 492 GLN A C 1
ATOM 3977 O O . GLN A 1 492 ? -36.564 -20.467 17.019 1.00 76.50 492 GLN A O 1
ATOM 3982 N N . GLU A 1 493 ? -34.431 -20.372 16.319 1.00 79.88 493 GLU A N 1
ATOM 3983 C CA . GLU A 1 493 ? -34.137 -21.795 16.510 1.00 79.88 493 GLU A CA 1
ATOM 3984 C C . GLU A 1 493 ? -34.184 -22.180 17.982 1.00 79.88 493 GLU A C 1
ATOM 3986 O O . GLU A 1 493 ? -34.929 -23.088 18.327 1.00 79.88 493 GLU A O 1
ATOM 3991 N N . LYS A 1 494 ? -33.511 -21.441 18.872 1.00 84.19 494 LYS A N 1
ATOM 3992 C CA . LYS A 1 494 ? -33.579 -21.705 20.320 1.00 84.19 494 LYS A CA 1
ATOM 3993 C C . LYS A 1 494 ? -34.990 -21.562 20.879 1.00 84.19 494 LYS A C 1
ATOM 3995 O O . LYS A 1 494 ? -35.377 -22.307 21.772 1.00 84.19 494 LYS A O 1
ATOM 4000 N N . THR A 1 495 ? -35.771 -20.612 20.369 1.00 85.50 495 THR A N 1
ATOM 4001 C CA . THR A 1 495 ? -37.169 -20.426 20.785 1.00 85.50 495 THR A CA 1
ATOM 4002 C C . THR A 1 495 ? -38.056 -21.546 20.245 1.00 85.50 495 THR A C 1
ATOM 4004 O O . THR A 1 495 ? -38.930 -22.022 20.965 1.00 85.50 495 THR A O 1
ATOM 4007 N N . LYS A 1 496 ? -37.835 -22.005 19.004 1.00 89.50 496 LYS A N 1
ATOM 4008 C CA . LYS A 1 496 ? -38.501 -23.193 18.448 1.00 89.50 496 LYS A CA 1
ATOM 4009 C C . LYS A 1 496 ? -38.161 -24.438 19.257 1.00 89.50 496 LYS A C 1
ATOM 4011 O O . LYS A 1 496 ? -39.077 -25.093 19.728 1.00 89.50 496 LYS A O 1
ATOM 4016 N N . GLU A 1 497 ? -36.880 -24.688 19.500 1.00 90.12 497 GLU A N 1
ATOM 4017 C CA . GLU A 1 497 ? -36.391 -25.815 20.295 1.00 90.12 497 GLU A CA 1
ATOM 4018 C C . GLU A 1 497 ? -36.987 -25.796 21.709 1.00 90.12 497 GLU A C 1
ATOM 4020 O O . GLU A 1 497 ? -37.516 -26.800 22.181 1.00 90.12 497 GLU A O 1
ATOM 4025 N N . PHE A 1 498 ? -37.009 -24.633 22.367 1.00 90.38 498 PHE A N 1
ATOM 4026 C CA . PHE A 1 498 ? -37.641 -24.480 23.677 1.00 90.38 498 PHE A CA 1
ATOM 4027 C C . PHE A 1 498 ? -39.150 -24.772 23.645 1.00 90.38 498 PHE A C 1
ATOM 4029 O O . PHE A 1 498 ? -39.665 -25.472 24.520 1.00 90.38 498 PHE A O 1
ATOM 4036 N N . ASN A 1 499 ? -39.864 -24.265 22.636 1.00 90.88 499 ASN A N 1
ATOM 4037 C CA . ASN A 1 499 ? -41.299 -24.502 22.476 1.00 90.88 499 ASN A CA 1
ATOM 4038 C C . ASN A 1 499 ? -41.614 -25.971 22.162 1.00 90.88 499 ASN A C 1
ATOM 4040 O O . ASN A 1 499 ? -42.610 -26.496 22.661 1.00 90.88 499 ASN A O 1
ATOM 4044 N N . ASP A 1 500 ? -40.775 -26.638 21.375 1.00 91.38 500 ASP A N 1
ATOM 4045 C CA . ASP A 1 500 ? -40.929 -28.052 21.032 1.00 91.38 500 ASP A CA 1
ATOM 4046 C C . ASP A 1 500 ? -40.694 -28.939 22.265 1.00 91.38 500 ASP A C 1
ATOM 4048 O O . ASP A 1 500 ? -41.522 -29.800 22.568 1.00 91.38 500 ASP A O 1
ATOM 4052 N N . VAL A 1 501 ? -39.663 -28.645 23.070 1.00 91.56 501 VAL A N 1
ATOM 4053 C CA . VAL A 1 501 ? -39.421 -29.317 24.362 1.00 91.56 501 VAL A CA 1
ATOM 4054 C C . VAL A 1 501 ? -40.582 -29.097 25.341 1.00 91.56 501 VAL A C 1
ATOM 4056 O O . VAL A 1 501 ? -40.949 -30.006 26.093 1.00 91.56 501 VAL A O 1
ATOM 4059 N N . HIS A 1 502 ? -41.184 -27.904 25.358 1.00 89.50 502 HIS A N 1
ATOM 4060 C CA . HIS A 1 502 ? -42.329 -27.624 26.226 1.00 89.50 502 HIS A CA 1
ATOM 4061 C C . HIS A 1 502 ? -43.581 -28.400 25.790 1.00 89.50 502 HIS A C 1
ATOM 4063 O O . HIS A 1 502 ? -44.247 -29.005 26.633 1.00 89.50 502 HIS A O 1
ATOM 4069 N N . LYS A 1 503 ? -43.867 -28.449 24.483 1.00 89.69 503 LYS A N 1
ATOM 4070 C CA . LYS A 1 503 ? -44.978 -29.239 23.930 1.00 89.69 503 LYS A CA 1
ATOM 4071 C C . LYS A 1 503 ? -44.818 -30.732 24.200 1.00 89.69 503 LYS A C 1
ATOM 4073 O O . LYS A 1 503 ? -45.796 -31.394 24.535 1.00 89.69 503 LYS A O 1
ATOM 4078 N N . GLU A 1 504 ? -43.603 -31.268 24.098 1.00 90.00 504 GLU A N 1
ATOM 4079 C CA . GLU A 1 504 ? -43.342 -32.681 24.392 1.00 90.00 504 GLU A CA 1
ATOM 4080 C C . GLU A 1 504 ? -43.586 -33.013 25.875 1.00 90.00 504 GLU A C 1
ATOM 4082 O O . GLU A 1 504 ? -44.178 -34.046 26.200 1.00 90.00 504 GLU A O 1
ATOM 4087 N N . LYS A 1 505 ? -43.202 -32.113 26.792 1.00 88.62 505 LYS A N 1
ATOM 4088 C CA . LYS A 1 505 ? -43.490 -32.267 28.228 1.00 88.62 505 LYS A CA 1
ATOM 4089 C C . LYS A 1 505 ? -44.984 -32.221 28.543 1.00 88.62 505 LYS A C 1
ATOM 4091 O O . LYS A 1 505 ? -45.434 -32.983 29.397 1.00 88.62 505 LYS A O 1
ATOM 4096 N N . GLU A 1 506 ? -45.745 -31.350 27.885 1.00 88.00 506 GLU A N 1
ATOM 4097 C CA . GLU A 1 506 ? -47.206 -31.304 28.031 1.00 88.00 506 GLU A CA 1
ATOM 4098 C C . GLU A 1 506 ? -47.858 -32.582 27.494 1.00 88.00 506 GLU A C 1
ATOM 4100 O O . GLU A 1 506 ? -48.632 -33.216 28.208 1.00 88.00 506 GLU A O 1
ATOM 4105 N N . ALA A 1 507 ? -47.451 -33.045 26.308 1.00 84.88 507 ALA A N 1
ATOM 4106 C CA . ALA A 1 507 ? -47.945 -34.295 25.733 1.00 84.88 507 ALA A CA 1
ATOM 4107 C C . ALA A 1 507 ? -47.642 -35.519 26.620 1.00 84.88 507 ALA A C 1
ATOM 4109 O O . ALA A 1 507 ? -48.485 -36.408 26.752 1.00 84.88 507 ALA A O 1
ATOM 4110 N N . ARG A 1 508 ? -46.468 -35.566 27.272 1.00 86.38 508 ARG A N 1
ATOM 4111 C CA . ARG A 1 508 ? -46.137 -36.614 28.255 1.00 86.38 508 ARG A CA 1
ATOM 4112 C C . ARG A 1 508 ? -47.030 -36.571 29.490 1.00 86.38 508 ARG A C 1
ATOM 4114 O O . ARG A 1 508 ? -47.480 -37.628 29.918 1.00 86.38 508 ARG A O 1
ATOM 4121 N N . LYS A 1 509 ? -47.316 -35.386 30.039 1.00 84.25 509 LYS A N 1
ATOM 4122 C CA . LYS A 1 509 ? -48.240 -35.248 31.178 1.00 84.25 509 LYS A CA 1
ATOM 4123 C C . LYS A 1 509 ? -49.652 -35.712 30.826 1.00 84.25 509 LYS A C 1
ATOM 4125 O O . LYS A 1 509 ? -50.281 -36.394 31.629 1.00 84.25 509 LYS A O 1
ATOM 4130 N N . ASP A 1 510 ? -50.123 -35.400 29.622 1.00 82.94 510 ASP A N 1
ATOM 4131 C CA . ASP A 1 510 ? -51.434 -35.849 29.143 1.00 82.94 510 ASP A CA 1
ATOM 4132 C C . ASP A 1 510 ? -51.492 -37.369 28.923 1.00 82.94 510 ASP A C 1
ATOM 4134 O O . ASP A 1 510 ? -52.541 -37.987 29.115 1.00 82.94 510 ASP A O 1
ATOM 4138 N N . LEU A 1 511 ? -50.371 -37.987 28.535 1.00 80.56 511 LEU A N 1
ATOM 4139 C CA . LEU A 1 511 ? -50.219 -39.441 28.451 1.00 80.56 511 LEU A CA 1
ATOM 4140 C C . LEU A 1 511 ? -50.184 -40.089 29.841 1.00 80.56 511 LEU A C 1
ATOM 4142 O O . LEU A 1 511 ? -50.922 -41.042 30.067 1.00 80.56 511 LEU A O 1
ATOM 4146 N N . GLU A 1 512 ? -49.406 -39.553 30.783 1.00 78.25 512 GLU A N 1
ATOM 4147 C CA . GLU A 1 512 ? -49.347 -40.031 32.174 1.00 78.25 512 GLU A CA 1
ATOM 4148 C C . GLU A 1 512 ? -50.705 -39.911 32.884 1.00 78.25 512 GLU A C 1
ATOM 4150 O O . GLU A 1 512 ? -51.094 -40.817 33.615 1.00 78.25 512 GLU A O 1
ATOM 4155 N N . ALA A 1 513 ? -51.482 -38.859 32.607 1.00 73.88 513 ALA A N 1
ATOM 4156 C CA . ALA A 1 513 ? -52.841 -38.699 33.130 1.00 73.88 513 ALA A CA 1
ATOM 4157 C C . ALA A 1 513 ? -53.859 -39.690 32.528 1.00 73.88 513 ALA A C 1
ATOM 4159 O O . ALA A 1 513 ? -54.925 -39.907 33.106 1.00 73.88 513 ALA A O 1
ATOM 4160 N N . LYS A 1 514 ? -53.552 -40.284 31.367 1.00 72.19 514 LYS A N 1
ATOM 4161 C CA . LYS A 1 514 ? -54.409 -41.258 30.669 1.00 72.19 514 LYS A CA 1
ATOM 4162 C C . LYS A 1 514 ? -54.019 -42.711 30.910 1.00 72.19 514 LYS A C 1
ATOM 4164 O O . LYS A 1 514 ? -54.787 -43.585 30.514 1.00 72.19 514 LYS A O 1
ATOM 4169 N N . VAL A 1 515 ? -52.880 -42.992 31.544 1.00 60.97 515 VAL A N 1
ATOM 4170 C CA . VAL A 1 515 ? -52.563 -44.350 31.998 1.00 60.97 515 VAL A CA 1
ATOM 4171 C C . VAL A 1 515 ? -53.378 -44.603 33.270 1.00 60.97 515 VAL A C 1
ATOM 4173 O O . VAL A 1 515 ? -53.095 -43.985 34.298 1.00 60.97 515 VAL A O 1
ATOM 4176 N N . PRO A 1 516 ? -54.418 -45.459 33.241 1.00 57.09 516 PRO A N 1
ATOM 4177 C CA . PRO A 1 516 ? -55.124 -45.821 34.460 1.00 57.09 516 PRO A CA 1
ATOM 4178 C C . PRO A 1 516 ? -54.113 -46.448 35.418 1.00 57.09 516 PRO A C 1
ATOM 4180 O O . PRO A 1 516 ? -53.316 -47.288 35.005 1.00 57.09 516 PRO A O 1
ATOM 4183 N N . ALA A 1 517 ? -54.133 -46.010 36.678 1.00 60.25 517 ALA A N 1
ATOM 4184 C CA . ALA A 1 517 ? -53.331 -46.586 37.747 1.00 60.25 517 ALA A CA 1
ATOM 4185 C C . ALA A 1 517 ? -53.675 -48.076 37.868 1.00 60.25 517 ALA A C 1
ATOM 4187 O O . ALA A 1 517 ? -54.649 -48.450 38.526 1.00 60.25 517 ALA A O 1
ATOM 4188 N N . ASP A 1 518 ? -52.921 -48.913 37.158 1.00 53.22 518 ASP A N 1
ATOM 4189 C CA . ASP A 1 518 ? -53.112 -50.346 37.203 1.00 53.22 518 ASP A CA 1
ATOM 4190 C C . ASP A 1 518 ? -52.708 -50.816 38.596 1.00 53.22 518 ASP A C 1
ATOM 4192 O O . ASP A 1 518 ? -51.652 -50.460 39.131 1.00 53.22 518 ASP A O 1
ATOM 4196 N N . LYS A 1 519 ? -53.633 -51.533 39.226 1.00 52.62 519 LYS A N 1
ATOM 4197 C CA . LYS A 1 519 ? -53.546 -51.968 40.612 1.00 52.62 519 LYS A CA 1
ATOM 4198 C C . LYS A 1 519 ? -52.323 -52.859 40.762 1.00 52.62 519 LYS A C 1
ATOM 4200 O O . LYS A 1 519 ? -52.332 -54.010 40.336 1.00 52.62 519 LYS A O 1
ATOM 4205 N N . THR A 1 520 ? -51.307 -52.364 41.456 1.00 47.72 520 THR A N 1
ATOM 4206 C CA . THR A 1 520 ? -50.268 -53.201 42.044 1.00 47.72 520 THR A CA 1
ATOM 4207 C C . THR A 1 520 ? -50.911 -54.125 43.074 1.00 47.72 520 THR A C 1
ATOM 4209 O O . THR A 1 520 ? -51.186 -53.759 44.214 1.00 47.72 520 THR A O 1
ATOM 4212 N N . THR A 1 521 ? -51.173 -55.352 42.634 1.00 50.50 521 THR A N 1
ATOM 4213 C CA . THR A 1 521 ? -51.315 -56.533 43.478 1.00 50.50 521 THR A CA 1
ATOM 4214 C C . THR A 1 521 ? -50.099 -56.654 44.389 1.00 50.50 521 THR A C 1
ATOM 4216 O O . THR A 1 521 ? -48.966 -56.776 43.926 1.00 50.50 521 THR A O 1
ATOM 4219 N N . SER A 1 522 ? -50.360 -56.639 45.693 1.00 44.38 522 SER A N 1
ATOM 4220 C CA . SER A 1 522 ? -49.453 -57.094 46.738 1.00 44.38 522 SER A CA 1
ATOM 4221 C C . SER A 1 522 ? -49.048 -58.546 46.480 1.00 44.38 522 SER A C 1
ATOM 4223 O O . SER A 1 522 ? -49.899 -59.436 46.509 1.00 44.38 522 SER A O 1
ATOM 4225 N N . VAL A 1 523 ? -47.759 -58.790 46.257 1.00 47.47 523 VAL A N 1
ATOM 4226 C CA . VAL A 1 523 ? -47.163 -60.122 46.385 1.00 47.47 523 VAL A CA 1
ATOM 4227 C C . VAL A 1 523 ? -46.182 -60.052 47.545 1.00 47.47 523 VAL A C 1
ATOM 4229 O O . VAL A 1 523 ? -45.189 -59.331 47.484 1.00 47.47 523 VAL A O 1
ATOM 4232 N N . GLU A 1 524 ? -46.520 -60.766 48.617 1.00 41.38 524 GLU A N 1
ATOM 4233 C CA . GLU A 1 524 ? -45.643 -61.066 49.745 1.00 41.38 524 GLU A CA 1
ATOM 4234 C C . GLU A 1 524 ? -44.364 -61.767 49.269 1.00 41.38 524 GLU A C 1
ATOM 4236 O O . GLU A 1 524 ? -44.434 -62.790 48.579 1.00 41.38 524 GLU A O 1
ATOM 4241 N N . LYS A 1 525 ? -43.209 -61.256 49.707 1.00 44.09 525 LYS A N 1
ATOM 4242 C CA . LYS A 1 525 ? -42.177 -62.039 50.401 1.00 44.09 525 LYS A CA 1
ATOM 4243 C C . LYS A 1 525 ? -41.163 -61.144 51.095 1.00 44.09 525 LYS A C 1
ATOM 4245 O O . LYS A 1 525 ? -40.698 -60.180 50.448 1.00 44.09 525 LYS A O 1
#

Radius of gyration: 35.37 Å; chains: 1; bounding box: 82×104×108 Å

Secondary structure (DSSP, 8-state):
---S-----SHHHHHHHHHHHHHHHHHHHHHHHHHHHHTTHHHHHHHHHHHHHHHHHHHHH----SEEEEEEEEEE-TTTSSEEEEEEEEEEEEPTT--S-EE--GGGGTHHHHHHHHHHHHHS---HHHHHHHHHHHHHHHHHHHHHHHHHHHHHHHHIIIII---HHHHHIIIIIIHHHHHHHHHHHHHHHHHHHTT--HHHHHHHHHHHHHHHHHHHHHHHHHHSEEE----------------------------SSSSSSSSSSSS----EEE---HHHHHTT-THHHHHHHHHHHHHHHHHHHHHT-HHHHHHHHHHHHHHHHHTT-PPEEEEEE-SS-EEEEETT--SEEE--HHHHHHHHHHHHHHHHHS---HHHHHHHHHHHHHHHHHHHHHHHHHHHHHHHHHHT-HHHHHH-HHHHHHHHHHHHHHHHHHHHHHHHHHHHHHHHHTT--HHHHHHHHHHHHHHHHHHHTT----HHHHHHHHHHHHHHHHHHHHHHHHHHTTS----------

pLDDT: mean 84.04, std 15.1, range [35.16, 97.25]